Protein AF-A0A9R0Y5A9-F1 (afdb_monomer)

InterPro domains:
  IPR003347 JmjC domain [PF02373] (235-349)
  IPR003347 JmjC domain [PS51184] (202-371)
  IPR003347 JmjC domain [SM00558] (202-368)
  IPR003349 JmjN domain [PF02375] (59-91)
  IPR003349 JmjN domain [PS51183] (58-99)
  IPR003349 JmjN domain [SM00545] (57-93)

pLDDT: mean 79.99, std 22.74, range [24.0, 98.75]

Organism: Triticum turgidum subsp. durum (NCBI:txid4567)

Mean predicted aligned error: 10.59 Å

Foldseek 3Di:
DDDDDDDDDDDDDPDDDDDDDDDDDDDDPDPPDDLFDQWAWDADPVVDPVCVVVFAAAAEAEDDPVLQQDPLSNCVVCCVPRLQAQKYKYFFPFAFPDALLCCCVPVVVQDKFWWFKFFLALSVDGPVVNVVRRVVTDIDGPVRQLVVQQVVQCVVPVDSDFDDPSVLVSVLVCCSNPNPRGTFIKTWLAADDSQDPDPPTPCSPGCVRQLCVCCDPQFPSVPDPDDDRQENGKGKIKTHRFDKFAKAADVVLFKKKKAWAADFKKKKKKFNLVLLVVVLVLCVPRTTDVVQCVPPHSCRSVVVRVVRRDHDDCVSCVVSVGRMHMDIDHHSMMMMGGGNMIMMITGRGGMIMMIMYTTHRPPPDDDDPPD

Solvent-accessible surface area (backbone atoms only — not comparable to full-atom values): 20999 Å² total; per-residue (Å²): 134,86,82,87,81,84,82,80,82,77,88,80,77,95,64,86,85,81,83,84,82,90,83,83,90,79,94,70,94,69,82,85,72,78,91,76,69,86,64,48,55,58,85,73,88,67,91,66,66,71,58,66,79,68,48,46,73,39,59,76,44,72,50,52,68,77,55,56,62,40,55,66,62,40,49,60,69,47,38,86,64,37,45,74,35,6,25,30,37,36,45,55,73,60,60,70,70,65,56,51,72,52,26,32,42,69,76,50,72,50,47,69,50,56,29,26,43,43,54,61,56,54,58,80,53,54,72,67,53,53,53,49,29,55,69,64,38,52,78,36,42,66,71,58,46,32,54,52,26,38,52,52,40,27,69,74,68,78,40,92,63,90,71,60,68,72,58,43,52,50,52,45,54,46,38,60,71,74,44,85,70,61,61,34,57,32,25,64,79,36,86,60,66,63,62,38,86,49,93,82,17,59,34,32,66,38,60,71,23,48,81,49,38,23,62,35,94,75,25,64,58,46,74,51,87,68,86,38,82,46,42,50,37,30,22,28,36,40,34,18,51,64,27,64,47,28,40,32,58,52,77,93,37,34,26,37,42,35,40,30,72,42,54,42,41,31,45,35,40,17,22,18,33,89,48,35,68,57,46,55,48,47,40,52,74,65,39,45,40,67,74,65,45,73,78,56,44,85,58,43,58,52,56,50,39,72,62,46,59,58,71,77,72,66,57,65,38,53,78,69,73,37,70,57,22,32,44,82,45,42,57,55,24,34,41,38,38,31,49,43,15,39,32,30,36,38,28,60,24,36,33,30,37,33,40,35,24,33,42,53,72,77,67,84,85,79,79,79,80,82,126

Secondary structure (DSSP, 8-state):
-PPPP---PPP-----------------------S----PBPPP--S--GGGGGSPBPPEE---TTGGG-HHHHHHHHHHHHTTTSEEEEE-SS--SS-HHHIIIIISSS-EEE-EEEETTGGGS-HHHHHHHHHT--EEEHHHHHHHHHHHHHHHHS-SSPPPHHHHHHHHHHHHHH----EEEEEEEEE---S---TT-HHHHSTT-HHHHTTSTT-GGGG-SS--BTTTB-EEEEE-TT-EEEEE--GGG-EEEEEEEEES-EEEEE--GGGHHHHHHHIIIIIB-HHHHHHH-HHHHHHHHHTT-----THHHHHTT---EEEEE-TTEEEEE-TT--EEEEE-SS-EEEEEEEE----SS------

Nearest PDB structures (foldseek):
  6ip4-assembly1_A  TM=9.532E-01  e=7.554E-47  Arabidopsis thaliana
  6h51-assembly1_A  TM=8.283E-01  e=1.403E-28  Homo sapiens
  6h50-assembly1_A  TM=8.082E-01  e=2.139E-28  Homo sapiens
  5fpl-assembly1_A  TM=7.950E-01  e=3.033E-27  Homo sapiens
  5ivb-assembly1_A  TM=8.116E-01  e=1.157E-27  Homo sapiens

Sequence (371 aa):
MAGKEEAALKPVSCGARLRRSRDASIREEVSMRDPFLKHRVKKFDLSSLDWIDQIPECPVFSPSVEEFEDPFVYLSKIAPVAAKYGICKIVSPICASVPVGTVLMKEQGGLKFTTRVQPLRLAEWSTDDKFAFFMSGRKYTFRDFEKIANKGFVRRYSSAACLPARYMEEEFWHEIAFGKMESVEYACDIDGSAFSSSPNDQLGRSKWNLKKLSRLSKSILRLLRAAIPGVTDPMLYIGMLFSMFAWHVEDHYLYSINYHHCGASKTWYGIPGKAAPDFEKVVREHVYDHEILSGEGETAAFDILLGKTTMFPPNILLHHHVPVYRAIQKPGEFVITFPRAYHSGFSHGEIFLQLCAVSNLPASSNIYLIG

Structure (mmCIF, N/CA/C/O backbone):
data_AF-A0A9R0Y5A9-F1
#
_entry.id   AF-A0A9R0Y5A9-F1
#
loop_
_atom_site.group_PDB
_atom_site.id
_atom_site.type_symbol
_atom_site.label_atom_id
_atom_site.label_alt_id
_atom_site.label_comp_id
_atom_site.label_asym_id
_atom_s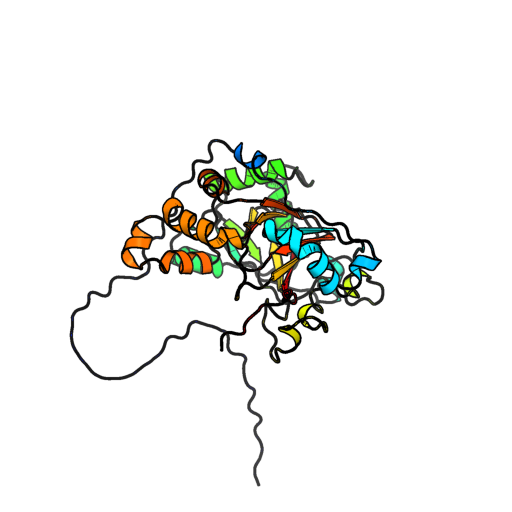ite.label_entity_id
_atom_site.label_seq_id
_atom_site.pdbx_PDB_ins_code
_atom_site.Cartn_x
_atom_site.Cartn_y
_atom_site.Cartn_z
_atom_site.occupancy
_atom_site.B_iso_or_equiv
_atom_site.auth_seq_id
_atom_site.auth_comp_id
_atom_site.auth_asym_id
_atom_site.auth_atom_id
_atom_site.pdbx_PDB_model_num
ATOM 1 N N . MET A 1 1 ? 28.957 5.234 52.147 1.00 36.12 1 MET A N 1
ATOM 2 C CA . MET A 1 1 ? 27.575 4.829 51.816 1.00 36.12 1 MET A CA 1
ATOM 3 C C . MET A 1 1 ? 27.267 5.361 50.432 1.00 36.12 1 MET A C 1
ATOM 5 O O . MET A 1 1 ? 27.404 6.554 50.212 1.00 36.12 1 MET A O 1
ATOM 9 N N . ALA A 1 2 ? 27.028 4.446 49.495 1.00 28.83 2 ALA A N 1
ATOM 10 C CA . ALA A 1 2 ? 27.002 4.695 48.060 1.00 28.83 2 ALA A CA 1
ATOM 11 C C . ALA A 1 2 ? 25.710 5.396 47.608 1.00 28.83 2 ALA A C 1
ATOM 13 O O . ALA A 1 2 ? 24.616 4.959 47.964 1.00 28.83 2 ALA A O 1
ATOM 14 N N . GLY A 1 3 ? 25.859 6.444 46.795 1.00 26.03 3 GLY A N 1
ATOM 15 C CA . GLY A 1 3 ? 24.798 6.996 45.957 1.00 26.03 3 GLY A CA 1
ATOM 16 C C . GLY A 1 3 ? 24.671 6.169 44.677 1.00 26.03 3 GLY A C 1
ATOM 17 O O . GLY A 1 3 ? 25.677 5.802 44.074 1.00 26.03 3 GLY A O 1
ATOM 18 N N . LYS A 1 4 ? 23.436 5.831 44.299 1.00 30.06 4 LYS A N 1
ATOM 19 C CA . LYS A 1 4 ? 23.111 5.158 43.037 1.00 30.06 4 LYS A CA 1
ATOM 20 C C . LYS A 1 4 ? 22.882 6.213 41.960 1.00 30.06 4 LYS A C 1
ATOM 22 O O . LYS A 1 4 ? 21.976 7.028 42.092 1.00 30.06 4 LYS A O 1
ATOM 27 N N . GLU A 1 5 ? 23.692 6.160 40.913 1.00 29.36 5 GLU A N 1
ATOM 28 C CA . GLU A 1 5 ? 23.500 6.895 39.667 1.00 29.36 5 GLU A CA 1
ATOM 29 C C . GLU A 1 5 ? 22.783 5.960 38.680 1.00 29.36 5 GLU A C 1
ATOM 31 O O . GLU A 1 5 ? 23.223 4.835 38.429 1.00 29.36 5 GLU A O 1
ATOM 36 N N . GLU A 1 6 ? 21.619 6.385 38.200 1.00 28.98 6 GLU A N 1
ATOM 37 C CA . GLU A 1 6 ? 20.744 5.621 37.314 1.00 28.98 6 GLU A CA 1
ATOM 38 C C . GLU A 1 6 ? 21.144 5.917 35.859 1.00 28.98 6 GLU A C 1
ATOM 40 O O . GLU A 1 6 ? 20.920 7.009 35.337 1.00 28.98 6 GLU A O 1
ATOM 45 N N . ALA A 1 7 ? 21.810 4.963 35.206 1.00 29.00 7 ALA A N 1
ATOM 46 C CA . ALA A 1 7 ? 22.257 5.111 33.825 1.00 29.00 7 ALA A CA 1
ATOM 47 C C . ALA A 1 7 ? 21.081 4.932 32.847 1.00 29.00 7 ALA A C 1
ATOM 49 O O . ALA A 1 7 ? 20.586 3.825 32.632 1.00 29.00 7 ALA A O 1
ATOM 50 N N . ALA A 1 8 ? 20.659 6.030 32.219 1.00 26.23 8 ALA A N 1
ATOM 51 C CA . ALA A 1 8 ? 19.699 6.033 31.122 1.00 26.23 8 ALA A CA 1
ATOM 52 C C . ALA A 1 8 ? 20.295 5.367 29.863 1.00 26.23 8 ALA A C 1
ATOM 54 O O . ALA A 1 8 ? 21.224 5.885 29.239 1.00 26.23 8 ALA A O 1
ATOM 55 N N . LEU A 1 9 ? 19.741 4.219 29.465 1.00 28.36 9 LEU A N 1
ATOM 56 C CA . LEU A 1 9 ? 20.061 3.545 28.205 1.00 28.36 9 LEU A CA 1
ATOM 57 C C . LEU A 1 9 ? 19.362 4.259 27.036 1.00 28.36 9 LEU A C 1
ATOM 59 O O . LEU A 1 9 ? 18.135 4.295 26.956 1.00 28.36 9 LEU A O 1
ATOM 63 N N . LYS A 1 10 ? 20.153 4.827 26.118 1.00 26.67 10 LYS A N 1
ATOM 64 C CA . LYS A 1 10 ? 19.679 5.396 24.844 1.00 26.67 10 LYS A CA 1
ATOM 65 C C . LYS A 1 10 ? 19.321 4.276 23.848 1.00 26.67 10 LYS A C 1
ATOM 67 O O . LYS A 1 10 ? 20.041 3.278 23.800 1.00 26.67 10 LYS A O 1
ATOM 72 N N . PRO A 1 11 ? 18.277 4.433 23.012 1.00 25.78 11 PRO A N 1
ATOM 73 C CA . PRO A 1 11 ? 17.945 3.456 21.979 1.00 25.78 11 PRO A CA 1
ATOM 74 C C . PRO A 1 11 ? 18.974 3.496 20.838 1.00 25.78 11 PRO A C 1
ATOM 76 O O . PRO A 1 11 ? 19.331 4.561 20.332 1.00 25.78 11 PRO A O 1
ATOM 79 N N . VAL A 1 12 ? 19.461 2.318 20.446 1.00 27.16 12 VAL A N 1
ATOM 80 C CA . VAL A 1 12 ? 20.409 2.125 19.342 1.00 27.16 12 VAL A CA 1
ATOM 81 C C . VAL A 1 12 ? 19.623 1.9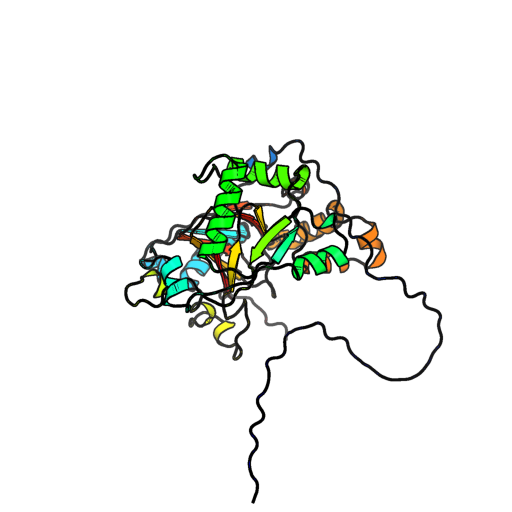85 18.039 1.00 27.16 12 VAL A C 1
ATOM 83 O O . VAL A 1 12 ? 18.877 1.026 17.858 1.00 27.16 12 VAL A O 1
ATOM 86 N N . SER A 1 13 ? 19.805 2.949 17.138 1.00 27.97 13 SER A N 1
ATOM 87 C CA . SER A 1 13 ? 19.398 2.863 15.732 1.00 27.97 13 SER A CA 1
ATOM 88 C C . SER A 1 13 ? 20.157 1.719 15.047 1.00 27.97 13 SER A C 1
ATOM 90 O O . SER A 1 13 ? 21.379 1.624 15.192 1.00 27.97 13 SER A O 1
ATOM 92 N N . CYS A 1 14 ? 19.456 0.848 14.312 1.00 28.88 14 CYS A N 1
ATOM 93 C CA . CYS A 1 14 ? 20.078 -0.158 13.446 1.00 28.88 14 CYS A CA 1
ATOM 94 C C . CYS A 1 14 ? 20.715 0.525 12.226 1.00 28.88 14 CYS A C 1
ATOM 96 O O . CYS A 1 14 ? 20.177 0.515 11.125 1.00 28.88 14 CYS A O 1
ATOM 98 N N . GLY A 1 15 ? 21.875 1.139 12.451 1.00 27.94 15 GLY A N 1
ATOM 99 C CA . GLY A 1 15 ? 22.837 1.504 11.420 1.00 27.94 15 GLY A CA 1
ATOM 100 C C . GLY A 1 15 ? 23.833 0.364 11.205 1.00 27.94 15 GLY A C 1
ATOM 101 O O . GLY A 1 15 ? 24.218 -0.325 12.151 1.00 27.94 15 GLY A O 1
ATOM 102 N N . ALA A 1 16 ? 24.226 0.166 9.949 1.00 30.48 16 ALA A N 1
ATOM 103 C CA . ALA A 1 16 ? 25.190 -0.823 9.482 1.00 30.48 16 ALA A CA 1
ATOM 104 C C . ALA A 1 16 ? 26.380 -1.033 10.446 1.00 30.48 16 ALA A C 1
ATOM 106 O O . ALA A 1 16 ? 27.099 -0.098 10.805 1.00 30.48 16 ALA A O 1
ATOM 107 N N . ARG A 1 17 ? 26.612 -2.286 10.860 1.00 26.89 17 ARG A N 1
ATOM 108 C CA . ARG A 1 17 ? 27.778 -2.668 11.670 1.00 26.89 17 ARG A CA 1
ATOM 109 C C . ARG A 1 17 ? 29.039 -2.678 10.801 1.00 26.89 17 ARG A C 1
ATOM 111 O O . ARG A 1 17 ? 29.367 -3.698 10.205 1.00 26.89 17 ARG A O 1
ATOM 118 N N . LEU A 1 18 ? 29.804 -1.590 10.810 1.00 27.17 18 LEU A N 1
ATOM 119 C C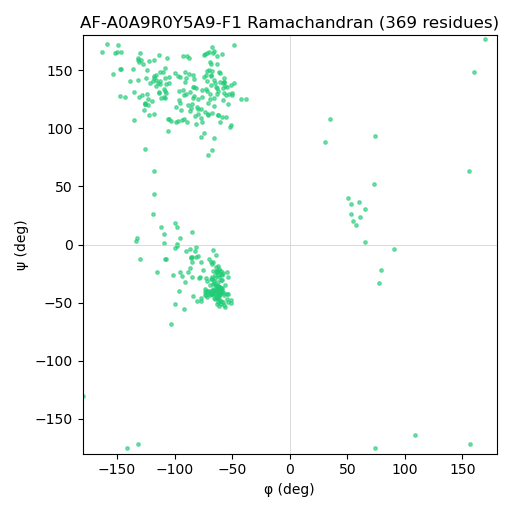A . LEU A 1 18 ? 31.220 -1.624 10.432 1.00 27.17 18 LEU A CA 1
ATOM 120 C C . LEU A 1 18 ? 32.026 -2.239 11.589 1.00 27.17 18 LEU A C 1
ATOM 122 O O . LEU A 1 18 ? 32.233 -1.616 12.632 1.00 27.17 18 LEU A O 1
ATOM 126 N N . ARG A 1 19 ? 32.458 -3.495 11.424 1.00 27.52 19 ARG A N 1
ATOM 127 C CA . ARG A 1 19 ? 33.403 -4.162 12.334 1.00 27.52 19 ARG A CA 1
ATOM 128 C C . ARG A 1 19 ? 34.765 -3.467 12.252 1.00 27.52 19 ARG A C 1
ATOM 130 O O . ARG A 1 19 ? 35.406 -3.470 11.209 1.00 27.52 19 ARG A O 1
ATOM 137 N N . ARG A 1 20 ? 35.230 -2.925 13.377 1.00 25.11 20 ARG A N 1
ATOM 138 C CA . ARG A 1 20 ? 36.603 -2.440 13.564 1.00 25.11 20 ARG A CA 1
ATOM 139 C C . ARG A 1 20 ? 37.420 -3.570 14.201 1.00 25.11 20 ARG A C 1
ATOM 141 O O . ARG A 1 20 ? 37.126 -3.953 15.328 1.00 25.11 20 ARG A O 1
ATOM 148 N N . SER A 1 21 ? 38.420 -4.094 13.495 1.00 26.69 21 SER A N 1
ATOM 149 C CA . SER A 1 21 ? 39.438 -4.992 14.059 1.00 26.69 21 SER A CA 1
ATOM 150 C C . SER A 1 21 ? 40.823 -4.399 13.801 1.00 26.69 21 SER A C 1
ATOM 152 O O . SER A 1 21 ? 41.113 -3.995 12.677 1.00 26.69 21 SER A O 1
ATOM 154 N N . ARG A 1 22 ? 41.648 -4.305 14.849 1.00 27.14 22 ARG A N 1
ATOM 155 C CA . ARG A 1 22 ? 43.076 -3.958 14.791 1.00 27.14 22 ARG A CA 1
ATOM 156 C C . ARG A 1 22 ? 43.886 -5.257 14.846 1.00 27.14 22 ARG A C 1
ATOM 158 O O . ARG A 1 22 ? 43.743 -5.976 15.826 1.00 27.14 22 ARG A O 1
ATOM 165 N N . ASP A 1 23 ? 44.670 -5.559 13.810 1.00 27.48 23 ASP A N 1
ATOM 166 C CA . ASP A 1 23 ? 46.149 -5.548 13.828 1.00 27.48 23 ASP A CA 1
ATOM 167 C C . ASP A 1 23 ? 46.787 -6.387 12.697 1.00 27.48 23 ASP A C 1
ATOM 169 O O . ASP A 1 23 ? 46.270 -7.423 12.294 1.00 27.48 23 ASP A O 1
ATOM 173 N N . ALA A 1 24 ? 47.963 -5.896 12.272 1.00 26.12 24 ALA A N 1
ATOM 174 C CA . ALA A 1 24 ? 49.112 -6.570 11.646 1.00 26.12 24 ALA A CA 1
ATOM 175 C C . ALA A 1 24 ? 49.062 -7.042 10.168 1.00 26.12 24 ALA A C 1
ATOM 177 O O . ALA A 1 24 ? 48.723 -8.171 9.839 1.00 26.12 24 ALA A O 1
ATOM 178 N N . SER A 1 25 ? 49.559 -6.146 9.302 1.00 32.62 25 SER A N 1
ATOM 179 C CA . SER A 1 25 ? 50.548 -6.363 8.224 1.00 32.62 25 SER A CA 1
ATOM 180 C C . SER A 1 25 ? 50.559 -7.684 7.435 1.00 32.62 25 SER A C 1
ATOM 182 O O . SER A 1 25 ? 51.158 -8.649 7.893 1.00 32.62 25 SER A O 1
ATOM 184 N N . ILE A 1 26 ? 50.117 -7.626 6.172 1.00 27.27 26 ILE A N 1
ATOM 185 C CA . ILE A 1 26 ? 50.780 -8.196 4.980 1.00 27.27 26 ILE A CA 1
ATOM 186 C C . ILE A 1 26 ? 50.445 -7.252 3.810 1.00 27.27 26 ILE A C 1
ATOM 188 O O . ILE A 1 26 ? 49.291 -6.876 3.613 1.00 27.27 26 ILE A O 1
ATOM 192 N N . ARG A 1 27 ? 51.476 -6.794 3.091 1.00 35.72 27 ARG A N 1
ATOM 193 C CA . ARG A 1 27 ? 51.355 -5.965 1.885 1.00 35.72 27 ARG A CA 1
ATOM 194 C C . ARG A 1 27 ? 51.059 -6.874 0.692 1.00 35.72 27 ARG A C 1
ATOM 196 O O . ARG A 1 27 ? 51.979 -7.488 0.168 1.00 35.72 27 ARG A O 1
ATOM 203 N N . GLU A 1 28 ? 49.812 -6.890 0.249 1.00 26.73 28 GLU A N 1
ATOM 204 C CA . GLU A 1 28 ? 49.452 -7.182 -1.139 1.00 26.73 28 GLU A CA 1
ATOM 205 C C . GLU A 1 28 ? 48.731 -5.947 -1.683 1.00 26.73 28 GLU A C 1
ATOM 207 O O . GLU A 1 28 ? 47.764 -5.467 -1.089 1.00 26.73 28 GLU A O 1
ATOM 212 N N . GLU A 1 29 ? 49.244 -5.380 -2.777 1.00 28.78 29 GLU A N 1
ATOM 213 C CA . GLU A 1 29 ? 48.580 -4.312 -3.529 1.00 28.78 29 GLU A CA 1
ATOM 214 C C . GLU A 1 29 ? 47.318 -4.873 -4.195 1.00 28.78 29 GLU A C 1
ATOM 216 O O . GLU A 1 29 ? 47.290 -5.205 -5.378 1.00 28.78 29 GLU A O 1
ATOM 221 N N . VAL A 1 30 ? 46.241 -4.973 -3.421 1.00 25.45 30 VAL A N 1
ATOM 222 C CA . VAL A 1 30 ? 44.895 -5.106 -3.966 1.00 25.45 30 VAL A CA 1
ATOM 223 C C . VAL A 1 30 ? 44.433 -3.701 -4.325 1.00 25.45 30 VAL A C 1
ATOM 225 O O . VAL A 1 30 ? 44.207 -2.857 -3.458 1.00 25.45 30 VAL A O 1
ATOM 228 N N . SER A 1 31 ? 44.324 -3.435 -5.626 1.00 30.66 31 SER A N 1
ATOM 229 C CA . SER A 1 31 ? 43.622 -2.271 -6.165 1.00 30.66 31 SER A CA 1
ATOM 230 C C . SER A 1 31 ? 42.218 -2.220 -5.548 1.00 30.66 31 SER A C 1
ATOM 232 O O . SER A 1 31 ? 41.334 -2.968 -5.958 1.00 30.66 31 SER A O 1
ATOM 234 N N . MET A 1 32 ? 42.020 -1.364 -4.539 1.00 30.55 32 MET A N 1
ATOM 235 C CA . MET A 1 32 ? 40.696 -1.040 -4.006 1.00 30.55 32 MET A CA 1
ATOM 236 C C . MET A 1 32 ? 39.927 -0.299 -5.099 1.00 30.55 32 MET A C 1
ATOM 238 O O . MET A 1 32 ? 40.062 0.915 -5.253 1.00 30.55 32 MET A O 1
ATOM 242 N N . ARG A 1 33 ? 39.175 -1.047 -5.909 1.00 38.22 33 ARG A N 1
ATOM 243 C CA . ARG A 1 33 ? 38.184 -0.482 -6.823 1.00 38.22 33 ARG A CA 1
ATOM 244 C C . ARG A 1 33 ? 36.888 -0.243 -6.065 1.00 38.22 33 ARG A C 1
ATOM 246 O O . ARG A 1 33 ? 36.457 -1.062 -5.262 1.00 38.22 33 ARG A O 1
ATOM 253 N N . ASP A 1 34 ? 36.351 0.935 -6.332 1.00 34.78 34 ASP A N 1
ATOM 254 C CA . ASP A 1 34 ? 35.146 1.533 -5.779 1.00 34.78 34 ASP A CA 1
ATOM 255 C C . ASP A 1 34 ? 33.917 0.603 -5.932 1.00 34.78 34 ASP A C 1
ATOM 257 O O . ASP A 1 34 ? 33.579 0.260 -7.067 1.00 34.78 34 ASP A O 1
ATOM 261 N N . PRO A 1 35 ? 33.241 0.196 -4.838 1.00 38.25 35 PRO A N 1
ATOM 262 C CA . PRO A 1 35 ? 32.036 -0.641 -4.892 1.00 38.25 35 PRO A CA 1
ATOM 263 C C . PRO A 1 35 ? 30.809 0.046 -5.523 1.00 38.25 35 PRO A C 1
ATOM 265 O O . PRO A 1 35 ? 29.754 -0.564 -5.639 1.00 38.25 35 PRO A O 1
ATOM 268 N N . PHE A 1 36 ? 30.879 1.333 -5.884 1.00 46.31 36 PHE A N 1
ATOM 269 C CA . PHE A 1 36 ? 29.679 2.163 -6.055 1.00 46.31 36 PHE A CA 1
ATOM 270 C C . PHE A 1 36 ? 29.475 2.694 -7.484 1.00 46.31 36 PHE A C 1
ATOM 272 O O . PHE A 1 36 ? 29.103 3.851 -7.702 1.00 46.31 36 PHE A O 1
ATOM 279 N N . LEU A 1 37 ? 29.677 1.824 -8.479 1.00 37.91 37 LEU A N 1
ATOM 280 C CA . LEU A 1 37 ? 29.428 2.108 -9.897 1.00 37.91 37 LEU A CA 1
ATOM 281 C C . LEU A 1 37 ? 27.945 2.435 -10.188 1.00 37.91 37 LEU A C 1
ATOM 283 O O . LEU A 1 37 ? 27.016 1.958 -9.541 1.00 37.91 37 LEU A O 1
ATOM 287 N N . LYS A 1 38 ? 27.718 3.300 -11.185 1.00 43.84 38 LYS A N 1
ATOM 288 C CA . LYS A 1 38 ? 26.398 3.784 -11.631 1.00 43.84 38 LYS A CA 1
ATOM 289 C C . LYS A 1 38 ? 25.468 2.613 -11.980 1.00 43.84 38 LYS A C 1
ATOM 291 O O . LYS A 1 38 ? 25.639 1.980 -13.015 1.00 43.84 38 LYS A O 1
ATOM 296 N N . HIS A 1 39 ? 24.447 2.369 -11.164 1.00 51.16 39 HIS A N 1
ATOM 297 C CA . HIS A 1 39 ? 23.499 1.275 -11.378 1.00 51.16 39 HIS A CA 1
ATOM 298 C C . HIS A 1 39 ? 22.494 1.638 -12.485 1.00 51.16 39 HIS A C 1
ATOM 300 O O . HIS A 1 39 ? 21.477 2.280 -12.220 1.00 51.16 39 HIS A O 1
ATOM 306 N N . ARG A 1 40 ? 22.785 1.267 -13.737 1.00 54.59 40 ARG A N 1
ATOM 307 C CA . ARG A 1 40 ? 21.877 1.473 -14.876 1.00 54.59 40 ARG A CA 1
ATOM 308 C C . ARG A 1 40 ? 20.788 0.393 -14.889 1.00 54.59 40 ARG A C 1
ATOM 310 O O . ARG A 1 40 ? 21.078 -0.798 -14.885 1.00 54.59 40 ARG A O 1
ATOM 317 N N . VAL A 1 41 ? 19.527 0.817 -14.902 1.00 56.88 41 VAL A N 1
ATOM 318 C CA . VAL A 1 41 ? 18.361 -0.042 -15.174 1.00 56.88 41 VAL A CA 1
ATOM 319 C C . VAL A 1 41 ? 18.089 0.011 -16.678 1.00 56.88 41 VAL A C 1
ATOM 321 O O . VAL A 1 41 ? 18.215 1.084 -17.279 1.00 56.88 41 VAL A O 1
ATOM 324 N N . LYS A 1 42 ? 17.740 -1.121 -17.308 1.00 58.69 42 LYS A N 1
ATOM 325 C CA . LYS A 1 42 ? 17.391 -1.138 -18.740 1.00 58.69 42 LYS A CA 1
ATOM 326 C C . LYS A 1 42 ? 16.215 -0.187 -18.996 1.00 58.69 42 LYS A C 1
ATOM 328 O O . LYS A 1 42 ? 15.268 -0.131 -18.216 1.00 58.69 42 LYS A O 1
ATOM 333 N N . LYS A 1 43 ? 16.263 0.575 -20.095 1.00 62.56 43 LYS A N 1
ATOM 334 C CA . LYS A 1 43 ? 15.116 1.395 -20.511 1.00 62.56 43 LYS A CA 1
ATOM 335 C C . LYS A 1 43 ? 13.993 0.471 -20.976 1.00 62.56 43 LYS A C 1
ATOM 337 O O . LYS A 1 43 ? 14.212 -0.355 -21.858 1.00 62.56 43 LYS A O 1
ATOM 342 N N . PHE A 1 44 ? 12.814 0.619 -20.383 1.00 67.56 44 PHE A N 1
ATOM 343 C CA . PHE A 1 44 ? 11.630 -0.148 -20.758 1.00 67.56 44 PHE A CA 1
ATOM 344 C C . PHE A 1 44 ? 10.901 0.560 -21.897 1.00 67.56 44 PHE A C 1
ATOM 346 O O . PHE A 1 44 ? 10.665 1.767 -21.823 1.00 67.56 44 PHE A O 1
ATOM 353 N N . ASP A 1 45 ? 10.549 -0.183 -22.946 1.00 66.00 45 ASP A N 1
ATOM 354 C CA . ASP A 1 45 ? 9.666 0.330 -23.988 1.00 66.00 45 ASP A CA 1
ATOM 355 C C . ASP A 1 45 ? 8.244 0.444 -23.421 1.00 66.00 45 ASP A C 1
ATOM 357 O O . ASP A 1 45 ? 7.609 -0.553 -23.072 1.00 66.00 45 ASP A O 1
ATOM 361 N N . LEU A 1 46 ? 7.795 1.688 -23.266 1.00 74.88 46 LEU A N 1
ATOM 362 C CA . LEU A 1 46 ? 6.473 2.074 -22.775 1.00 74.88 46 LEU A CA 1
ATOM 363 C C . LEU A 1 46 ? 5.713 2.881 -23.840 1.00 74.88 46 LEU A C 1
ATOM 365 O O . LEU A 1 46 ? 4.856 3.696 -23.512 1.00 74.88 46 LEU A O 1
ATOM 369 N N . SER A 1 47 ? 6.045 2.673 -25.121 1.00 72.88 47 SER A N 1
ATOM 370 C CA . SER A 1 47 ? 5.345 3.291 -26.255 1.00 72.88 47 SER A CA 1
ATOM 371 C C . SER A 1 47 ? 3.888 2.828 -26.390 1.00 72.88 47 SER A C 1
ATOM 373 O O . SER A 1 47 ? 3.049 3.602 -26.847 1.00 72.88 47 SER A O 1
ATOM 375 N N . SER A 1 48 ? 3.577 1.605 -25.943 1.00 82.81 48 SER A N 1
ATOM 376 C CA . SER A 1 48 ? 2.213 1.108 -25.723 1.00 82.81 48 SER A CA 1
ATOM 377 C C . SER A 1 48 ? 2.005 0.741 -24.249 1.00 82.81 48 SER A C 1
ATOM 379 O O . SER A 1 48 ? 2.881 0.168 -23.593 1.00 82.81 48 SER A O 1
ATOM 381 N N . LEU A 1 49 ? 0.814 1.067 -23.739 1.00 89.44 49 LEU A N 1
ATOM 382 C CA . LEU A 1 49 ? 0.366 0.772 -22.377 1.00 89.44 49 LEU A CA 1
ATOM 383 C C . LEU A 1 49 ? -0.777 -0.259 -22.341 1.00 89.44 49 LEU A C 1
ATOM 385 O O . LEU A 1 49 ? -1.400 -0.448 -21.299 1.00 89.44 49 LEU A O 1
ATOM 389 N N . ASP A 1 50 ? -1.010 -0.982 -23.442 1.00 89.62 50 ASP A N 1
ATOM 390 C CA . ASP A 1 50 ? -2.091 -1.980 -23.567 1.00 89.62 50 ASP A CA 1
ATOM 391 C C . ASP A 1 50 ? -1.956 -3.136 -22.560 1.00 89.62 50 ASP A C 1
ATOM 393 O O . ASP A 1 50 ? -2.917 -3.829 -22.229 1.00 89.62 50 ASP A O 1
ATOM 397 N N . TRP A 1 51 ? -0.747 -3.351 -22.038 1.00 92.38 51 TRP A N 1
ATOM 398 C CA . TRP A 1 51 ? -0.474 -4.327 -20.987 1.00 92.38 51 TRP A CA 1
ATOM 399 C C . TRP A 1 51 ? -1.183 -4.001 -19.665 1.00 92.38 51 TRP A C 1
ATOM 401 O O . TRP A 1 51 ? -1.409 -4.916 -18.875 1.00 92.38 51 TRP A O 1
ATOM 411 N N . ILE A 1 52 ? -1.565 -2.741 -19.416 1.00 94.94 52 ILE A N 1
ATOM 412 C CA . ILE A 1 52 ? -2.309 -2.350 -18.207 1.00 94.94 52 ILE A CA 1
ATOM 413 C C . ILE A 1 52 ? -3.640 -3.112 -18.129 1.00 94.94 52 ILE A C 1
ATOM 415 O O . ILE A 1 52 ? -4.063 -3.530 -17.048 1.00 94.94 52 ILE A O 1
ATOM 419 N N . ASP A 1 53 ? -4.284 -3.336 -19.274 1.00 93.44 53 ASP A N 1
ATOM 420 C CA . ASP A 1 53 ? -5.565 -4.040 -19.364 1.00 93.44 53 ASP A CA 1
ATOM 421 C C . ASP A 1 53 ? -5.402 -5.571 -19.335 1.00 93.44 53 ASP A C 1
ATOM 423 O O . ASP A 1 53 ? -6.373 -6.301 -19.140 1.00 93.44 53 ASP A O 1
ATOM 427 N N . GLN A 1 54 ? -4.168 -6.069 -19.463 1.00 95.00 54 GLN A N 1
ATOM 428 C CA . GLN A 1 54 ? -3.841 -7.495 -19.360 1.00 95.00 54 GLN A CA 1
ATOM 429 C C . GLN A 1 54 ? -3.624 -7.950 -17.911 1.00 95.00 54 GLN A C 1
ATOM 431 O O . GLN A 1 54 ? -3.605 -9.153 -17.651 1.00 95.00 54 GLN A O 1
ATOM 436 N N . ILE A 1 55 ? -3.452 -7.019 -16.964 1.00 97.62 55 ILE A N 1
ATOM 437 C CA . ILE A 1 55 ? -3.227 -7.359 -15.556 1.00 97.62 55 ILE A CA 1
ATOM 438 C C . ILE A 1 55 ? -4.566 -7.703 -14.889 1.00 97.62 55 ILE A C 1
ATOM 440 O O . ILE A 1 55 ? -5.424 -6.826 -14.754 1.00 97.62 55 ILE A O 1
ATOM 444 N N . PRO A 1 56 ? -4.757 -8.947 -14.414 1.00 98.12 56 PRO A N 1
ATOM 445 C CA . PRO A 1 56 ? -5.953 -9.315 -13.670 1.00 98.12 56 PRO A CA 1
ATOM 446 C C . PRO A 1 56 ? -6.019 -8.618 -12.303 1.00 98.12 56 PRO A C 1
ATOM 448 O O . PRO A 1 56 ? -5.007 -8.378 -11.644 1.00 98.12 56 PRO A O 1
ATOM 451 N N . GLU A 1 57 ? -7.232 -8.350 -11.826 1.00 98.44 57 GLU A N 1
ATOM 452 C CA . GLU A 1 57 ? -7.454 -7.845 -10.468 1.00 98.44 57 GLU A CA 1
ATOM 453 C C . GLU A 1 57 ? -7.209 -8.937 -9.412 1.00 98.44 57 GLU A C 1
ATOM 455 O O . GLU A 1 57 ? -7.458 -10.127 -9.629 1.00 98.44 57 GLU A O 1
ATOM 460 N N . CYS A 1 58 ? -6.753 -8.525 -8.231 1.00 98.50 58 CYS A N 1
ATOM 461 C CA . CYS A 1 58 ? -6.676 -9.384 -7.058 1.00 98.50 58 CYS A CA 1
ATOM 462 C C . CYS A 1 58 ? -8.073 -9.631 -6.444 1.00 98.50 58 CYS A C 1
ATOM 464 O O . CYS A 1 58 ? -9.020 -8.880 -6.701 1.00 98.50 58 CYS A O 1
ATOM 466 N N . PRO A 1 59 ? -8.229 -10.652 -5.581 1.00 98.62 59 PRO A N 1
ATOM 467 C CA . PRO A 1 59 ? -9.490 -10.911 -4.905 1.00 98.62 59 PRO A CA 1
ATOM 468 C C . PRO A 1 59 ? -9.886 -9.757 -3.979 1.00 98.62 59 PRO A C 1
ATOM 470 O O . PRO A 1 59 ? -9.077 -9.272 -3.180 1.00 98.62 59 PRO A O 1
ATOM 473 N N . VAL A 1 60 ? -11.160 -9.371 -4.047 1.00 98.75 60 VAL A N 1
ATOM 474 C CA . VAL A 1 60 ? -11.778 -8.390 -3.150 1.00 98.75 60 VAL A CA 1
ATOM 475 C C . VAL A 1 60 ? -12.751 -9.112 -2.229 1.00 98.75 60 VAL A C 1
ATOM 477 O O . VAL A 1 60 ? -13.634 -9.833 -2.689 1.00 98.75 60 VAL A O 1
ATOM 480 N N . PHE A 1 61 ? -12.595 -8.905 -0.926 1.00 98.69 61 PHE A N 1
ATOM 481 C CA . PHE A 1 61 ? -13.439 -9.502 0.098 1.00 98.69 61 PHE A CA 1
ATOM 482 C C . PHE A 1 61 ? -14.241 -8.430 0.839 1.00 98.69 61 PHE A C 1
ATOM 484 O O . PHE A 1 61 ? -13.705 -7.386 1.208 1.00 98.69 61 PHE A O 1
ATOM 491 N N . SER A 1 62 ? -15.511 -8.720 1.113 1.00 98.31 62 SER A N 1
ATOM 492 C CA . SER A 1 62 ? -16.430 -7.832 1.834 1.00 98.31 62 SER A CA 1
ATOM 493 C C . SER A 1 62 ? -17.031 -8.587 3.024 1.00 98.31 62 SER A C 1
ATOM 495 O O . SER A 1 62 ? -18.110 -9.160 2.877 1.00 98.31 62 SER A O 1
ATOM 497 N N . PRO A 1 63 ? -16.313 -8.671 4.162 1.00 98.25 63 PRO A N 1
ATOM 498 C CA . PRO A 1 63 ? -16.796 -9.375 5.346 1.00 98.25 63 PRO A CA 1
ATOM 499 C C . PRO A 1 63 ? -18.096 -8.772 5.872 1.00 98.25 63 PRO A C 1
ATOM 501 O O . PRO A 1 63 ? -18.278 -7.553 5.829 1.00 98.25 63 PRO A O 1
ATOM 504 N N . SER A 1 64 ? -18.956 -9.610 6.454 1.00 98.25 64 SER A N 1
ATOM 505 C CA . SER A 1 64 ? -20.012 -9.112 7.341 1.00 98.25 64 SER A CA 1
ATOM 506 C C . SER A 1 64 ? -19.414 -8.486 8.609 1.00 98.25 64 SER A C 1
ATOM 508 O O . SER A 1 64 ? -18.235 -8.676 8.923 1.00 98.25 64 SER A O 1
ATOM 510 N N . VAL A 1 65 ? -20.225 -7.752 9.374 1.00 97.12 65 VAL A N 1
ATOM 511 C CA . VAL A 1 65 ? -19.782 -7.181 10.658 1.00 97.12 65 VAL A CA 1
ATOM 512 C C . VAL A 1 65 ? -19.310 -8.288 11.610 1.00 97.12 65 VAL A C 1
ATOM 514 O O . VAL A 1 65 ? -18.281 -8.138 12.262 1.00 97.12 65 VAL A O 1
ATOM 517 N N . GLU A 1 66 ? -19.996 -9.431 11.624 1.00 97.50 66 GLU A N 1
ATOM 518 C CA . GLU A 1 66 ? -19.650 -10.599 12.440 1.00 97.50 66 GLU A CA 1
ATOM 519 C C . GLU A 1 66 ? -18.334 -11.243 11.990 1.00 97.50 66 GLU A C 1
ATOM 521 O O . GLU A 1 66 ? -17.493 -11.595 12.817 1.00 97.50 66 GLU A O 1
ATOM 526 N N . GLU A 1 67 ? -18.118 -11.376 10.679 1.00 97.62 67 GLU A N 1
ATOM 527 C CA . GLU A 1 67 ? -16.855 -11.887 10.135 1.00 97.62 67 GLU A CA 1
ATOM 528 C C . GLU A 1 67 ? -15.675 -10.949 10.426 1.00 97.62 67 GLU A C 1
ATOM 530 O O . GLU A 1 67 ? -14.531 -11.397 10.527 1.00 97.62 67 GLU A O 1
ATOM 535 N N . PHE A 1 68 ? -15.951 -9.656 10.605 1.00 97.62 68 PHE A N 1
ATOM 536 C CA . PHE A 1 68 ? -14.963 -8.625 10.902 1.00 97.62 68 PHE A CA 1
ATOM 537 C C . PHE A 1 68 ? -14.569 -8.553 12.391 1.00 97.62 68 PHE A C 1
ATOM 539 O O . PHE A 1 68 ? -13.672 -7.796 12.755 1.00 97.62 68 PHE A O 1
ATOM 546 N N . GLU A 1 69 ? -15.156 -9.362 13.275 1.00 96.50 69 GLU A N 1
ATOM 547 C CA . GLU A 1 69 ? -14.862 -9.327 14.718 1.00 96.50 69 GLU A CA 1
ATOM 548 C C . GLU A 1 69 ? -13.439 -9.777 15.095 1.00 96.50 69 GLU A C 1
ATOM 550 O O . GLU A 1 69 ? -12.875 -9.342 16.110 1.00 96.50 69 GLU A O 1
ATOM 555 N N . ASP A 1 70 ? -12.837 -10.681 14.317 1.00 95.44 70 ASP A N 1
ATOM 556 C CA . ASP A 1 70 ? -11.487 -11.189 14.570 1.00 95.44 70 ASP A CA 1
ATOM 557 C C . ASP A 1 70 ? -10.655 -11.227 13.278 1.00 95.44 70 ASP A C 1
ATOM 559 O O . ASP A 1 70 ? -10.870 -12.104 12.434 1.00 95.44 70 ASP A O 1
ATOM 563 N N . PRO A 1 71 ? -9.671 -10.317 13.123 1.00 95.62 71 PRO A N 1
ATOM 564 C CA . PRO A 1 71 ? -8.880 -10.233 11.902 1.00 95.62 71 PRO A CA 1
ATOM 565 C C . PRO A 1 71 ? -8.106 -11.518 11.624 1.00 95.62 71 PRO A C 1
ATOM 567 O O . PRO A 1 71 ? -7.997 -11.919 10.474 1.00 95.62 71 PRO A O 1
ATOM 570 N N . PHE A 1 72 ? -7.598 -12.211 12.645 1.00 94.00 72 PHE A N 1
ATOM 571 C CA . PHE A 1 72 ? -6.812 -13.426 12.431 1.00 94.00 72 PHE A CA 1
ATOM 572 C C . PHE A 1 72 ? -7.689 -14.585 11.964 1.00 94.00 72 PHE A C 1
ATOM 574 O O . PHE A 1 72 ? -7.286 -15.327 11.075 1.00 94.00 72 PHE A O 1
ATOM 581 N N . VAL A 1 73 ? -8.896 -14.725 12.520 1.00 94.81 73 VAL A N 1
ATOM 582 C CA . VAL A 1 73 ? -9.855 -15.744 12.060 1.00 94.81 73 VAL A CA 1
ATOM 583 C C . VAL A 1 73 ? -10.252 -15.479 10.610 1.00 94.81 73 VAL A C 1
ATOM 585 O O . VAL A 1 73 ? -10.221 -16.394 9.786 1.00 94.81 73 VAL A O 1
ATOM 588 N N . TYR A 1 74 ? -10.572 -14.226 10.284 1.00 96.81 74 TYR A N 1
ATOM 589 C CA . TYR A 1 74 ? -10.982 -13.853 8.937 1.00 96.81 74 TYR A CA 1
ATOM 590 C C . TYR A 1 74 ? -9.855 -14.014 7.912 1.00 96.81 74 TYR A C 1
ATOM 592 O O . TYR A 1 74 ? -10.047 -14.606 6.850 1.00 96.81 74 TYR A O 1
ATOM 600 N N . LEU A 1 75 ? -8.652 -13.546 8.244 1.00 95.69 75 LEU A N 1
ATOM 601 C CA . LEU A 1 75 ? -7.492 -13.668 7.369 1.00 95.69 75 LEU A CA 1
ATOM 602 C C . LEU A 1 75 ? -7.123 -15.139 7.134 1.00 95.69 75 LEU A C 1
ATOM 604 O O . LEU A 1 75 ? -6.874 -15.520 5.992 1.00 95.69 75 LEU A O 1
ATOM 608 N N . SER A 1 76 ? -7.187 -15.995 8.161 1.00 95.06 76 SER A N 1
ATOM 609 C CA . SER A 1 76 ? -7.008 -17.444 7.995 1.00 95.06 76 SER A CA 1
ATOM 610 C C . SER A 1 76 ? -8.076 -18.076 7.096 1.00 95.06 76 SER A C 1
ATOM 612 O O . SER A 1 76 ? -7.757 -18.984 6.330 1.00 95.06 76 SER A O 1
ATOM 614 N N . LYS A 1 77 ? -9.326 -17.593 7.142 1.00 96.44 77 LYS A N 1
ATOM 615 C CA . LYS A 1 77 ? -10.414 -18.061 6.266 1.00 96.44 77 LYS A CA 1
ATOM 616 C C . LYS A 1 77 ? -10.129 -17.757 4.791 1.00 96.44 77 LYS A C 1
ATOM 618 O O . LYS A 1 77 ? -10.343 -18.623 3.946 1.00 96.44 77 LYS A O 1
ATOM 623 N N . ILE A 1 78 ? -9.657 -16.551 4.469 1.00 97.50 78 ILE A N 1
ATOM 624 C CA . ILE A 1 78 ? -9.443 -16.130 3.072 1.00 97.50 78 ILE A CA 1
ATOM 625 C C . ILE A 1 78 ? -8.069 -16.531 2.513 1.00 97.50 78 ILE A C 1
ATOM 627 O O . ILE A 1 78 ? -7.901 -16.601 1.292 1.00 97.50 78 ILE A O 1
ATOM 631 N N . ALA A 1 79 ? -7.088 -16.815 3.379 1.00 96.00 79 ALA A N 1
ATOM 632 C CA . ALA A 1 79 ? -5.703 -17.082 2.991 1.00 96.00 79 ALA A CA 1
ATOM 633 C C . ALA A 1 79 ? -5.527 -18.182 1.923 1.00 96.00 79 ALA A C 1
ATOM 635 O O . ALA A 1 79 ? -4.773 -17.939 0.979 1.00 96.00 79 ALA A O 1
ATOM 636 N N . PRO A 1 80 ? -6.226 -19.339 1.966 1.00 96.06 80 PRO A N 1
ATOM 637 C CA . PRO A 1 80 ? -6.073 -20.384 0.946 1.00 96.06 80 PRO A CA 1
ATOM 638 C C . PRO A 1 80 ? -6.395 -19.929 -0.486 1.00 96.06 80 PRO A C 1
ATOM 640 O O . PRO A 1 80 ? -5.886 -20.502 -1.453 1.00 96.06 80 PRO A O 1
ATOM 643 N N . VAL A 1 81 ? -7.245 -18.909 -0.631 1.00 97.38 81 VAL A N 1
ATOM 644 C CA . VAL A 1 81 ? -7.593 -18.304 -1.922 1.00 97.38 81 VAL A CA 1
ATOM 645 C C . VAL A 1 81 ? -6.653 -17.141 -2.220 1.00 97.38 81 VAL A C 1
ATOM 647 O O . VAL A 1 81 ? -5.979 -17.144 -3.246 1.00 97.38 81 VAL A O 1
ATOM 650 N N . ALA A 1 82 ? -6.570 -16.175 -1.306 1.00 97.38 82 ALA A N 1
ATOM 651 C CA . ALA A 1 82 ? -5.865 -14.914 -1.508 1.00 97.38 82 ALA A CA 1
ATOM 652 C C . ALA A 1 82 ? -4.339 -15.071 -1.659 1.00 97.38 82 ALA A C 1
ATOM 654 O O . ALA A 1 82 ? -3.730 -14.376 -2.468 1.00 97.38 82 ALA A O 1
ATOM 655 N N . ALA A 1 83 ? -3.719 -16.049 -0.987 1.00 96.50 83 ALA A N 1
ATOM 656 C CA . ALA A 1 83 ? -2.277 -16.294 -1.097 1.00 96.50 83 ALA A CA 1
ATOM 657 C C . ALA A 1 83 ? -1.826 -16.671 -2.520 1.00 96.50 83 ALA A C 1
ATOM 659 O O . ALA A 1 83 ? -0.665 -16.471 -2.875 1.00 96.50 83 ALA A O 1
ATOM 660 N N . LYS A 1 84 ? -2.738 -17.185 -3.361 1.00 97.94 84 LYS A N 1
ATOM 661 C CA . LYS A 1 84 ? -2.463 -17.503 -4.774 1.00 97.94 84 LYS A CA 1
ATOM 662 C C . LYS A 1 84 ? -2.225 -16.259 -5.635 1.00 97.94 84 LYS A C 1
ATOM 664 O O . LYS A 1 84 ? -1.708 -16.400 -6.736 1.00 97.94 84 LYS A O 1
ATOM 669 N N . TYR A 1 85 ? -2.586 -15.083 -5.126 1.00 98.44 85 TYR A N 1
ATOM 670 C CA . TYR A 1 85 ? -2.491 -13.791 -5.804 1.00 98.44 85 TYR A CA 1
ATOM 671 C C . TYR A 1 85 ? -1.385 -12.902 -5.214 1.00 98.44 85 TYR A C 1
ATOM 673 O O . TYR A 1 85 ? -1.025 -11.888 -5.800 1.00 98.44 85 TYR A O 1
ATOM 681 N N . GLY A 1 86 ? -0.838 -13.260 -4.047 1.00 98.06 86 GLY A N 1
ATOM 682 C CA . GLY A 1 86 ? 0.184 -12.479 -3.338 1.00 98.06 86 GLY A CA 1
ATOM 683 C C . GLY A 1 86 ? -0.359 -11.259 -2.594 1.00 98.06 86 GLY A C 1
ATOM 684 O O . GLY A 1 86 ? 0.131 -10.951 -1.510 1.00 98.06 86 GLY A O 1
ATOM 685 N N . ILE A 1 87 ? -1.407 -10.623 -3.117 1.00 98.50 87 ILE A N 1
ATOM 686 C CA . ILE A 1 87 ? -2.154 -9.555 -2.447 1.00 98.50 87 ILE A CA 1
ATOM 687 C C . ILE A 1 87 ? -3.662 -9.807 -2.501 1.00 98.50 87 ILE A C 1
ATOM 689 O O . ILE A 1 87 ? -4.159 -10.510 -3.384 1.00 98.50 87 ILE A O 1
ATOM 693 N N . CYS A 1 88 ? -4.406 -9.208 -1.576 1.00 98.75 88 CYS A N 1
ATOM 694 C CA . CYS A 1 88 ? -5.857 -9.080 -1.687 1.00 98.75 88 CYS A CA 1
ATOM 695 C C . CYS A 1 88 ? -6.364 -7.784 -1.058 1.00 98.75 88 CYS A C 1
ATOM 697 O O . CYS A 1 88 ? -5.657 -7.127 -0.288 1.00 98.75 88 CYS A O 1
ATOM 699 N N . LYS A 1 89 ? -7.616 -7.441 -1.366 1.00 98.50 89 LYS A N 1
ATOM 700 C CA . LYS A 1 89 ? -8.299 -6.275 -0.811 1.00 98.50 89 LYS A CA 1
ATOM 701 C C . LYS A 1 89 ? -9.446 -6.688 0.103 1.00 98.50 89 LYS A C 1
ATOM 703 O O . LYS A 1 89 ? -10.185 -7.617 -0.215 1.00 98.50 89 LYS A O 1
ATOM 708 N N . ILE A 1 90 ? -9.625 -5.983 1.217 1.00 98.75 90 ILE A N 1
ATOM 709 C CA . ILE A 1 90 ? -10.737 -6.186 2.153 1.00 98.75 90 ILE A CA 1
ATOM 710 C C . ILE A 1 90 ? -11.460 -4.853 2.348 1.00 98.75 90 ILE A C 1
ATOM 712 O O . ILE A 1 90 ? -10.859 -3.874 2.787 1.00 98.75 90 ILE A O 1
ATOM 716 N N . VAL A 1 91 ? -12.752 -4.811 2.032 1.00 98.56 91 VAL A N 1
ATOM 717 C CA . VAL A 1 91 ? -13.602 -3.634 2.246 1.00 98.56 91 VAL A CA 1
ATOM 718 C C . VAL A 1 91 ? -14.128 -3.674 3.678 1.00 98.56 91 VAL A C 1
ATOM 720 O O . VAL A 1 91 ? -14.831 -4.614 4.040 1.00 98.56 91 VAL A O 1
ATOM 723 N N . SER A 1 92 ? -13.778 -2.682 4.501 1.00 97.94 92 SER A N 1
ATOM 724 C CA . SER A 1 92 ? -14.253 -2.622 5.887 1.00 97.94 92 SER A CA 1
ATOM 725 C C . SER A 1 92 ? -15.781 -2.467 5.930 1.00 97.94 92 SER A C 1
ATOM 727 O O . SER A 1 92 ? -16.298 -1.548 5.292 1.00 97.94 92 SER A O 1
ATOM 729 N N . PRO A 1 93 ? -16.519 -3.288 6.702 1.00 97.75 93 PRO A N 1
ATOM 730 C CA . PRO A 1 93 ? -17.959 -3.112 6.891 1.00 97.75 93 PRO A CA 1
ATOM 731 C C . PRO A 1 93 ? -18.281 -2.014 7.913 1.00 97.75 93 PRO A C 1
ATOM 733 O O . PRO A 1 93 ? -19.436 -1.621 8.058 1.00 97.75 93 PRO A O 1
ATOM 736 N N . ILE A 1 94 ? -17.268 -1.519 8.632 1.00 96.12 94 ILE A N 1
ATOM 737 C CA . ILE A 1 94 ? -17.386 -0.442 9.617 1.00 96.12 94 ILE A CA 1
ATOM 738 C C . ILE A 1 94 ? -16.555 0.769 9.197 1.00 96.12 94 ILE A C 1
ATOM 740 O O . ILE A 1 94 ? -15.452 0.636 8.662 1.00 96.12 94 ILE A O 1
ATOM 744 N N . CYS A 1 95 ? -17.065 1.960 9.495 1.00 92.06 95 CYS A N 1
ATOM 745 C CA . CYS A 1 95 ? -16.406 3.226 9.188 1.00 92.06 95 CYS A CA 1
ATOM 746 C C . CYS A 1 95 ? -15.879 3.896 10.461 1.00 92.06 95 CYS A C 1
ATOM 748 O O . CYS A 1 95 ? -16.441 3.739 11.548 1.00 92.06 95 CYS A O 1
ATOM 750 N N . ALA A 1 96 ? -14.815 4.686 10.314 1.00 93.44 96 ALA A N 1
ATOM 751 C CA . ALA A 1 96 ? -14.431 5.647 11.342 1.00 93.44 96 ALA A CA 1
ATOM 752 C C . ALA A 1 96 ? -15.526 6.716 11.477 1.00 93.44 96 ALA A C 1
ATOM 754 O O . ALA A 1 96 ? -16.062 7.190 10.474 1.00 93.44 96 ALA A O 1
ATOM 755 N N . SER A 1 97 ? -15.845 7.104 12.709 1.00 93.50 97 SER A N 1
ATOM 756 C CA . SER A 1 97 ? -16.762 8.209 13.000 1.00 93.50 97 SER A CA 1
ATOM 757 C C . SER A 1 97 ? -16.014 9.522 13.232 1.00 93.50 97 SER A C 1
ATOM 759 O O . SER A 1 97 ? -16.577 10.597 13.023 1.00 93.50 97 SER A O 1
ATOM 761 N N . VAL A 1 98 ? -14.735 9.458 13.617 1.00 94.75 98 VAL A N 1
ATOM 762 C CA . VAL A 1 98 ? -13.890 10.638 13.813 1.00 94.75 98 VAL A CA 1
ATOM 763 C C . VAL A 1 98 ? -13.059 10.913 12.553 1.00 94.75 98 VAL A C 1
ATOM 765 O O . VAL A 1 98 ? -12.289 10.052 12.124 1.00 94.75 98 VAL A O 1
ATOM 768 N N . PRO A 1 99 ? -13.144 12.121 11.960 1.00 92.75 99 PRO A N 1
ATOM 769 C CA . PRO A 1 99 ? -12.349 12.466 10.786 1.00 92.75 99 PRO A CA 1
ATOM 770 C C . PRO A 1 99 ? -10.844 12.400 11.058 1.00 92.75 99 PRO A C 1
ATOM 772 O O . PRO A 1 99 ? -10.366 12.904 12.076 1.00 92.75 99 PRO A O 1
ATOM 775 N N . VAL A 1 100 ? -10.082 11.888 10.092 1.00 91.94 100 VAL A N 1
ATOM 776 C CA . VAL A 1 100 ? -8.618 11.723 10.163 1.00 91.94 100 VAL A CA 1
ATOM 777 C C . VAL A 1 100 ? -7.900 13.003 10.590 1.00 91.94 100 VAL A C 1
ATOM 779 O O . VAL A 1 100 ? -7.090 12.980 11.513 1.00 91.94 100 VAL A O 1
ATOM 782 N N . GLY A 1 101 ? -8.240 14.143 9.981 1.00 89.69 101 GLY A N 1
ATOM 783 C CA . GLY A 1 101 ? -7.647 15.432 10.348 1.00 89.69 101 GLY A CA 1
ATOM 784 C C . GLY A 1 101 ? -7.897 15.815 11.812 1.00 89.69 101 GLY A C 1
ATOM 785 O O . GLY A 1 101 ? -7.047 16.443 12.435 1.00 89.69 101 GLY A O 1
ATOM 786 N N . THR A 1 102 ? -9.022 15.387 12.396 1.00 92.81 102 THR A N 1
ATOM 787 C CA . THR A 1 102 ? -9.316 15.596 13.822 1.00 92.81 102 THR A CA 1
ATOM 788 C C . THR A 1 102 ? -8.453 14.697 14.700 1.00 92.81 102 THR A C 1
ATOM 790 O O . THR A 1 102 ? -7.898 15.194 15.678 1.00 92.81 102 THR A O 1
ATOM 793 N N . VAL A 1 103 ? -8.281 13.422 14.335 1.00 95.19 103 VAL A N 1
ATOM 794 C CA . VAL A 1 103 ? -7.393 12.493 15.058 1.00 95.19 103 VAL A CA 1
ATOM 795 C C . VAL A 1 103 ? -5.961 13.032 15.060 1.00 95.19 103 VAL A C 1
ATOM 797 O O . VAL A 1 103 ? -5.367 13.213 16.121 1.00 95.19 103 VAL A O 1
ATOM 800 N N . LEU A 1 104 ? -5.427 13.394 13.890 1.00 93.19 104 LEU A N 1
ATOM 801 C CA . LEU A 1 104 ? -4.055 13.897 13.766 1.00 93.19 104 LEU A CA 1
ATOM 802 C C . LEU A 1 104 ? -3.827 15.228 14.506 1.00 93.19 104 LEU A C 1
ATOM 804 O O . LEU A 1 104 ? -2.751 15.461 15.058 1.00 93.19 104 LEU A O 1
ATOM 808 N N . MET A 1 105 ? -4.830 16.109 14.538 1.00 91.31 105 MET A N 1
ATOM 809 C CA . MET A 1 105 ? -4.700 17.415 15.190 1.00 91.31 105 MET A CA 1
ATOM 810 C C . MET A 1 105 ? -4.954 17.375 16.696 1.00 91.31 105 MET A C 1
ATOM 812 O O . MET A 1 105 ? -4.211 18.001 17.446 1.00 91.31 105 MET A O 1
ATOM 816 N N . LYS A 1 106 ? -6.003 16.680 17.150 1.00 92.88 106 LYS A N 1
ATOM 817 C CA . LYS A 1 106 ? -6.442 16.711 18.554 1.00 92.88 106 LYS A CA 1
ATOM 818 C C . LYS A 1 106 ? -5.902 15.546 19.372 1.00 92.88 106 LYS A C 1
ATOM 820 O O . LYS A 1 106 ? -5.523 15.751 20.517 1.00 92.88 106 LYS A O 1
ATOM 825 N N . GLU A 1 107 ? -5.866 14.346 18.799 1.00 93.94 107 GLU A N 1
ATOM 826 C CA . GLU A 1 107 ? -5.450 13.135 19.519 1.00 93.94 107 GLU A CA 1
ATOM 827 C C . GLU A 1 107 ? -3.942 12.876 19.386 1.00 93.94 107 GLU A C 1
ATOM 829 O O . GLU A 1 107 ? -3.320 12.393 20.324 1.00 93.94 107 GLU A O 1
ATOM 834 N N . GLN A 1 108 ? -3.338 13.241 18.249 1.00 91.06 108 GLN A N 1
ATOM 835 C CA . GLN A 1 108 ? -1.890 13.125 18.003 1.00 91.06 108 GLN A CA 1
ATOM 836 C C . GLN A 1 108 ? -1.127 14.446 18.232 1.00 91.06 108 GLN A C 1
ATOM 838 O O . GLN A 1 108 ? 0.011 14.593 17.791 1.00 91.06 108 GLN A O 1
ATOM 843 N N . GLY A 1 109 ? -1.745 15.434 18.894 1.00 90.00 109 GLY A N 1
ATOM 844 C CA . GLY A 1 109 ? -1.070 16.673 19.303 1.00 90.00 109 GLY A CA 1
ATOM 845 C C . GLY A 1 109 ? -0.593 17.569 18.154 1.00 90.00 109 GLY A C 1
ATOM 846 O O . GLY A 1 109 ? 0.411 18.265 18.295 1.00 90.00 109 GLY A O 1
ATOM 847 N N . GLY A 1 110 ? -1.285 17.556 17.011 1.00 88.44 110 GLY A N 1
ATOM 848 C CA . GLY A 1 110 ? -0.887 18.334 15.838 1.00 88.44 110 GLY A CA 1
ATOM 849 C C . GLY A 1 110 ? 0.338 17.742 15.153 1.00 88.44 110 GLY A C 1
ATOM 850 O O . GLY A 1 110 ? 1.315 18.462 14.933 1.00 88.44 110 GLY A O 1
ATOM 851 N N . LEU A 1 111 ? 0.277 16.440 14.843 1.00 90.81 111 LEU A N 1
ATOM 852 C CA . LEU A 1 111 ? 1.368 15.663 14.252 1.00 90.81 111 LEU A CA 1
ATOM 853 C C . LEU A 1 111 ? 2.080 16.445 13.135 1.00 90.81 111 LEU A C 1
ATOM 855 O O . LEU A 1 111 ? 1.463 16.889 12.160 1.00 90.81 111 LEU A O 1
ATOM 859 N N . LYS A 1 112 ? 3.400 16.579 13.280 1.00 93.06 112 LYS A N 1
ATOM 860 C CA . LYS A 1 112 ? 4.294 17.133 12.260 1.00 93.06 112 LYS A CA 1
ATOM 861 C C . LYS A 1 112 ? 5.208 16.033 11.757 1.00 93.06 112 LYS A C 1
ATOM 863 O O . LYS A 1 112 ? 5.762 15.292 12.563 1.00 93.06 112 LYS A O 1
ATOM 868 N N . PHE A 1 113 ? 5.421 15.986 10.454 1.00 92.50 113 P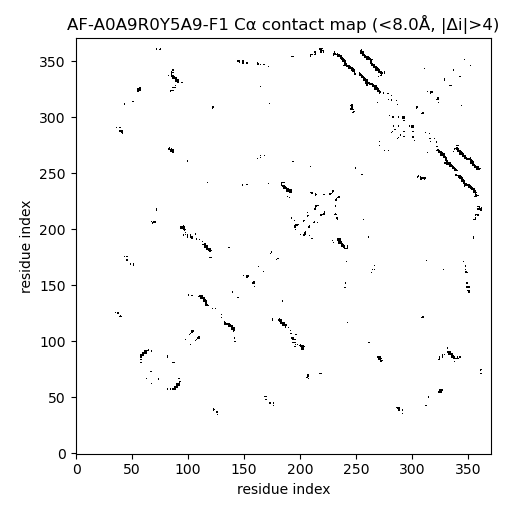HE A N 1
ATOM 869 C CA . PHE A 1 113 ? 6.266 14.987 9.806 1.00 92.50 113 PHE A CA 1
ATOM 870 C C . PHE A 1 113 ? 7.232 15.651 8.834 1.00 92.50 113 PHE A C 1
ATOM 872 O O . PHE A 1 113 ? 7.022 16.791 8.419 1.00 92.50 113 PHE A O 1
ATOM 879 N N . THR A 1 114 ? 8.294 14.932 8.494 1.00 92.38 114 THR A N 1
ATOM 880 C CA . THR A 1 114 ? 9.272 15.348 7.490 1.00 92.38 114 THR A CA 1
ATOM 881 C C . THR A 1 114 ? 9.089 14.471 6.259 1.00 92.38 114 THR A C 1
ATOM 883 O O . THR A 1 114 ? 9.072 13.247 6.372 1.00 92.38 114 THR A O 1
ATOM 886 N N . THR A 1 115 ? 8.907 15.087 5.096 1.00 91.31 115 THR A N 1
ATOM 887 C CA . THR A 1 115 ? 8.875 14.380 3.811 1.00 91.31 115 THR A CA 1
ATOM 888 C C . THR A 1 115 ? 10.275 13.935 3.412 1.00 91.31 115 THR A C 1
ATOM 890 O O . THR A 1 115 ? 11.271 14.420 3.937 1.00 91.31 115 THR A O 1
ATOM 893 N N . ARG A 1 116 ? 10.368 13.018 2.459 1.00 87.44 116 ARG A N 1
ATOM 894 C CA . ARG A 1 116 ? 11.582 12.717 1.704 1.00 87.44 116 ARG A CA 1
ATOM 895 C C . ARG A 1 116 ? 11.321 13.070 0.251 1.00 87.44 116 ARG A C 1
ATOM 897 O O . ARG A 1 116 ? 10.197 12.906 -0.228 1.00 87.44 116 ARG A O 1
ATOM 904 N N . VAL A 1 117 ? 12.345 13.548 -0.445 1.00 87.56 117 VAL A N 1
ATOM 905 C CA . VAL A 1 117 ? 12.250 13.741 -1.890 1.00 87.56 117 VAL A CA 1
ATOM 906 C C . VAL A 1 117 ? 12.481 12.385 -2.549 1.00 87.56 117 VAL A C 1
ATOM 908 O O . VAL A 1 117 ? 13.519 11.758 -2.361 1.00 87.56 117 VAL A O 1
ATOM 911 N N . GLN A 1 118 ? 11.481 11.903 -3.277 1.00 85.69 118 GLN A N 1
ATOM 912 C CA . GLN A 1 118 ? 11.508 10.644 -4.004 1.00 85.69 118 GLN A CA 1
ATOM 913 C C . GLN A 1 118 ? 11.653 10.947 -5.500 1.00 85.69 118 GLN A C 1
ATOM 915 O O . GLN A 1 118 ? 10.697 11.429 -6.111 1.00 85.69 118 GLN A O 1
ATOM 920 N N . PRO A 1 119 ? 12.820 10.693 -6.115 1.00 84.81 119 PRO A N 1
ATOM 921 C CA . PRO A 1 119 ? 12.972 10.848 -7.555 1.00 84.81 119 PRO A CA 1
ATOM 922 C C . PRO A 1 119 ? 12.152 9.782 -8.290 1.00 84.81 119 PRO A C 1
ATOM 924 O O . PRO A 1 119 ? 12.157 8.611 -7.906 1.00 84.81 119 PRO A O 1
ATOM 927 N N . LEU A 1 120 ? 11.461 10.176 -9.362 1.00 82.06 120 LEU A N 1
ATOM 928 C CA . LEU A 1 120 ? 10.617 9.253 -10.131 1.00 82.06 120 LEU A CA 1
ATOM 929 C C . LEU A 1 120 ? 11.444 8.254 -10.954 1.00 82.06 120 LEU A C 1
ATOM 931 O O . LEU A 1 120 ? 11.040 7.109 -11.131 1.00 82.06 120 LEU A O 1
ATOM 935 N N . ARG A 1 121 ? 12.630 8.661 -11.417 1.00 81.06 121 ARG A N 1
ATOM 936 C CA . ARG A 1 121 ? 13.543 7.841 -12.230 1.00 81.06 121 ARG A CA 1
ATOM 937 C C . ARG A 1 121 ? 14.866 7.629 -11.507 1.00 81.06 121 ARG A C 1
ATOM 939 O O . ARG A 1 121 ? 15.914 8.081 -11.947 1.00 81.06 121 ARG A O 1
ATOM 946 N N . LEU A 1 122 ? 14.824 6.954 -10.360 1.00 65.31 122 LEU A N 1
ATOM 947 C CA . LEU A 1 122 ? 15.973 6.796 -9.457 1.00 65.31 122 LEU A CA 1
ATOM 948 C C . LEU A 1 122 ? 17.244 6.220 -10.125 1.00 65.31 122 LEU A C 1
ATOM 950 O O . LEU A 1 122 ? 18.352 6.520 -9.682 1.00 65.31 122 LEU A O 1
ATOM 954 N N . ALA A 1 123 ? 17.100 5.418 -11.183 1.00 61.12 123 ALA A N 1
ATOM 955 C CA . ALA A 1 123 ? 18.221 4.868 -11.951 1.00 61.12 123 ALA A CA 1
ATOM 956 C C . ALA A 1 123 ? 19.027 5.928 -12.735 1.00 61.12 123 ALA A C 1
ATOM 958 O O . ALA A 1 123 ? 20.152 5.658 -13.146 1.00 61.12 123 ALA A O 1
ATOM 959 N N . GLU A 1 124 ? 18.476 7.129 -12.935 1.00 58.09 124 GLU A N 1
ATOM 960 C CA . GLU A 1 124 ? 19.135 8.237 -13.642 1.00 58.09 124 GLU A CA 1
ATOM 961 C C . GLU A 1 124 ? 20.035 9.084 -12.727 1.00 58.09 124 GLU A C 1
ATOM 963 O O . GLU A 1 124 ? 20.830 9.882 -13.221 1.00 58.09 124 GLU A O 1
ATOM 968 N N . TRP A 1 125 ? 19.947 8.900 -11.405 1.00 55.75 125 TRP A N 1
ATOM 969 C CA . TRP A 1 125 ? 20.585 9.771 -10.413 1.00 55.75 125 TRP A CA 1
ATOM 970 C C . TRP A 1 125 ? 21.823 9.138 -9.775 1.00 55.75 125 TRP A C 1
ATOM 972 O O . TRP A 1 125 ? 21.861 7.928 -9.516 1.00 55.75 125 TRP A O 1
ATOM 982 N N . SER A 1 126 ? 22.837 9.964 -9.493 1.00 54.66 126 SER A N 1
ATOM 983 C CA . SER A 1 126 ? 24.058 9.523 -8.812 1.00 54.66 126 SER A CA 1
ATOM 984 C C . SER A 1 126 ? 23.806 9.223 -7.330 1.00 54.66 126 SER A C 1
ATOM 986 O O . SER A 1 126 ? 22.781 9.599 -6.763 1.00 54.66 126 SER A O 1
ATOM 988 N N . THR A 1 127 ? 24.733 8.526 -6.675 1.00 58.00 127 THR A N 1
ATOM 989 C CA . THR A 1 127 ? 24.625 8.193 -5.244 1.00 58.00 127 THR A CA 1
ATOM 990 C C . THR A 1 127 ? 24.575 9.443 -4.360 1.00 58.00 127 THR A C 1
ATOM 992 O O . THR A 1 127 ? 23.783 9.489 -3.417 1.00 58.00 127 THR A O 1
ATOM 995 N N . ASP A 1 128 ? 25.347 10.474 -4.709 1.00 57.28 128 ASP A N 1
ATOM 996 C CA . ASP A 1 128 ? 25.348 11.756 -3.999 1.00 57.28 128 ASP A CA 1
ATOM 997 C C . ASP A 1 128 ? 23.996 12.467 -4.136 1.00 57.28 128 ASP A C 1
ATOM 999 O O . ASP A 1 128 ? 23.465 12.978 -3.148 1.00 57.28 128 ASP A O 1
ATOM 1003 N N . ASP A 1 129 ? 23.375 12.401 -5.319 1.00 58.97 129 ASP A N 1
ATOM 1004 C CA . ASP A 1 129 ? 22.029 12.940 -5.541 1.00 58.97 129 ASP A CA 1
ATOM 1005 C C . ASP A 1 129 ? 20.991 12.193 -4.694 1.00 58.97 129 ASP A C 1
ATOM 1007 O O . ASP A 1 129 ? 20.147 12.813 -4.052 1.00 58.97 129 ASP A O 1
ATOM 1011 N N . LYS A 1 130 ? 21.071 10.855 -4.621 1.00 61.94 130 LYS A N 1
ATOM 1012 C CA . LYS A 1 130 ? 20.164 10.030 -3.797 1.00 61.94 130 LYS A CA 1
ATOM 1013 C C . LYS A 1 130 ? 20.254 10.387 -2.316 1.00 61.94 130 LYS A C 1
ATOM 1015 O O . LYS A 1 130 ? 19.224 10.506 -1.649 1.00 61.94 130 LYS A O 1
ATOM 1020 N N . PHE A 1 131 ? 21.469 10.588 -1.807 1.00 59.19 131 PHE A N 1
ATOM 1021 C CA . PHE A 1 131 ? 21.683 11.021 -0.428 1.00 59.19 131 PHE A CA 1
ATOM 1022 C C . PHE A 1 131 ? 21.165 12.450 -0.202 1.00 59.19 131 PHE A C 1
ATOM 1024 O O . PHE A 1 131 ? 20.483 12.716 0.791 1.00 59.19 131 PHE A O 1
ATOM 1031 N N . ALA A 1 132 ? 21.403 13.361 -1.150 1.00 57.97 132 ALA A N 1
ATOM 1032 C CA . ALA A 1 132 ? 20.888 14.725 -1.101 1.00 57.97 132 ALA A CA 1
ATOM 1033 C C . ALA A 1 132 ? 19.350 14.766 -1.108 1.00 57.97 132 ALA A C 1
ATOM 1035 O O . ALA A 1 132 ? 18.760 15.478 -0.295 1.00 57.97 132 ALA A O 1
ATOM 1036 N N . PHE A 1 133 ? 18.679 13.966 -1.942 1.00 62.03 133 PHE A N 1
ATOM 1037 C CA . PHE A 1 133 ? 17.215 13.865 -1.970 1.00 62.03 133 PHE A CA 1
ATOM 1038 C C . PHE A 1 133 ? 16.640 13.378 -0.639 1.00 62.03 133 PHE A C 1
ATOM 1040 O O . PHE A 1 133 ? 15.667 13.946 -0.133 1.00 62.03 133 PHE A O 1
ATOM 1047 N N . PHE A 1 134 ? 17.280 12.376 -0.034 1.00 59.75 134 PHE A N 1
ATOM 1048 C CA . PHE A 1 134 ? 16.879 11.858 1.271 1.00 59.75 134 PHE A CA 1
ATOM 1049 C C . PHE A 1 134 ? 16.960 12.932 2.367 1.00 59.75 134 PHE A C 1
ATOM 1051 O O . PHE A 1 134 ? 16.078 13.019 3.221 1.00 59.75 134 PHE A O 1
ATOM 1058 N N . MET A 1 135 ? 17.986 13.785 2.312 1.00 62.00 135 MET A N 1
ATOM 1059 C CA . MET A 1 135 ? 18.221 14.854 3.289 1.00 62.00 135 MET A CA 1
ATOM 1060 C C . MET A 1 135 ? 17.463 16.160 2.994 1.00 62.00 135 MET A C 1
ATOM 1062 O O . MET A 1 135 ? 17.390 17.026 3.862 1.00 62.00 135 MET A O 1
ATOM 1066 N N . SER A 1 136 ? 16.862 16.304 1.809 1.00 70.38 136 SER A N 1
ATOM 1067 C CA . SER A 1 136 ? 16.173 17.530 1.357 1.00 70.38 136 SER A CA 1
ATOM 1068 C C . SER A 1 136 ? 14.713 17.640 1.815 1.00 70.38 136 SER A C 1
ATOM 1070 O O . SER A 1 136 ? 13.959 18.492 1.339 1.00 70.38 136 SER A O 1
ATOM 1072 N N . GLY A 1 137 ? 14.304 16.766 2.731 1.00 75.19 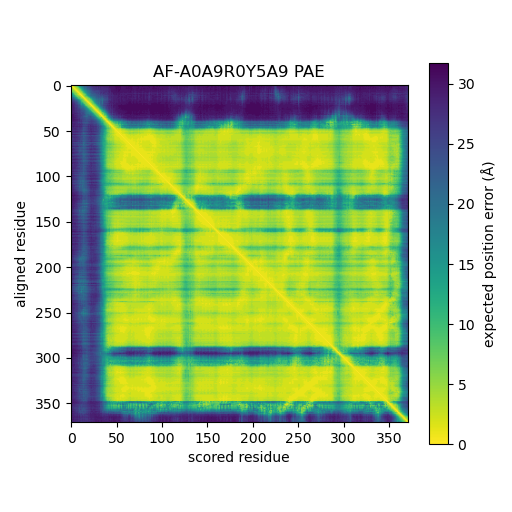137 GLY A N 1
ATOM 1073 C CA . GLY A 1 137 ? 12.962 16.715 3.286 1.00 75.19 137 GLY A CA 1
ATOM 1074 C C . GLY A 1 137 ? 12.511 18.014 3.942 1.00 75.19 137 GLY A C 1
ATOM 1075 O O . GLY A 1 137 ? 13.282 18.698 4.618 1.00 75.19 137 GLY A O 1
ATOM 1076 N N . ARG A 1 138 ? 11.227 18.342 3.799 1.00 87.69 138 ARG A N 1
ATOM 1077 C CA . ARG A 1 138 ? 10.617 19.507 4.447 1.00 87.69 138 ARG A CA 1
ATOM 1078 C C . ARG A 1 138 ? 9.653 19.056 5.529 1.00 87.69 138 ARG A C 1
ATOM 1080 O O . ARG A 1 138 ? 9.042 17.993 5.453 1.00 87.69 138 ARG A O 1
ATOM 1087 N N . LYS A 1 139 ? 9.529 19.875 6.573 1.00 92.69 139 LYS A N 1
ATOM 1088 C CA . LYS A 1 139 ? 8.635 19.595 7.696 1.00 92.69 139 LYS A CA 1
ATOM 1089 C C . LYS A 1 139 ? 7.257 20.193 7.440 1.00 92.69 139 LYS A C 1
ATOM 1091 O O . LYS A 1 139 ? 7.149 21.389 7.182 1.00 92.69 139 LYS A O 1
ATOM 1096 N N . TYR A 1 140 ? 6.218 19.383 7.597 1.00 94.06 140 TYR A N 1
ATOM 1097 C CA . TYR A 1 140 ? 4.831 19.767 7.358 1.00 94.06 140 TYR A CA 1
ATOM 1098 C C . TYR A 1 140 ? 3.909 19.371 8.508 1.00 94.06 140 TYR A C 1
ATOM 1100 O O . TYR A 1 140 ? 4.203 18.470 9.296 1.00 94.06 140 TYR A O 1
ATOM 1108 N N . THR A 1 141 ? 2.765 20.049 8.581 1.00 92.88 141 THR A N 1
ATOM 1109 C CA . THR A 1 141 ? 1.548 19.482 9.171 1.00 92.88 141 THR A CA 1
ATOM 1110 C C . THR A 1 141 ? 0.754 18.757 8.083 1.00 92.88 141 THR A C 1
ATOM 1112 O O . THR A 1 141 ? 0.928 19.040 6.895 1.00 92.88 141 THR A O 1
ATOM 1115 N N . PHE A 1 142 ? -0.173 17.877 8.471 1.00 91.44 142 PHE A N 1
ATOM 1116 C CA . PHE A 1 142 ? -1.047 17.189 7.509 1.00 91.44 142 PHE A CA 1
ATOM 1117 C C . PHE A 1 142 ? -1.792 18.174 6.595 1.00 91.44 142 PHE A C 1
ATOM 1119 O O . PHE A 1 142 ? -1.766 18.037 5.377 1.00 91.44 142 PHE A O 1
ATOM 1126 N N . ARG A 1 143 ? -2.375 19.227 7.181 1.00 91.00 143 ARG A N 1
ATOM 1127 C CA . ARG A 1 143 ? -3.152 20.237 6.451 1.00 91.00 143 ARG A CA 1
ATOM 1128 C C . ARG A 1 143 ? -2.297 21.076 5.499 1.00 91.00 143 ARG A C 1
ATOM 1130 O O . ARG A 1 143 ? -2.785 21.515 4.460 1.00 91.00 143 ARG A O 1
ATOM 1137 N N . ASP A 1 144 ? -1.046 21.351 5.853 1.00 93.44 144 ASP A N 1
ATOM 1138 C CA . ASP A 1 144 ? -0.159 22.126 4.981 1.00 93.44 144 ASP A CA 1
ATOM 1139 C C . ASP A 1 144 ? 0.310 21.291 3.790 1.00 93.44 144 ASP A C 1
ATOM 1141 O O . ASP A 1 144 ? 0.315 21.788 2.663 1.00 93.44 144 ASP A O 1
ATOM 1145 N N . PHE A 1 145 ? 0.630 20.015 4.020 1.00 93.69 145 PHE A N 1
ATOM 1146 C CA . PHE A 1 145 ? 0.993 19.098 2.943 1.00 93.69 145 PHE A CA 1
ATOM 1147 C C . PHE A 1 145 ? -0.192 18.828 2.004 1.00 93.69 145 PHE A C 1
ATOM 1149 O O . PHE A 1 145 ? -0.021 18.866 0.789 1.00 93.69 145 PHE A O 1
ATOM 1156 N N . GLU A 1 146 ? -1.404 18.676 2.550 1.00 92.06 146 GLU A N 1
ATOM 1157 C CA . GLU A 1 146 ? -2.653 18.537 1.786 1.00 92.06 146 GLU A CA 1
ATOM 1158 C C . GLU A 1 146 ? -2.843 19.685 0.793 1.00 92.06 146 GLU A C 1
ATOM 1160 O O . GLU A 1 146 ? -3.040 19.463 -0.399 1.00 92.06 146 GLU A O 1
ATOM 1165 N N . LYS A 1 147 ? -2.690 20.932 1.252 1.00 92.75 147 LYS A N 1
ATOM 1166 C CA . LYS A 1 147 ? -2.808 22.108 0.377 1.00 92.75 147 LYS A CA 1
ATOM 1167 C C . LYS A 1 147 ? -1.807 22.078 -0.776 1.00 92.75 147 LYS A C 1
ATOM 1169 O O . LYS A 1 147 ? -2.152 22.475 -1.887 1.00 92.75 147 LYS A O 1
ATOM 1174 N N . ILE A 1 148 ? -0.568 21.659 -0.518 1.00 92.88 148 ILE A N 1
ATOM 1175 C CA . ILE A 1 148 ? 0.488 21.618 -1.538 1.00 92.88 148 ILE A CA 1
ATOM 1176 C C . ILE A 1 148 ? 0.222 20.485 -2.531 1.00 92.88 148 ILE A C 1
ATOM 1178 O O . ILE A 1 148 ? 0.292 20.723 -3.737 1.00 92.88 148 ILE A O 1
ATOM 1182 N N . ALA A 1 149 ? -0.142 19.298 -2.040 1.00 92.44 149 ALA A N 1
ATOM 1183 C CA . ALA A 1 149 ? -0.501 18.151 -2.867 1.00 92.44 149 ALA A CA 1
ATOM 1184 C C . ALA A 1 149 ? -1.678 18.475 -3.795 1.00 92.44 149 ALA A C 1
ATOM 1186 O O . ALA A 1 149 ? -1.569 18.310 -5.011 1.00 92.44 149 ALA A O 1
ATOM 1187 N N . ASN A 1 150 ? -2.753 19.043 -3.248 1.00 91.94 150 ASN A N 1
ATOM 1188 C CA . ASN A 1 150 ? -3.957 19.361 -4.012 1.00 91.94 150 ASN A CA 1
ATOM 1189 C C . ASN A 1 150 ? -3.697 20.494 -5.010 1.00 91.94 150 ASN A C 1
ATOM 1191 O O . ASN A 1 150 ? -4.113 20.417 -6.163 1.00 91.94 150 ASN A O 1
ATOM 1195 N N . LYS A 1 151 ? -2.930 21.524 -4.623 1.00 92.50 151 LYS A N 1
ATOM 1196 C CA . LYS A 1 151 ? -2.520 22.587 -5.555 1.00 92.50 151 LYS A CA 1
ATOM 1197 C C . LYS A 1 151 ? -1.679 22.036 -6.711 1.00 92.50 151 LYS A C 1
ATOM 1199 O O . LYS A 1 151 ? -1.857 22.475 -7.846 1.00 92.50 151 LYS A O 1
ATOM 1204 N N . GLY A 1 152 ? -0.771 21.099 -6.432 1.00 90.44 152 GLY A N 1
ATOM 1205 C CA . GLY A 1 152 ? 0.028 20.415 -7.450 1.00 90.44 152 GLY A CA 1
ATOM 1206 C C . GLY A 1 152 ? -0.840 19.611 -8.417 1.00 90.44 152 GLY A C 1
ATOM 1207 O O . GLY A 1 152 ? -0.692 19.748 -9.631 1.00 90.44 152 GLY A O 1
ATOM 1208 N N . PHE A 1 153 ? -1.796 18.851 -7.881 1.00 92.50 153 PHE A N 1
ATOM 1209 C CA . PHE A 1 153 ? -2.747 18.061 -8.660 1.00 92.50 153 PHE A CA 1
ATOM 1210 C C . PHE A 1 153 ? -3.627 18.933 -9.570 1.00 92.50 153 PHE A C 1
ATOM 1212 O O . PHE A 1 153 ? -3.635 18.742 -10.787 1.00 92.50 153 PHE A O 1
ATOM 1219 N N . VAL A 1 154 ? -4.284 19.956 -9.009 1.00 93.56 154 VAL A N 1
ATOM 1220 C CA . VAL A 1 154 ? -5.143 20.891 -9.759 1.00 93.56 154 VAL A CA 1
ATOM 1221 C C . VAL A 1 154 ? -4.356 21.617 -10.844 1.00 93.56 154 VAL A C 1
ATOM 1223 O O . VAL A 1 154 ? -4.854 21.799 -11.951 1.00 93.56 154 VAL A O 1
ATOM 1226 N N . ARG A 1 155 ? -3.109 22.017 -10.567 1.00 93.12 155 ARG A N 1
ATOM 1227 C CA . ARG A 1 155 ? -2.257 22.662 -11.575 1.00 93.12 155 ARG A CA 1
ATOM 1228 C C . ARG A 1 155 ? -1.959 21.734 -12.752 1.00 93.12 155 ARG A C 1
ATOM 1230 O O . ARG A 1 155 ? -1.862 22.223 -13.873 1.00 93.12 155 ARG A O 1
ATOM 1237 N N . ARG A 1 156 ? -1.775 20.436 -12.499 1.00 92.75 156 ARG A N 1
ATOM 1238 C CA . ARG A 1 156 ? -1.432 19.457 -13.535 1.00 92.75 156 ARG A CA 1
ATOM 1239 C C . ARG A 1 156 ? -2.637 19.061 -14.383 1.00 92.75 156 ARG A C 1
ATOM 1241 O O . ARG A 1 156 ? -2.515 19.035 -15.599 1.00 92.75 156 ARG A O 1
ATOM 1248 N N . TYR A 1 157 ? -3.774 18.779 -13.753 1.00 92.88 157 TYR A N 1
ATOM 1249 C CA . TYR A 1 157 ? -4.935 18.203 -14.442 1.00 92.88 157 TYR A CA 1
ATOM 1250 C C . TYR A 1 157 ? -6.115 19.159 -14.610 1.00 92.88 157 TYR A C 1
ATOM 1252 O O . TYR A 1 157 ? -7.163 18.759 -15.108 1.00 92.88 157 TYR A O 1
ATOM 1260 N N . SER A 1 158 ? -5.985 20.408 -14.153 1.00 90.81 158 SER A N 1
ATOM 1261 C CA . SER A 1 158 ? -7.064 21.408 -14.174 1.00 90.81 158 SER A CA 1
ATOM 1262 C C . SER A 1 158 ? -8.366 20.923 -13.517 1.00 90.81 158 SER A C 1
ATOM 1264 O O . SER A 1 158 ? -9.450 21.404 -13.836 1.00 90.81 158 SER A O 1
ATOM 1266 N N . SER A 1 159 ? -8.257 19.984 -12.574 1.00 85.88 159 SER A N 1
ATOM 1267 C CA . SER A 1 159 ? -9.374 19.352 -11.876 1.00 85.88 159 SER A CA 1
ATOM 1268 C C . SER A 1 159 ? -9.044 19.192 -10.397 1.00 85.88 159 SER A C 1
ATOM 1270 O O . SER A 1 159 ? -7.917 18.853 -10.042 1.00 85.88 159 SER A O 1
ATOM 1272 N N . ALA A 1 160 ? -10.040 19.427 -9.543 1.00 80.94 160 ALA A N 1
ATOM 1273 C CA . ALA A 1 160 ? -9.995 19.113 -8.113 1.00 80.94 160 ALA A CA 1
ATOM 1274 C C . ALA A 1 160 ? -10.681 17.772 -7.788 1.00 80.94 160 ALA A C 1
ATOM 1276 O O . ALA A 1 160 ? -10.763 17.373 -6.633 1.00 80.94 160 ALA A O 1
ATOM 1277 N N . ALA A 1 161 ? -11.232 17.092 -8.796 1.00 83.75 161 ALA A N 1
ATOM 1278 C CA . ALA A 1 161 ? -11.864 15.793 -8.624 1.00 83.75 161 ALA A CA 1
ATOM 1279 C C . ALA A 1 161 ? -10.850 14.666 -8.840 1.00 83.75 161 ALA A C 1
ATOM 1281 O O . ALA A 1 161 ? -9.957 14.772 -9.684 1.00 83.75 161 ALA A O 1
ATOM 1282 N N . CYS A 1 162 ? -11.041 13.555 -8.123 1.00 83.81 162 CYS A N 1
ATOM 1283 C CA . CYS A 1 162 ? -10.327 12.315 -8.412 1.00 83.81 162 CYS A CA 1
ATOM 1284 C C . CYS A 1 162 ? -10.588 11.895 -9.864 1.00 83.81 162 CYS A C 1
ATOM 1286 O O . CYS A 1 162 ? -11.738 11.829 -10.303 1.00 83.81 162 CYS A O 1
ATOM 1288 N N . LEU A 1 163 ? -9.516 11.596 -10.592 1.00 92.38 163 LEU A N 1
ATOM 1289 C CA . LEU A 1 163 ? -9.587 11.114 -11.967 1.00 92.38 163 LEU A CA 1
ATOM 1290 C C . LEU A 1 163 ? -9.721 9.582 -11.999 1.00 92.38 163 LEU A C 1
ATOM 1292 O O . LEU A 1 163 ? -9.410 8.917 -11.005 1.00 92.38 163 LEU A O 1
ATOM 1296 N N . PRO A 1 164 ? -10.193 8.996 -13.116 1.00 94.69 164 PRO A N 1
ATOM 1297 C CA . PRO A 1 164 ? -10.340 7.549 -13.235 1.00 94.69 164 PRO A CA 1
ATOM 1298 C C . PRO A 1 164 ? -9.022 6.805 -12.982 1.00 94.69 164 PRO A C 1
ATOM 1300 O O . PRO A 1 164 ? -7.979 7.177 -13.513 1.00 94.69 164 PRO A O 1
ATOM 1303 N N . ALA A 1 165 ? -9.081 5.708 -12.222 1.00 94.56 165 ALA A N 1
ATOM 1304 C CA . ALA A 1 165 ? -7.904 4.918 -11.841 1.00 94.56 165 ALA A CA 1
ATOM 1305 C C . ALA A 1 165 ? -7.062 4.469 -13.049 1.00 94.56 165 ALA A C 1
ATOM 1307 O O . ALA A 1 165 ? -5.842 4.593 -13.026 1.00 94.56 165 ALA A O 1
ATOM 1308 N N . ARG A 1 166 ? -7.727 4.013 -14.119 1.00 94.31 166 ARG A N 1
ATOM 1309 C CA . ARG A 1 166 ? -7.082 3.570 -15.362 1.00 94.31 166 ARG A CA 1
ATOM 1310 C C . ARG A 1 166 ? -6.288 4.685 -16.048 1.00 94.31 166 ARG A C 1
ATOM 1312 O O . ARG A 1 166 ? -5.187 4.427 -16.522 1.00 94.31 166 ARG A O 1
ATOM 1319 N N . TYR A 1 167 ? -6.833 5.903 -16.056 1.00 94.81 167 TYR A N 1
ATOM 1320 C CA . TYR A 1 167 ? -6.170 7.091 -16.599 1.00 94.81 167 TYR A CA 1
ATOM 1321 C C . TYR A 1 167 ? -4.960 7.484 -15.744 1.00 94.81 167 TYR A C 1
ATOM 1323 O O . TYR A 1 167 ? -3.887 7.764 -16.264 1.00 94.81 167 TYR A O 1
ATOM 1331 N N . MET A 1 168 ? -5.095 7.433 -14.414 1.00 95.75 168 MET A N 1
ATOM 1332 C CA . MET A 1 168 ? -3.982 7.743 -13.511 1.00 95.75 168 MET A CA 1
ATOM 1333 C C . MET A 1 168 ? -2.828 6.738 -13.597 1.00 95.75 168 MET A C 1
ATOM 1335 O O . MET A 1 168 ? -1.679 7.113 -13.377 1.00 95.75 168 MET A O 1
ATOM 1339 N N . GLU A 1 169 ? -3.125 5.474 -13.899 1.00 96.19 169 GLU A N 1
ATOM 1340 C CA . GLU A 1 169 ? -2.130 4.428 -14.152 1.00 96.19 169 GLU A CA 1
ATOM 1341 C C . GLU A 1 169 ? -1.363 4.671 -15.452 1.00 96.19 169 GLU A C 1
ATOM 1343 O O . GLU A 1 169 ? -0.135 4.595 -15.461 1.00 96.19 169 GLU A O 1
ATOM 1348 N N . GLU A 1 170 ? -2.074 5.066 -16.506 1.00 94.56 170 GLU A N 1
ATOM 1349 C CA . GLU A 1 170 ? -1.503 5.534 -17.770 1.00 94.56 170 GLU A CA 1
ATOM 1350 C C . GLU A 1 170 ? -0.553 6.717 -17.563 1.00 94.56 170 GLU A C 1
ATOM 1352 O O . GLU A 1 170 ? 0.617 6.660 -17.942 1.00 94.56 170 GLU A O 1
ATOM 1357 N N . GLU A 1 171 ? -1.038 7.764 -16.893 1.00 94.62 171 GLU A N 1
ATOM 1358 C CA . GLU A 1 171 ? -0.271 8.979 -16.625 1.00 94.62 171 GLU A CA 1
ATOM 1359 C C . GLU A 1 171 ? 0.969 8.704 -15.772 1.00 94.62 171 GLU A C 1
ATOM 1361 O O . GLU A 1 171 ? 2.024 9.284 -16.022 1.00 94.62 171 GLU A O 1
ATOM 1366 N N . PHE A 1 172 ? 0.871 7.811 -14.781 1.00 95.19 172 PHE A N 1
ATOM 1367 C CA . PHE A 1 172 ? 2.021 7.433 -13.963 1.00 95.19 172 PHE A CA 1
ATOM 1368 C C . PHE A 1 172 ? 3.103 6.755 -14.805 1.00 95.19 172 PHE A C 1
ATOM 1370 O O . PHE A 1 172 ? 4.257 7.181 -14.767 1.00 95.19 172 PHE A O 1
ATOM 1377 N N . TRP A 1 173 ? 2.758 5.731 -15.590 1.00 94.12 173 TRP A N 1
ATOM 1378 C CA . TRP A 1 173 ? 3.757 5.019 -16.394 1.00 94.12 173 TRP A CA 1
ATOM 1379 C C . TRP A 1 173 ? 4.310 5.868 -17.533 1.00 94.12 173 TRP A C 1
ATOM 1381 O O . TRP A 1 173 ? 5.509 5.804 -17.806 1.00 94.12 173 TRP A O 1
ATOM 1391 N N . HIS A 1 174 ? 3.482 6.727 -18.127 1.00 91.56 174 HIS A N 1
ATOM 1392 C CA . HIS A 1 174 ? 3.945 7.734 -19.072 1.00 91.56 174 HIS A CA 1
ATOM 1393 C C . HIS A 1 174 ? 4.928 8.719 -18.412 1.00 91.56 174 HIS A C 1
ATOM 1395 O O . HIS A 1 174 ? 5.969 9.029 -18.989 1.00 91.56 174 HIS A O 1
ATOM 1401 N N . GLU A 1 175 ? 4.665 9.172 -17.180 1.00 91.44 175 GLU A N 1
ATOM 1402 C CA . GLU A 1 175 ? 5.578 10.052 -16.439 1.00 91.44 175 GLU A CA 1
ATOM 1403 C C . GLU A 1 175 ? 6.896 9.349 -16.062 1.00 91.44 175 GLU A C 1
ATOM 1405 O O . GLU A 1 175 ? 7.970 9.950 -16.145 1.00 91.44 175 GLU A O 1
ATOM 1410 N N . ILE A 1 176 ? 6.851 8.067 -15.691 1.00 87.75 176 ILE A N 1
ATOM 1411 C CA . ILE A 1 176 ? 8.056 7.266 -15.431 1.00 87.75 176 ILE A CA 1
ATOM 1412 C C . ILE A 1 176 ? 8.903 7.119 -16.704 1.00 87.75 176 ILE A C 1
ATOM 1414 O O . ILE A 1 176 ? 10.126 7.197 -16.620 1.00 87.75 176 ILE A O 1
ATOM 1418 N N . ALA A 1 177 ? 8.274 6.947 -17.870 1.00 85.06 177 ALA A N 1
ATOM 1419 C CA . ALA A 1 177 ? 8.962 6.711 -19.140 1.00 85.06 177 ALA A CA 1
ATOM 1420 C C . ALA A 1 177 ? 9.501 7.985 -19.809 1.00 85.06 177 ALA A C 1
ATOM 1422 O O . ALA A 1 177 ? 10.649 8.031 -20.252 1.00 85.06 177 ALA A O 1
ATOM 1423 N N . PHE A 1 178 ? 8.650 9.007 -19.914 1.00 85.06 178 PHE A N 1
ATOM 1424 C CA . PHE A 1 178 ? 8.849 10.179 -20.778 1.00 85.06 178 PHE A CA 1
ATOM 1425 C C . PHE A 1 178 ? 8.570 11.504 -20.058 1.00 85.06 178 PHE A C 1
ATOM 1427 O O . PHE A 1 178 ? 8.602 12.579 -20.663 1.00 85.06 178 PHE A O 1
ATOM 1434 N N . GLY A 1 179 ? 8.257 11.429 -18.767 1.00 85.06 179 GLY A N 1
ATOM 1435 C CA . GLY A 1 179 ? 7.879 12.567 -17.954 1.00 85.06 179 GLY A CA 1
ATOM 1436 C C . GLY A 1 179 ? 8.996 13.577 -17.718 1.00 85.06 179 GLY A C 1
ATOM 1437 O O . GLY A 1 179 ? 10.183 13.312 -17.901 1.00 85.06 179 GLY A O 1
ATOM 1438 N N . LYS A 1 180 ? 8.590 14.762 -17.261 1.00 86.69 180 LYS A N 1
ATOM 1439 C CA . LYS A 1 180 ? 9.486 15.875 -16.897 1.00 86.69 180 LYS A CA 1
ATOM 1440 C C . LYS A 1 180 ? 9.565 16.099 -15.388 1.00 86.69 180 LYS A C 1
ATOM 1442 O O . LYS A 1 180 ? 10.403 16.862 -14.925 1.00 86.69 180 LYS A O 1
ATOM 1447 N N . MET A 1 181 ? 8.679 15.481 -14.613 1.00 86.81 181 MET A N 1
ATOM 1448 C CA . MET A 1 181 ? 8.670 15.547 -13.160 1.00 86.81 181 MET A CA 1
ATOM 1449 C C . MET A 1 181 ? 9.853 14.752 -12.629 1.00 86.81 181 MET A C 1
ATOM 1451 O O . MET A 1 181 ? 9.912 13.535 -12.782 1.00 86.81 181 MET A O 1
ATOM 1455 N N . GLU A 1 182 ? 10.820 15.438 -12.034 1.00 84.31 182 GLU A N 1
ATOM 1456 C CA . GLU A 1 182 ? 12.039 14.810 -11.517 1.00 84.31 182 GLU A CA 1
ATOM 1457 C C . GLU A 1 182 ? 11.776 14.020 -10.236 1.00 84.31 182 GLU A C 1
ATOM 1459 O O . GLU A 1 182 ? 12.259 12.898 -10.079 1.00 84.31 182 GLU A O 1
ATOM 1464 N N . SER A 1 183 ? 10.987 14.594 -9.328 1.00 87.62 183 SER A N 1
ATOM 1465 C CA . SER A 1 183 ? 10.737 14.034 -8.006 1.00 87.62 183 SER A CA 1
ATOM 1466 C C . SER A 1 183 ? 9.379 14.437 -7.440 1.00 87.62 183 SER A C 1
ATOM 1468 O O . SER A 1 183 ? 8.730 15.373 -7.913 1.00 87.62 183 SER A O 1
ATOM 1470 N N . VAL A 1 184 ? 8.972 13.710 -6.405 1.00 91.00 184 VAL A N 1
ATOM 1471 C CA . VAL A 1 184 ? 7.783 13.953 -5.586 1.00 91.00 184 VAL A CA 1
ATOM 1472 C C . VAL A 1 184 ? 8.166 13.948 -4.111 1.00 91.00 184 VAL A C 1
ATOM 1474 O O . VAL A 1 184 ? 9.188 13.384 -3.730 1.00 91.00 184 VAL A O 1
ATOM 1477 N N . GLU A 1 185 ? 7.351 14.559 -3.258 1.00 9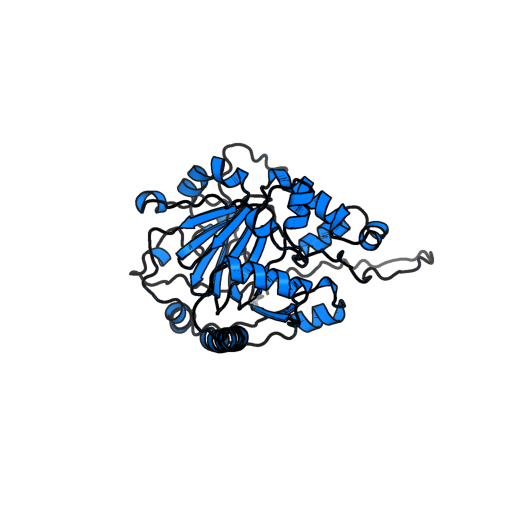1.44 185 GLU A N 1
ATOM 1478 C CA . GLU A 1 185 ? 7.541 14.470 -1.811 1.00 91.44 185 GLU A CA 1
ATOM 1479 C C . GLU A 1 185 ? 6.715 13.315 -1.239 1.00 91.44 185 GLU A C 1
ATOM 1481 O O . GLU A 1 185 ? 5.535 13.154 -1.550 1.00 91.44 185 GLU A O 1
ATOM 1486 N N . TYR A 1 186 ? 7.335 12.502 -0.389 1.00 89.94 186 TYR A N 1
ATOM 1487 C CA . TYR A 1 186 ? 6.679 11.374 0.260 1.00 89.94 186 TYR A CA 1
ATOM 1488 C C . TYR A 1 186 ? 7.179 11.223 1.691 1.00 89.94 186 TYR A C 1
ATOM 1490 O O . TYR A 1 186 ? 8.381 11.165 1.931 1.00 89.94 186 TYR A O 1
ATOM 1498 N N . ALA A 1 187 ? 6.271 11.177 2.659 1.00 89.69 187 ALA A N 1
ATOM 1499 C CA . ALA A 1 187 ? 6.607 10.936 4.050 1.00 89.69 187 ALA A CA 1
ATOM 1500 C C . ALA A 1 187 ? 6.255 9.488 4.411 1.00 89.69 187 ALA A C 1
ATOM 1502 O O . ALA A 1 187 ? 5.086 9.124 4.537 1.00 89.69 187 ALA A O 1
ATOM 1503 N N . CYS A 1 188 ? 7.287 8.662 4.540 1.00 85.31 188 CYS A N 1
ATOM 1504 C CA . CYS A 1 188 ? 7.191 7.268 4.947 1.00 85.31 188 CYS A CA 1
ATOM 1505 C C . CYS A 1 188 ? 7.692 7.088 6.381 1.00 85.31 188 CYS A C 1
ATOM 1507 O O . CYS A 1 188 ? 8.443 7.922 6.892 1.00 85.31 188 CYS A O 1
ATOM 1509 N N . ASP A 1 189 ? 7.295 5.976 6.998 1.00 83.94 189 ASP A N 1
ATOM 1510 C CA . ASP A 1 189 ? 7.829 5.519 8.284 1.00 83.94 189 ASP A CA 1
ATOM 1511 C C . ASP A 1 189 ? 7.612 6.535 9.423 1.00 83.94 189 ASP A C 1
ATOM 1513 O O . ASP A 1 189 ? 8.473 6.744 10.278 1.00 83.94 189 ASP A O 1
ATOM 1517 N N . ILE A 1 190 ? 6.459 7.217 9.409 1.00 87.06 190 ILE A N 1
ATOM 1518 C CA . ILE A 1 190 ? 6.098 8.198 10.435 1.00 87.06 190 ILE A CA 1
ATOM 1519 C C . ILE A 1 190 ? 5.483 7.478 11.636 1.00 87.06 190 ILE A C 1
ATOM 1521 O O . ILE A 1 190 ? 4.468 6.788 11.509 1.00 87.06 190 ILE A O 1
ATOM 1525 N N . ASP A 1 191 ? 6.027 7.726 12.823 1.00 86.69 191 ASP A N 1
ATOM 1526 C CA . ASP A 1 191 ? 5.410 7.289 14.072 1.00 86.69 191 ASP A CA 1
ATOM 1527 C C . ASP A 1 191 ? 4.075 8.014 14.306 1.00 86.69 191 ASP A C 1
ATOM 1529 O O . ASP A 1 191 ? 3.998 9.245 14.313 1.00 86.69 191 ASP A O 1
ATOM 1533 N N . GLY A 1 192 ? 3.003 7.251 14.524 1.00 88.12 192 GLY A N 1
ATOM 1534 C CA . GLY A 1 192 ? 1.685 7.800 14.834 1.00 88.12 192 GLY A CA 1
ATOM 1535 C C . GLY A 1 192 ? 0.542 6.850 14.489 1.00 88.12 192 GLY A C 1
ATOM 1536 O O . GLY A 1 192 ? 0.742 5.678 14.177 1.00 88.12 192 GLY A O 1
ATOM 1537 N N . SER A 1 193 ? -0.690 7.351 14.581 1.00 91.75 193 SER A N 1
ATOM 1538 C CA . SER A 1 193 ? -1.890 6.639 14.133 1.00 91.75 193 SER A CA 1
ATOM 1539 C C . SER A 1 193 ? -2.998 7.612 13.747 1.00 91.75 193 SER A C 1
ATOM 1541 O O . SER A 1 193 ? -3.160 8.654 14.380 1.00 91.75 193 SER A O 1
ATOM 1543 N N . ALA A 1 194 ? -3.800 7.230 12.755 1.00 94.44 194 ALA A N 1
ATOM 1544 C CA . ALA A 1 194 ? -5.049 7.905 12.406 1.00 94.44 194 ALA A CA 1
ATOM 1545 C C . ALA A 1 194 ? -6.302 7.088 12.758 1.00 94.44 194 ALA A C 1
ATOM 1547 O O . ALA A 1 194 ? -7.413 7.466 12.393 1.00 94.44 194 ALA A O 1
ATOM 1548 N N . PHE A 1 195 ? -6.145 5.984 13.490 1.00 95.81 195 PHE A N 1
ATOM 1549 C CA . PHE A 1 195 ? -7.267 5.353 14.180 1.00 95.81 195 PHE A CA 1
ATOM 1550 C C . PHE A 1 195 ? -7.608 6.161 15.433 1.00 95.81 195 PHE A C 1
ATOM 1552 O O . PHE A 1 195 ? -6.727 6.399 16.261 1.00 95.81 195 PHE A O 1
ATOM 1559 N N . SER A 1 196 ? -8.874 6.553 15.584 1.00 96.31 196 SER A N 1
ATOM 1560 C CA . SER A 1 196 ? -9.320 7.313 16.753 1.00 96.31 196 SER A CA 1
ATOM 1561 C C . SER A 1 196 ? -9.289 6.474 18.033 1.00 96.31 196 SER A C 1
ATOM 1563 O O . SER A 1 196 ? -9.563 5.271 18.041 1.00 96.31 196 SER A O 1
ATOM 1565 N N . SER A 1 197 ? -8.967 7.143 19.133 1.00 94.56 197 SER A N 1
ATOM 1566 C CA . SER A 1 197 ? -9.083 6.652 20.505 1.00 94.56 197 SER A CA 1
ATOM 1567 C C . SER A 1 197 ? -10.468 6.893 21.116 1.00 94.56 197 SER A C 1
ATOM 1569 O O . SER A 1 197 ? -10.733 6.439 22.230 1.00 94.56 197 SER A O 1
ATOM 1571 N N . SER A 1 198 ? -11.366 7.575 20.395 1.00 95.44 198 SER A N 1
ATOM 1572 C CA . SER A 1 198 ? -12.725 7.858 20.848 1.00 95.44 198 SER A CA 1
ATOM 1573 C C . SER A 1 198 ? -13.494 6.570 21.168 1.00 95.44 198 SER A C 1
ATOM 1575 O O . SER A 1 198 ? -13.513 5.636 20.359 1.00 95.44 198 SER A O 1
ATOM 1577 N N . PRO A 1 199 ? -14.218 6.515 22.301 1.00 92.75 199 PRO A N 1
ATOM 1578 C CA . PRO A 1 199 ? -15.043 5.364 22.642 1.00 92.75 199 PRO A CA 1
ATOM 1579 C C . PRO A 1 199 ? -16.232 5.175 21.684 1.00 92.75 199 PRO A C 1
ATOM 1581 O O . PRO A 1 199 ? -16.829 4.101 21.673 1.00 92.75 199 PRO A O 1
ATOM 1584 N N . ASN A 1 200 ? -16.568 6.181 20.875 1.00 93.44 200 ASN A N 1
ATOM 1585 C CA . ASN A 1 200 ? -17.662 6.124 19.902 1.00 93.44 200 ASN A CA 1
ATOM 1586 C C . ASN A 1 200 ? -17.179 5.794 18.477 1.00 93.44 200 ASN A C 1
ATOM 1588 O O . ASN A 1 200 ? -17.989 5.746 17.550 1.00 93.44 200 ASN A O 1
ATOM 1592 N N . ASP A 1 201 ? -15.874 5.588 18.275 1.00 96.19 201 ASP A N 1
ATOM 1593 C CA . ASP A 1 201 ? -15.315 5.206 16.978 1.00 96.19 201 ASP A CA 1
ATOM 1594 C C . ASP A 1 201 ? -15.241 3.680 16.854 1.00 96.19 201 ASP A C 1
ATOM 1596 O O . ASP A 1 201 ? -14.447 3.016 17.527 1.00 96.19 201 ASP A O 1
ATOM 1600 N N . GLN A 1 202 ? -16.111 3.109 16.015 1.00 95.19 202 GLN A N 1
ATOM 1601 C CA . GLN A 1 202 ? -16.228 1.656 15.857 1.00 95.19 202 GLN A CA 1
ATOM 1602 C C . GLN A 1 202 ? -14.935 1.057 15.297 1.00 95.19 202 GLN A C 1
ATOM 1604 O O . GLN A 1 202 ? -14.410 0.083 15.841 1.00 95.19 202 GLN A O 1
ATOM 1609 N N . LEU A 1 203 ? -14.379 1.677 14.253 1.00 96.44 203 LEU A N 1
ATOM 1610 C CA . LEU A 1 203 ? -13.158 1.212 13.610 1.00 96.44 203 LEU A CA 1
ATOM 1611 C C . LEU A 1 203 ? -11.948 1.297 14.556 1.00 96.44 203 LEU A C 1
ATOM 1613 O O . LEU A 1 203 ? -11.209 0.324 14.701 1.00 96.44 203 LEU A O 1
ATOM 1617 N N . GLY A 1 204 ? -11.764 2.422 15.247 1.00 96.12 204 GLY A N 1
ATOM 1618 C CA . GLY A 1 204 ? -10.695 2.636 16.222 1.00 96.12 204 GLY A CA 1
ATOM 1619 C C . GLY A 1 204 ? -10.777 1.690 17.424 1.00 96.12 204 GLY A C 1
ATOM 1620 O O . GLY A 1 204 ? -9.751 1.239 17.958 1.00 96.12 204 GLY A O 1
ATOM 1621 N N . ARG A 1 205 ? -11.988 1.301 17.832 1.00 95.56 205 ARG A N 1
ATOM 1622 C CA . ARG A 1 205 ? -12.197 0.302 18.889 1.00 95.56 205 ARG A CA 1
ATOM 1623 C C . ARG A 1 205 ? -11.997 -1.136 18.433 1.00 95.56 205 ARG A C 1
ATOM 1625 O O . ARG A 1 205 ? -11.601 -1.945 19.273 1.00 95.56 205 ARG A O 1
ATOM 1632 N N . SER A 1 206 ? -12.230 -1.429 17.158 1.00 96.62 206 SER A N 1
ATOM 1633 C CA . SER A 1 206 ? -12.153 -2.778 16.600 1.00 96.62 206 SER A CA 1
ATOM 1634 C C . SER A 1 206 ? -10.771 -3.426 16.762 1.00 96.62 206 SER A C 1
ATOM 1636 O O . SER A 1 206 ? -9.749 -2.763 16.984 1.00 96.62 206 SER A O 1
ATOM 1638 N N . LYS A 1 207 ? -10.728 -4.751 16.591 1.00 96.44 207 LYS A N 1
ATOM 1639 C CA . LYS A 1 207 ? -9.475 -5.518 16.519 1.00 96.44 207 LYS A CA 1
ATOM 1640 C C . LYS A 1 207 ? -8.686 -5.263 15.227 1.00 96.44 207 LYS A C 1
ATOM 1642 O O . LYS A 1 207 ? -7.511 -5.609 15.172 1.00 96.44 207 LYS A O 1
ATOM 1647 N N . TRP A 1 208 ? -9.301 -4.624 14.232 1.00 96.88 208 TRP A N 1
ATOM 1648 C CA . TRP A 1 208 ? -8.657 -4.201 12.986 1.00 96.88 208 TRP A CA 1
ATOM 1649 C C . TRP A 1 208 ? -7.905 -2.873 13.108 1.00 96.88 208 TRP A C 1
ATOM 1651 O O . TRP A 1 208 ? -7.194 -2.487 12.184 1.00 96.88 208 TRP A O 1
ATOM 1661 N N . ASN A 1 209 ? -7.994 -2.186 14.254 1.00 96.00 209 ASN A N 1
ATOM 1662 C CA . ASN A 1 209 ? -7.089 -1.083 14.553 1.00 96.00 209 ASN A CA 1
ATOM 1663 C C . ASN A 1 209 ? -5.648 -1.610 14.617 1.00 96.00 209 ASN A C 1
ATOM 1665 O O . ASN A 1 209 ? -5.263 -2.327 15.549 1.00 96.00 209 ASN A O 1
ATOM 1669 N N . LEU A 1 210 ? -4.836 -1.209 13.640 1.00 94.50 210 LEU A N 1
ATOM 1670 C CA . LEU A 1 210 ? -3.490 -1.738 13.448 1.00 94.50 210 LEU A CA 1
ATOM 1671 C C . LEU A 1 210 ? -2.537 -1.434 14.616 1.00 94.50 210 LEU A C 1
ATOM 1673 O O . LEU A 1 210 ? -1.576 -2.171 14.812 1.00 94.50 210 LEU A O 1
ATOM 1677 N N . LYS A 1 211 ? -2.831 -0.434 15.466 1.00 92.19 211 LYS A N 1
ATOM 1678 C CA . LYS A 1 211 ? -2.073 -0.199 16.714 1.00 92.19 211 LYS A CA 1
ATOM 1679 C C . LYS A 1 211 ? -2.240 -1.321 17.740 1.00 92.19 211 LYS A C 1
ATOM 1681 O O . LYS A 1 211 ? -1.409 -1.453 18.632 1.00 92.19 211 LYS A O 1
ATOM 1686 N N . LYS A 1 212 ? -3.322 -2.097 17.649 1.00 92.31 212 LYS A N 1
ATOM 1687 C CA . LYS A 1 212 ? -3.640 -3.200 18.569 1.00 92.31 212 LYS A CA 1
ATOM 1688 C C . LYS A 1 212 ? -3.298 -4.563 17.975 1.00 92.31 212 LYS A C 1
ATOM 1690 O O . LYS A 1 212 ? -3.038 -5.498 18.729 1.00 92.31 212 LYS A O 1
ATOM 1695 N N . LEU A 1 213 ? -3.298 -4.670 16.644 1.00 92.00 213 LEU A N 1
ATOM 1696 C CA . LEU A 1 213 ? -3.216 -5.924 15.895 1.00 92.00 213 LEU A CA 1
ATOM 1697 C C . LEU A 1 213 ? -2.056 -6.825 16.350 1.00 92.00 213 LEU A C 1
ATOM 1699 O O . LEU A 1 213 ? -2.276 -7.991 16.681 1.00 92.00 213 LEU A O 1
ATOM 1703 N N . SER A 1 214 ? -0.839 -6.277 16.436 1.00 90.50 214 SER A N 1
ATOM 1704 C CA . SER A 1 214 ? 0.376 -7.027 16.792 1.00 90.50 214 SER A CA 1
ATOM 1705 C C . SER A 1 214 ? 0.335 -7.621 18.207 1.00 90.50 214 SER A C 1
ATOM 1707 O O . SER A 1 214 ? 1.017 -8.613 18.473 1.00 90.50 214 SER A O 1
ATOM 1709 N N . ARG A 1 215 ? -0.486 -7.058 19.104 1.00 91.62 215 ARG A N 1
ATOM 1710 C CA . ARG A 1 215 ? -0.634 -7.460 20.512 1.00 91.62 215 ARG A CA 1
ATOM 1711 C C . ARG A 1 215 ? -1.854 -8.343 20.775 1.00 91.62 215 ARG A C 1
ATOM 1713 O O . ARG A 1 215 ? -2.033 -8.802 21.902 1.00 91.62 215 ARG A O 1
ATOM 1720 N N . LEU A 1 216 ? -2.681 -8.613 19.764 1.00 93.00 216 LEU A N 1
ATOM 1721 C CA . LEU A 1 216 ? -3.815 -9.526 19.902 1.00 93.00 216 LEU A CA 1
ATOM 1722 C C . LEU A 1 216 ? -3.353 -10.950 20.226 1.00 93.00 216 LEU A C 1
ATOM 1724 O O . LEU A 1 216 ? -2.246 -11.370 19.897 1.00 93.00 216 LEU A O 1
ATOM 1728 N N . SER A 1 217 ? -4.233 -11.729 20.856 1.00 91.00 217 SER A N 1
ATOM 1729 C CA . SER A 1 217 ? -3.883 -13.044 21.402 1.00 91.00 217 SER A CA 1
ATOM 1730 C C . SER A 1 217 ? -3.447 -14.080 20.359 1.00 91.00 217 SER A C 1
ATOM 1732 O O . SER A 1 217 ? -2.722 -15.012 20.695 1.00 91.00 217 SER A O 1
ATOM 1734 N N . LYS A 1 218 ? -3.862 -13.925 19.101 1.00 89.50 218 LYS A N 1
ATOM 1735 C CA . LYS A 1 218 ? -3.477 -14.815 17.995 1.00 89.50 218 LYS A CA 1
ATOM 1736 C C . LYS A 1 218 ? -2.207 -14.363 17.258 1.00 89.50 218 LYS A C 1
ATOM 1738 O O . LYS A 1 218 ? -1.713 -15.100 16.415 1.00 89.50 218 LYS A O 1
ATOM 1743 N N . SER A 1 219 ? -1.658 -13.196 17.598 1.00 89.31 219 SER A N 1
ATOM 1744 C CA . SER A 1 219 ? -0.403 -12.698 17.037 1.00 89.31 219 SER A CA 1
ATOM 1745 C C . SER A 1 219 ? 0.796 -13.300 17.768 1.00 89.31 219 SER A C 1
ATOM 1747 O O . SER A 1 219 ? 0.905 -13.187 18.990 1.00 89.31 219 SER A O 1
ATOM 1749 N N . ILE A 1 220 ? 1.746 -13.875 17.027 1.00 88.56 220 ILE A N 1
ATOM 1750 C CA . ILE A 1 220 ? 3.042 -14.306 17.586 1.00 88.56 220 ILE A CA 1
ATOM 1751 C C . ILE A 1 220 ? 3.887 -13.088 17.994 1.00 88.56 220 ILE A C 1
ATOM 1753 O O . ILE A 1 220 ? 4.626 -13.148 18.976 1.00 88.56 220 ILE A O 1
ATOM 1757 N N . LEU A 1 221 ? 3.716 -11.948 17.312 1.00 88.69 221 LEU A N 1
ATOM 1758 C CA . LEU A 1 221 ? 4.465 -10.715 17.584 1.00 88.69 221 LEU A CA 1
ATOM 1759 C C . LEU A 1 221 ? 4.209 -10.166 18.995 1.00 88.69 221 LEU A C 1
ATOM 1761 O O . LEU A 1 221 ? 5.041 -9.433 19.524 1.00 88.69 221 LEU A O 1
ATOM 1765 N N . ARG A 1 222 ? 3.119 -10.578 19.662 1.00 90.56 222 ARG A N 1
ATOM 1766 C CA . ARG A 1 222 ? 2.850 -10.213 21.062 1.00 90.56 222 ARG A CA 1
ATOM 1767 C C . ARG A 1 222 ? 3.954 -10.674 22.019 1.00 90.56 222 ARG A C 1
ATOM 1769 O O . ARG A 1 222 ? 4.096 -10.083 23.085 1.00 90.56 222 ARG A O 1
ATOM 1776 N N . LEU A 1 223 ? 4.696 -11.725 21.650 1.00 91.25 223 LEU A N 1
ATOM 1777 C CA . LEU A 1 223 ? 5.780 -12.306 22.447 1.00 91.25 223 LEU A CA 1
ATOM 1778 C C . LEU A 1 223 ? 7.067 -11.471 22.384 1.00 91.25 223 LEU A C 1
ATOM 1780 O O . LEU A 1 223 ? 7.952 -11.642 23.223 1.00 91.25 223 LEU A O 1
ATOM 1784 N N . LEU A 1 224 ? 7.174 -10.550 21.421 1.00 89.00 224 LEU A N 1
ATOM 1785 C CA . LEU A 1 224 ? 8.292 -9.621 21.335 1.00 89.00 224 LEU A CA 1
ATOM 1786 C C . LEU A 1 224 ? 8.189 -8.587 22.460 1.00 89.00 224 LEU A C 1
ATOM 1788 O O . LEU A 1 224 ? 7.195 -7.865 22.590 1.00 89.00 224 LEU A O 1
ATOM 1792 N N . ARG A 1 225 ? 9.234 -8.526 23.293 1.00 87.00 225 ARG A N 1
ATOM 1793 C CA . ARG A 1 225 ? 9.294 -7.617 24.450 1.00 87.00 225 ARG A CA 1
ATOM 1794 C C . ARG A 1 225 ? 9.518 -6.166 24.036 1.00 87.00 225 ARG A C 1
ATOM 1796 O O . ARG A 1 225 ? 8.940 -5.270 24.640 1.00 87.00 225 ARG A O 1
ATOM 1803 N N . ALA A 1 226 ? 10.350 -5.945 23.023 1.00 88.88 226 ALA A N 1
ATOM 1804 C CA . ALA A 1 226 ? 10.640 -4.618 22.499 1.00 88.88 226 ALA A CA 1
ATOM 1805 C C . ALA A 1 226 ? 9.617 -4.220 21.429 1.00 88.88 226 ALA A C 1
ATOM 1807 O O . ALA A 1 226 ? 9.134 -5.070 20.679 1.00 88.88 226 ALA A O 1
ATOM 1808 N N . ALA A 1 227 ? 9.308 -2.925 21.368 1.00 86.62 227 ALA A N 1
ATOM 1809 C CA . ALA A 1 227 ? 8.621 -2.351 20.223 1.00 86.62 227 ALA A CA 1
ATOM 1810 C C . ALA A 1 227 ? 9.597 -2.271 19.042 1.00 86.62 227 ALA A C 1
ATOM 1812 O O . ALA A 1 227 ? 10.742 -1.849 19.209 1.00 86.62 227 ALA A O 1
ATOM 1813 N N . ILE A 1 228 ? 9.143 -2.691 17.867 1.00 86.50 228 ILE A N 1
ATOM 1814 C CA . ILE A 1 228 ? 9.894 -2.646 16.616 1.00 86.50 228 ILE A CA 1
ATOM 1815 C C . ILE A 1 228 ? 9.057 -1.816 15.631 1.00 86.50 228 ILE A C 1
ATOM 1817 O O . ILE A 1 228 ? 7.973 -2.277 15.248 1.00 86.50 228 ILE A O 1
ATOM 1821 N N . PRO A 1 229 ? 9.513 -0.607 15.248 1.00 84.94 229 PRO A N 1
ATOM 1822 C CA . PRO A 1 229 ? 8.821 0.234 14.274 1.00 84.94 229 PRO A CA 1
ATOM 1823 C C . PRO A 1 229 ? 8.565 -0.512 12.962 1.00 84.94 229 PRO A C 1
ATOM 1825 O O . PRO A 1 229 ? 9.420 -1.254 12.486 1.00 84.94 229 PRO A O 1
ATOM 1828 N N . GLY A 1 230 ? 7.359 -0.372 12.423 1.00 78.88 230 GLY A N 1
ATOM 1829 C CA . GLY A 1 230 ? 6.880 -1.085 11.239 1.00 78.88 230 GLY A CA 1
ATOM 1830 C C . GLY A 1 230 ? 6.427 -2.520 11.493 1.00 78.88 230 GLY A C 1
ATOM 1831 O O . GLY A 1 230 ? 5.602 -3.029 10.740 1.00 78.88 230 GLY A O 1
ATOM 1832 N N . VAL A 1 231 ? 6.891 -3.158 12.574 1.00 84.81 231 VAL A N 1
ATOM 1833 C CA . VAL A 1 231 ? 6.564 -4.557 12.880 1.00 84.81 231 VAL A CA 1
ATOM 1834 C C . VAL A 1 231 ? 5.524 -4.672 13.987 1.00 84.81 231 VAL A C 1
ATOM 1836 O O . VAL A 1 231 ? 4.394 -5.087 13.745 1.00 84.81 231 VAL A O 1
ATOM 1839 N N . THR A 1 232 ? 5.876 -4.310 15.221 1.00 84.75 232 THR A N 1
ATOM 1840 C CA . THR A 1 232 ? 4.903 -4.315 16.327 1.00 84.75 232 THR A CA 1
ATOM 1841 C C . THR A 1 232 ? 4.108 -3.022 16.377 1.00 84.75 232 THR A C 1
ATOM 1843 O O . THR A 1 232 ? 2.972 -3.019 16.854 1.00 84.75 232 THR A O 1
ATOM 1846 N N . ASP A 1 233 ? 4.713 -1.943 15.890 1.00 86.75 233 ASP A N 1
ATOM 1847 C CA . ASP A 1 233 ? 4.187 -0.594 15.939 1.00 86.75 233 ASP A CA 1
ATOM 1848 C C . ASP A 1 233 ? 4.001 -0.111 14.503 1.00 86.75 233 ASP A C 1
ATOM 1850 O O . ASP A 1 233 ? 4.986 0.041 13.784 1.00 86.75 233 ASP A O 1
ATOM 1854 N N . PRO A 1 234 ? 2.758 0.087 14.046 1.00 89.50 234 PRO A N 1
ATOM 1855 C CA . PRO A 1 234 ? 2.513 0.459 12.667 1.00 89.50 234 PRO A CA 1
ATOM 1856 C C . PRO A 1 234 ? 3.004 1.872 12.358 1.00 89.50 234 PRO A C 1
ATOM 1858 O O . PRO A 1 234 ? 3.048 2.729 13.245 1.00 89.50 234 PRO A O 1
ATOM 1861 N N . MET A 1 235 ? 3.296 2.116 11.082 1.00 89.38 235 MET A N 1
ATOM 1862 C CA . MET A 1 235 ? 3.829 3.388 10.592 1.00 89.38 235 MET A CA 1
ATOM 1863 C C . MET A 1 235 ? 2.866 4.067 9.624 1.00 89.38 235 MET A C 1
ATOM 1865 O O . MET A 1 235 ? 2.204 3.404 8.818 1.00 89.38 235 MET A O 1
ATOM 1869 N N . LEU A 1 236 ? 2.774 5.394 9.729 1.00 91.81 236 LEU A N 1
ATOM 1870 C CA . LEU A 1 236 ? 1.980 6.225 8.835 1.00 91.81 236 LEU A CA 1
ATOM 1871 C C . LEU A 1 236 ? 2.757 6.532 7.552 1.00 91.81 236 LEU A C 1
ATOM 1873 O O . LEU A 1 236 ? 3.958 6.807 7.575 1.00 91.81 236 LEU A O 1
ATOM 1877 N N . TYR A 1 237 ? 2.023 6.553 6.446 1.00 92.19 237 TYR A N 1
ATOM 1878 C CA . TYR A 1 237 ? 2.512 6.922 5.125 1.00 92.19 237 TYR A CA 1
ATOM 1879 C C . TYR A 1 237 ? 1.635 8.035 4.566 1.00 92.19 237 TYR A C 1
ATOM 1881 O O . TYR A 1 237 ? 0.421 7.862 4.422 1.00 92.19 237 TYR A O 1
ATOM 1889 N N . ILE A 1 238 ? 2.256 9.172 4.262 1.00 94.00 238 ILE A N 1
ATOM 1890 C CA . ILE A 1 238 ? 1.610 10.357 3.702 1.00 94.00 238 ILE A CA 1
ATOM 1891 C C . ILE A 1 238 ? 2.299 10.694 2.397 1.00 94.00 238 ILE A C 1
ATOM 1893 O O . ILE A 1 238 ? 3.492 10.984 2.382 1.00 94.00 238 ILE A O 1
ATOM 1897 N N . GLY A 1 239 ? 1.555 10.700 1.303 1.00 91.88 239 GLY A N 1
ATOM 1898 C CA . GLY A 1 239 ? 2.109 11.076 0.012 1.00 91.88 239 GLY A CA 1
ATOM 1899 C C . GLY A 1 239 ? 1.148 11.880 -0.825 1.00 91.88 239 GLY A C 1
ATOM 1900 O O . GLY A 1 239 ? 0.071 12.266 -0.377 1.00 91.88 239 GLY A O 1
ATOM 1901 N N . MET A 1 240 ? 1.593 12.140 -2.041 1.00 93.81 240 MET A N 1
ATOM 1902 C CA . MET A 1 240 ? 0.916 12.945 -3.038 1.00 93.81 240 MET A CA 1
ATOM 1903 C C . MET A 1 240 ? 0.902 12.196 -4.371 1.00 93.81 240 MET A C 1
ATOM 1905 O O . MET A 1 240 ? 1.274 11.020 -4.452 1.00 93.81 240 MET A O 1
ATOM 1909 N N . LEU A 1 241 ? 0.464 12.882 -5.420 1.00 95.31 241 LEU A N 1
ATOM 1910 C CA . LEU A 1 241 ? 0.405 12.351 -6.770 1.00 95.31 241 LEU A CA 1
ATOM 1911 C C . LEU A 1 241 ? 1.753 11.725 -7.147 1.00 95.31 241 LEU A C 1
ATOM 1913 O O . LEU A 1 241 ? 2.792 12.363 -7.001 1.00 95.31 241 LEU A O 1
ATOM 1917 N N . PHE A 1 242 ? 1.709 10.484 -7.630 1.00 95.00 242 PHE A N 1
ATOM 1918 C CA . PHE A 1 242 ? 2.863 9.689 -8.060 1.00 95.00 242 PHE A CA 1
ATOM 1919 C C . PHE A 1 242 ? 3.875 9.305 -6.973 1.00 95.00 242 PHE A C 1
ATOM 1921 O O . PHE A 1 242 ? 4.826 8.590 -7.284 1.00 95.00 242 PHE A O 1
ATOM 1928 N N . SER A 1 243 ? 3.651 9.652 -5.697 1.00 93.88 243 SER A N 1
ATOM 1929 C CA . SER A 1 243 ? 4.386 9.007 -4.602 1.00 93.88 243 SER A CA 1
ATOM 1930 C C . SER A 1 243 ? 4.189 7.493 -4.686 1.00 93.88 243 SER A C 1
ATOM 1932 O O . SER A 1 243 ? 3.048 7.009 -4.753 1.00 93.88 243 SER A O 1
ATOM 1934 N N . MET A 1 244 ? 5.295 6.756 -4.666 1.00 93.31 244 MET A N 1
ATOM 1935 C CA . MET A 1 244 ? 5.342 5.324 -4.943 1.00 93.31 244 MET A CA 1
ATOM 1936 C C . MET A 1 244 ? 6.105 4.535 -3.879 1.00 93.31 244 MET A C 1
ATOM 1938 O O . MET A 1 244 ? 6.861 5.079 -3.075 1.00 93.31 244 MET A O 1
ATOM 1942 N N . PHE A 1 245 ? 5.915 3.225 -3.897 1.00 92.00 245 PHE A N 1
ATOM 1943 C CA . PHE A 1 245 ? 6.748 2.253 -3.203 1.00 92.00 245 PHE A CA 1
ATOM 1944 C C . PHE A 1 245 ? 7.209 1.241 -4.249 1.00 92.00 245 PHE A C 1
ATOM 1946 O O . PHE A 1 245 ? 6.398 0.648 -4.963 1.00 92.00 245 PHE A O 1
ATOM 1953 N N . ALA A 1 246 ? 8.527 1.119 -4.383 1.00 91.44 246 ALA A N 1
ATOM 1954 C CA . ALA A 1 246 ? 9.149 0.246 -5.365 1.00 91.44 246 ALA A CA 1
ATOM 1955 C C . ALA A 1 246 ? 8.894 -1.232 -5.042 1.00 91.44 246 ALA A C 1
ATOM 1957 O O . ALA A 1 246 ? 8.418 -1.571 -3.955 1.00 91.44 246 ALA A O 1
ATOM 1958 N N . TRP A 1 247 ? 9.239 -2.113 -5.980 1.00 93.25 247 TRP A N 1
ATOM 1959 C CA . TRP A 1 247 ? 9.122 -3.553 -5.786 1.00 93.25 247 TRP A CA 1
ATOM 1960 C C . TRP A 1 247 ? 9.932 -4.032 -4.583 1.00 93.25 247 TRP A C 1
ATOM 1962 O O . TRP A 1 247 ? 11.139 -3.811 -4.516 1.00 93.25 247 TRP A O 1
ATOM 1972 N N . HIS A 1 248 ? 9.263 -4.702 -3.646 1.00 91.75 248 HIS A N 1
ATOM 1973 C CA . HIS A 1 248 ? 9.896 -5.302 -2.475 1.00 91.75 248 HIS A CA 1
ATOM 1974 C C . HIS A 1 248 ? 9.038 -6.414 -1.859 1.00 91.75 248 HIS A C 1
ATOM 1976 O O . HIS A 1 248 ? 7.886 -6.614 -2.243 1.00 91.75 248 HIS A O 1
ATOM 1982 N N . VAL A 1 249 ? 9.616 -7.118 -0.887 1.00 91.81 249 VAL A N 1
ATOM 1983 C CA . VAL A 1 249 ? 8.928 -8.013 0.054 1.00 91.81 249 VAL A CA 1
ATOM 1984 C C . VAL A 1 249 ? 9.113 -7.480 1.473 1.00 91.81 249 VAL A C 1
ATOM 1986 O O . VAL A 1 249 ? 10.039 -6.708 1.734 1.00 91.81 249 VAL A O 1
ATOM 1989 N N . GLU A 1 250 ? 8.239 -7.885 2.389 1.00 88.94 250 GLU A N 1
ATOM 1990 C CA . GLU A 1 250 ? 8.381 -7.539 3.804 1.00 88.94 250 GLU A CA 1
ATOM 1991 C C . GLU A 1 250 ? 9.556 -8.278 4.450 1.00 88.94 250 GLU A C 1
ATOM 1993 O O . GLU A 1 250 ? 9.873 -9.421 4.092 1.00 88.94 250 GLU A O 1
ATOM 1998 N N . ASP A 1 251 ? 10.164 -7.641 5.452 1.00 84.38 251 ASP A N 1
ATOM 1999 C CA . ASP A 1 251 ? 11.235 -8.242 6.242 1.00 84.38 251 ASP A CA 1
ATOM 2000 C C . ASP A 1 251 ? 10.752 -9.551 6.875 1.00 84.38 251 ASP A C 1
ATOM 2002 O O . ASP A 1 251 ? 9.608 -9.670 7.322 1.00 84.38 251 ASP A O 1
ATOM 2006 N N . HIS A 1 252 ? 11.626 -10.560 6.893 1.00 87.31 252 HIS A N 1
ATOM 2007 C CA . HIS A 1 252 ? 11.301 -11.917 7.351 1.00 87.31 252 HIS A CA 1
ATOM 2008 C C . HIS A 1 252 ? 10.100 -12.565 6.636 1.00 87.31 252 HIS A C 1
ATOM 2010 O O . HIS A 1 252 ? 9.519 -13.515 7.162 1.00 87.31 252 HIS A O 1
ATOM 2016 N N . TYR A 1 253 ? 9.733 -12.074 5.446 1.00 91.31 253 TYR A N 1
ATOM 2017 C CA . TYR A 1 253 ? 8.593 -12.556 4.663 1.00 91.31 253 TYR A CA 1
ATOM 2018 C C . TYR A 1 253 ? 7.288 -12.575 5.460 1.00 91.31 253 TYR A C 1
ATOM 2020 O O . TYR A 1 253 ? 6.454 -13.467 5.295 1.00 91.31 253 TYR A O 1
ATOM 2028 N N . LEU A 1 254 ? 7.121 -11.605 6.351 1.00 90.12 254 LEU A N 1
ATOM 2029 C CA . LEU A 1 254 ? 5.913 -11.464 7.145 1.00 90.12 254 LEU A CA 1
ATOM 2030 C C . LEU A 1 254 ? 4.733 -11.021 6.259 1.00 90.12 254 LEU A C 1
ATOM 2032 O O . LEU A 1 254 ? 4.916 -10.582 5.124 1.00 90.12 254 LEU A O 1
ATOM 2036 N N . TYR A 1 255 ? 3.506 -11.135 6.773 1.00 93.06 255 TYR A N 1
ATOM 2037 C CA . TYR A 1 255 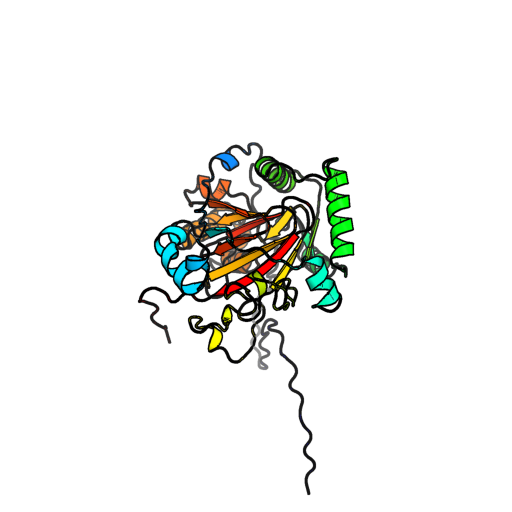? 2.361 -10.480 6.134 1.00 93.06 255 TYR A CA 1
ATOM 2038 C C . TYR A 1 255 ? 2.448 -8.977 6.375 1.00 93.06 255 TYR A C 1
ATOM 2040 O O . TYR A 1 255 ? 2.771 -8.587 7.497 1.00 93.06 255 TYR A O 1
ATOM 2048 N N . SER A 1 256 ? 2.016 -8.142 5.431 1.00 94.19 256 SER A N 1
ATOM 2049 C CA . SER A 1 256 ? 1.642 -6.759 5.750 1.00 94.19 256 SER A CA 1
ATOM 2050 C C . SER A 1 256 ? 0.152 -6.498 5.573 1.00 94.19 256 SER A C 1
ATOM 2052 O O . SER A 1 256 ? -0.542 -7.125 4.774 1.00 94.19 256 SER A O 1
ATOM 2054 N N . ILE A 1 257 ? -0.357 -5.596 6.407 1.00 96.38 257 ILE A N 1
ATOM 2055 C CA . ILE A 1 257 ? -1.731 -5.112 6.419 1.00 96.38 257 ILE A CA 1
ATOM 2056 C C . ILE A 1 257 ? -1.666 -3.595 6.341 1.00 96.38 257 ILE A C 1
ATOM 2058 O O . ILE A 1 257 ? -1.187 -2.932 7.262 1.00 96.38 257 ILE A O 1
ATOM 2062 N N . ASN A 1 258 ? -2.186 -3.046 5.252 1.00 97.06 258 ASN A N 1
ATOM 2063 C CA . ASN A 1 258 ? -2.243 -1.616 5.005 1.00 97.06 258 ASN A CA 1
ATOM 2064 C C . ASN A 1 258 ? -3.696 -1.140 5.042 1.00 97.06 258 ASN A C 1
ATOM 2066 O O . ASN A 1 258 ? -4.521 -1.676 4.309 1.00 97.06 258 ASN A O 1
ATOM 2070 N N . TYR A 1 259 ? -4.008 -0.128 5.852 1.00 97.75 259 TYR A N 1
ATOM 2071 C CA . TYR A 1 259 ? -5.323 0.518 5.863 1.00 97.75 259 TYR A CA 1
ATOM 2072 C C . TYR A 1 259 ? -5.261 1.922 5.260 1.00 97.75 259 TYR A C 1
ATOM 2074 O O . TYR A 1 259 ? -4.416 2.734 5.648 1.00 97.75 259 TYR A O 1
ATOM 2082 N N . HIS A 1 260 ? -6.189 2.226 4.349 1.00 97.06 260 HIS A N 1
ATOM 2083 C CA . HIS A 1 260 ? -6.299 3.534 3.708 1.00 97.06 260 HIS A CA 1
ATOM 2084 C C . HIS A 1 260 ? -7.287 4.433 4.459 1.00 97.06 260 HIS A C 1
ATOM 2086 O O . HIS A 1 260 ? -8.500 4.243 4.393 1.00 97.06 260 HIS A O 1
ATOM 2092 N N . HIS A 1 261 ? -6.769 5.430 5.177 1.00 95.88 261 HIS A N 1
ATOM 2093 C CA . HIS A 1 261 ? -7.569 6.293 6.046 1.00 95.88 261 HIS A CA 1
ATOM 2094 C C . HIS A 1 261 ? -8.357 7.355 5.269 1.00 95.88 261 HIS A C 1
ATOM 2096 O O . HIS A 1 261 ? -9.545 7.544 5.521 1.00 95.88 261 HIS A O 1
ATOM 2102 N N . CYS A 1 262 ? -7.703 8.068 4.353 1.00 94.81 262 CYS A N 1
ATOM 2103 C CA . CYS A 1 262 ? -8.318 9.111 3.533 1.00 94.81 262 CYS A CA 1
ATOM 2104 C C . CYS A 1 262 ? -7.452 9.440 2.313 1.00 94.81 262 CYS A C 1
ATOM 2106 O O . CYS A 1 262 ? -6.266 9.102 2.294 1.00 94.81 262 CYS A O 1
ATOM 2108 N N . GLY A 1 263 ? -8.044 10.157 1.353 1.00 93.62 263 GLY A N 1
ATOM 2109 C CA . GLY A 1 263 ? -7.338 10.702 0.197 1.00 93.62 263 GLY A CA 1
ATOM 2110 C C . GLY A 1 263 ? -7.648 10.019 -1.128 1.00 93.62 263 GLY A C 1
ATOM 2111 O O . GLY A 1 263 ? -8.646 9.308 -1.270 1.00 93.62 263 GLY A O 1
ATOM 2112 N N . ALA A 1 264 ? -6.777 10.272 -2.105 1.00 94.44 264 ALA A N 1
ATOM 2113 C CA . ALA A 1 264 ? -6.850 9.667 -3.429 1.00 94.44 264 ALA A CA 1
ATOM 2114 C C . ALA A 1 264 ? -6.522 8.164 -3.397 1.00 94.44 264 ALA A C 1
ATOM 2116 O O . ALA A 1 264 ? -5.824 7.673 -2.513 1.00 94.44 264 ALA A O 1
ATOM 2117 N N . SER A 1 265 ? -6.999 7.430 -4.405 1.00 96.12 265 SER A N 1
ATOM 2118 C CA . SER A 1 265 ? -6.756 5.986 -4.519 1.00 96.12 265 SER A CA 1
ATOM 2119 C C . SER A 1 265 ? -5.269 5.644 -4.694 1.00 96.12 265 SER A C 1
ATOM 2121 O O . SER A 1 265 ? -4.443 6.483 -5.063 1.00 96.12 265 SER A O 1
ATOM 2123 N N . LYS A 1 266 ? -4.927 4.380 -4.442 1.00 96.69 266 LYS A N 1
ATOM 2124 C CA . LYS A 1 266 ? -3.584 3.828 -4.638 1.00 96.69 266 LYS A CA 1
ATOM 2125 C C . LYS A 1 266 ? -3.659 2.557 -5.476 1.00 96.69 266 LYS A C 1
ATOM 2127 O O . LYS A 1 266 ? -4.426 1.656 -5.136 1.00 96.69 266 LYS A O 1
ATOM 2132 N N . THR A 1 267 ? -2.858 2.478 -6.536 1.00 98.44 267 THR A N 1
ATOM 2133 C CA . THR A 1 267 ? -2.652 1.223 -7.272 1.00 98.44 267 THR A CA 1
ATOM 2134 C C . THR A 1 267 ? -1.581 0.408 -6.572 1.00 98.44 267 THR A C 1
ATOM 2136 O O . THR A 1 267 ? -0.525 0.938 -6.229 1.00 98.44 267 THR A O 1
ATOM 2139 N N . TRP A 1 268 ? -1.852 -0.881 -6.427 1.00 98.69 268 TRP A N 1
ATOM 2140 C CA . TRP A 1 268 ? -0.914 -1.910 -6.012 1.00 98.69 268 TRP A CA 1
ATOM 2141 C C . TRP A 1 268 ? -0.755 -2.930 -7.130 1.00 98.69 268 TRP A C 1
ATOM 2143 O O . TRP A 1 268 ? -1.739 -3.296 -7.775 1.00 98.69 268 TRP A O 1
ATOM 2153 N N . TYR A 1 269 ? 0.459 -3.436 -7.285 1.00 98.75 269 TYR A N 1
ATOM 2154 C CA . TYR A 1 269 ? 0.765 -4.641 -8.038 1.00 98.75 269 TYR A CA 1
ATOM 2155 C C . TYR A 1 269 ? 1.317 -5.681 -7.072 1.00 98.75 269 TYR A C 1
ATOM 2157 O O . TYR A 1 269 ? 2.138 -5.346 -6.218 1.00 98.75 269 TYR A O 1
ATOM 2165 N N . GLY A 1 270 ? 0.874 -6.926 -7.198 1.00 98.50 270 GLY A N 1
ATOM 2166 C CA . GLY A 1 270 ? 1.283 -8.028 -6.338 1.00 98.50 270 GLY A CA 1
ATOM 2167 C C . GLY A 1 270 ? 1.674 -9.264 -7.133 1.00 98.50 270 GLY A C 1
ATOM 2168 O O . GLY A 1 270 ? 1.033 -9.602 -8.127 1.00 98.50 270 GLY A O 1
ATOM 2169 N N . ILE A 1 271 ? 2.716 -9.939 -6.659 1.00 98.62 271 ILE A N 1
ATOM 2170 C CA . ILE A 1 271 ? 3.212 -11.216 -7.169 1.00 98.62 271 ILE A CA 1
ATOM 2171 C C . ILE A 1 271 ? 2.980 -12.278 -6.090 1.00 98.62 271 ILE A C 1
ATOM 2173 O O . ILE A 1 271 ? 3.347 -12.058 -4.932 1.00 98.62 271 ILE A O 1
ATOM 2177 N N . PRO A 1 272 ? 2.409 -13.448 -6.415 1.00 98.25 272 PRO A N 1
ATOM 2178 C CA . PRO A 1 272 ? 2.276 -14.547 -5.465 1.00 98.25 272 PRO A CA 1
ATOM 2179 C C . PRO A 1 272 ? 3.632 -14.968 -4.904 1.00 98.25 272 PRO A C 1
ATOM 2181 O O . PRO A 1 272 ? 4.587 -15.128 -5.660 1.00 98.25 272 PRO A O 1
ATOM 2184 N N . GLY A 1 273 ? 3.707 -15.276 -3.606 1.00 96.81 273 GLY A N 1
ATOM 2185 C CA . GLY A 1 273 ? 4.970 -15.700 -2.983 1.00 96.81 273 GLY A CA 1
ATOM 2186 C C . GLY A 1 273 ? 5.602 -16.946 -3.623 1.00 96.81 273 GLY A C 1
ATOM 2187 O O . GLY A 1 273 ? 6.817 -17.111 -3.592 1.00 96.81 273 GLY A O 1
ATOM 2188 N N . LYS A 1 274 ? 4.799 -17.800 -4.279 1.00 97.06 274 LYS A N 1
ATOM 2189 C CA . LYS A 1 274 ? 5.294 -18.950 -5.060 1.00 97.06 274 LYS A CA 1
ATOM 2190 C C . LYS A 1 274 ? 6.076 -18.553 -6.318 1.00 97.06 274 LYS A C 1
ATOM 2192 O O . LYS A 1 274 ? 6.931 -19.320 -6.733 1.00 97.06 274 LYS A O 1
ATOM 2197 N N . ALA A 1 275 ? 5.781 -17.391 -6.898 1.00 97.81 275 ALA A N 1
ATOM 2198 C CA . ALA A 1 275 ? 6.437 -16.856 -8.090 1.00 97.81 275 ALA A CA 1
ATOM 2199 C C . ALA A 1 275 ? 7.584 -15.886 -7.748 1.00 97.81 275 ALA A C 1
ATOM 2201 O O . ALA A 1 275 ? 8.166 -15.280 -8.644 1.00 97.81 275 ALA A O 1
ATOM 2202 N N . ALA A 1 276 ? 7.930 -15.731 -6.463 1.00 95.75 276 ALA A N 1
ATOM 2203 C CA . ALA A 1 276 ? 9.044 -14.887 -6.040 1.00 95.75 276 ALA A CA 1
ATOM 2204 C C . ALA A 1 276 ? 10.390 -15.279 -6.691 1.00 95.75 276 ALA A C 1
ATOM 2206 O O . ALA A 1 276 ? 11.061 -14.375 -7.179 1.00 95.75 276 ALA A O 1
ATOM 2207 N N . PRO A 1 277 ? 10.771 -16.573 -6.805 1.00 94.31 277 PRO A N 1
ATOM 2208 C CA . PRO A 1 277 ? 12.007 -16.944 -7.503 1.00 94.31 277 PRO A CA 1
ATOM 2209 C C . PRO A 1 277 ? 12.014 -16.542 -8.985 1.00 94.31 277 PRO A C 1
ATOM 2211 O O . PRO A 1 277 ? 13.041 -16.107 -9.504 1.00 94.31 277 PRO A O 1
ATOM 2214 N N . ASP A 1 278 ? 10.869 -16.649 -9.666 1.00 96.06 278 ASP A N 1
ATOM 2215 C CA . ASP A 1 278 ? 10.748 -16.263 -11.075 1.00 96.06 278 ASP A CA 1
ATOM 2216 C C . ASP A 1 278 ? 10.829 -14.739 -11.233 1.00 96.06 278 ASP A C 1
ATOM 2218 O O . ASP A 1 278 ? 11.520 -14.244 -12.122 1.00 96.06 278 ASP A O 1
ATOM 2222 N N . PHE A 1 279 ? 10.203 -13.984 -10.324 1.00 95.06 279 PHE A N 1
ATOM 2223 C CA . PHE A 1 279 ? 10.358 -12.530 -10.240 1.00 95.06 279 PHE A CA 1
ATOM 2224 C C . PHE A 1 279 ? 11.830 -12.132 -10.050 1.00 95.06 279 PHE A C 1
ATOM 2226 O O . PHE A 1 279 ? 12.355 -11.328 -10.819 1.00 95.06 279 PHE A O 1
ATOM 2233 N N . GLU A 1 280 ? 12.509 -12.718 -9.059 1.00 89.94 280 GLU A N 1
ATOM 2234 C CA . GLU A 1 280 ? 13.923 -12.459 -8.751 1.00 89.94 280 GLU A CA 1
ATOM 2235 C C . GLU A 1 280 ? 14.810 -12.750 -9.977 1.00 89.94 280 GLU A C 1
ATOM 2237 O O . GLU A 1 280 ? 15.695 -11.960 -10.323 1.00 89.94 280 GLU A O 1
ATOM 2242 N N . LYS A 1 281 ? 14.525 -13.846 -10.693 1.00 90.50 281 LYS A N 1
ATOM 2243 C CA . LYS A 1 281 ? 15.205 -14.202 -11.942 1.00 90.50 281 LYS A CA 1
ATOM 2244 C C . LYS A 1 281 ? 14.995 -13.152 -13.035 1.00 90.50 281 LYS A C 1
ATOM 2246 O O . LYS A 1 281 ? 15.979 -12.710 -13.623 1.00 90.50 281 LYS A O 1
ATOM 2251 N N . VAL A 1 282 ? 13.754 -12.726 -13.285 1.00 91.62 282 VAL A N 1
ATOM 2252 C CA . VAL A 1 282 ? 13.446 -11.723 -14.320 1.00 91.62 282 VAL A CA 1
ATOM 2253 C C . VAL A 1 282 ? 14.102 -10.384 -14.012 1.00 91.62 282 VAL A C 1
ATOM 2255 O O . VAL A 1 282 ? 14.673 -9.762 -14.907 1.00 91.62 282 VAL A O 1
ATOM 2258 N N . VAL A 1 283 ? 14.077 -9.949 -12.751 1.00 87.38 283 VAL A N 1
ATOM 2259 C CA . VAL A 1 283 ? 14.743 -8.708 -12.338 1.00 87.38 283 VAL A CA 1
ATOM 2260 C C . VAL A 1 283 ? 16.238 -8.773 -12.631 1.00 87.38 283 VAL A C 1
ATOM 2262 O O . VAL A 1 283 ? 16.802 -7.870 -13.252 1.00 87.38 283 VAL A O 1
ATOM 2265 N N . ARG A 1 284 ? 16.882 -9.867 -12.233 1.00 83.81 284 ARG A N 1
ATOM 2266 C CA . ARG A 1 284 ? 18.305 -10.072 -12.482 1.00 83.81 284 ARG A CA 1
ATOM 2267 C C . ARG A 1 284 ? 18.624 -10.086 -13.981 1.00 83.81 284 ARG A C 1
ATOM 2269 O O . ARG A 1 284 ? 19.533 -9.397 -14.412 1.00 83.81 284 ARG A O 1
ATOM 2276 N N . GLU A 1 285 ? 17.887 -10.832 -14.792 1.00 84.88 285 GLU A N 1
ATOM 2277 C CA . GLU A 1 285 ? 18.231 -11.021 -16.211 1.00 84.88 285 GLU A CA 1
ATOM 2278 C C . GLU A 1 285 ? 17.825 -9.825 -17.102 1.00 84.88 285 GLU A C 1
ATOM 2280 O O . GLU A 1 285 ? 18.464 -9.537 -18.124 1.00 84.88 285 GLU A O 1
ATOM 2285 N N . HIS A 1 286 ? 16.773 -9.092 -16.722 1.00 84.88 286 HIS A N 1
ATOM 2286 C CA . HIS A 1 286 ? 16.110 -8.143 -17.621 1.00 84.88 286 HIS A CA 1
ATOM 2287 C C . HIS A 1 286 ? 15.881 -6.736 -17.055 1.00 84.88 286 HIS A C 1
ATOM 2289 O O . HIS A 1 286 ? 15.586 -5.838 -17.842 1.00 84.88 286 HIS A O 1
ATOM 2295 N N . VAL A 1 287 ? 16.043 -6.497 -15.751 1.00 82.38 287 VAL A N 1
ATOM 2296 C CA . VAL A 1 287 ? 15.890 -5.150 -15.162 1.00 82.38 287 VAL A CA 1
ATOM 2297 C C . VAL A 1 287 ? 17.252 -4.496 -14.942 1.00 82.38 287 VAL A C 1
ATOM 2299 O O . VAL A 1 287 ? 17.470 -3.374 -15.406 1.00 82.38 287 VAL A O 1
ATOM 2302 N N . TYR A 1 288 ? 18.179 -5.186 -14.280 1.00 77.94 288 TYR A N 1
ATOM 2303 C CA . TYR A 1 288 ? 19.520 -4.659 -14.018 1.00 77.94 288 TYR A CA 1
ATOM 2304 C C . TYR A 1 288 ? 20.472 -4.883 -15.203 1.00 77.94 288 TYR A C 1
ATOM 2306 O O . TYR A 1 288 ? 20.368 -5.873 -15.929 1.00 77.94 288 TYR A O 1
ATOM 2314 N N . ASP A 1 289 ? 21.386 -3.937 -15.432 1.00 67.44 289 ASP A N 1
ATOM 2315 C CA . ASP A 1 289 ? 22.445 -4.085 -16.435 1.00 67.44 289 ASP A CA 1
ATOM 2316 C C . ASP A 1 289 ? 23.452 -5.176 -16.018 1.00 67.44 289 ASP A C 1
ATOM 2318 O O . ASP A 1 289 ? 23.746 -5.349 -14.833 1.00 67.44 289 ASP A O 1
ATOM 2322 N N . HIS A 1 290 ? 24.004 -5.907 -16.987 1.00 58.41 290 HIS A N 1
ATOM 2323 C CA . HIS A 1 290 ? 24.928 -7.019 -16.741 1.00 58.41 290 HIS A CA 1
ATOM 2324 C C . HIS A 1 290 ? 26.220 -6.571 -16.044 1.00 58.41 290 HIS A C 1
ATOM 2326 O O . HIS A 1 290 ? 26.816 -7.363 -15.313 1.00 58.41 290 HIS A O 1
ATOM 2332 N N . GLU A 1 291 ? 26.627 -5.307 -16.204 1.00 53.47 291 GLU A N 1
ATOM 2333 C CA . GLU A 1 291 ? 27.784 -4.748 -15.494 1.00 53.47 291 GLU A CA 1
ATOM 2334 C C . GLU A 1 291 ? 27.598 -4.790 -13.965 1.00 53.47 291 GLU A C 1
ATOM 2336 O O . GLU A 1 291 ? 28.543 -5.138 -13.261 1.00 53.47 291 GLU A O 1
ATOM 2341 N N . ILE A 1 292 ? 26.372 -4.574 -13.460 1.00 52.06 292 ILE A N 1
ATOM 2342 C CA . ILE A 1 292 ? 26.029 -4.655 -12.024 1.00 52.06 292 ILE A CA 1
ATOM 2343 C C . ILE A 1 292 ? 26.223 -6.085 -11.489 1.00 52.06 292 ILE A C 1
ATOM 2345 O O . ILE A 1 292 ? 26.655 -6.287 -10.361 1.00 52.06 292 ILE A O 1
ATOM 2349 N N . LEU A 1 293 ? 25.935 -7.095 -12.312 1.00 52.44 293 LEU A N 1
ATOM 2350 C CA . LEU A 1 293 ? 25.948 -8.508 -11.908 1.00 52.44 293 LEU A CA 1
ATOM 2351 C C . LEU A 1 293 ? 27.317 -9.170 -12.075 1.00 52.44 293 LEU A C 1
ATOM 2353 O O . LEU A 1 293 ? 27.615 -10.166 -11.420 1.00 52.44 293 LEU A O 1
ATOM 2357 N N . SER A 1 294 ? 28.146 -8.618 -12.962 1.00 47.91 294 SER A N 1
ATOM 2358 C CA . SER A 1 294 ? 29.470 -9.149 -13.290 1.00 47.91 294 SER A CA 1
ATOM 2359 C C .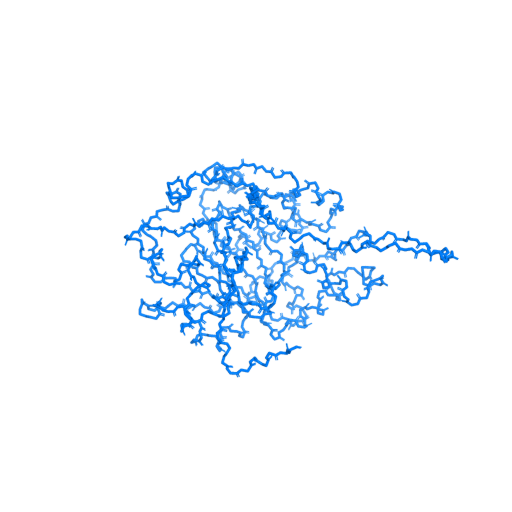 SER A 1 294 ? 30.533 -8.891 -12.211 1.00 47.91 294 SER A C 1
ATOM 2361 O O . SER A 1 294 ? 31.512 -9.631 -12.148 1.00 47.91 294 SER A O 1
ATOM 2363 N N . GLY A 1 295 ? 30.335 -7.884 -11.347 1.00 49.94 295 GLY A N 1
ATOM 2364 C CA . GLY A 1 295 ? 31.275 -7.520 -10.277 1.00 49.94 295 GLY A CA 1
ATOM 2365 C C . GLY A 1 295 ? 30.999 -8.152 -8.906 1.00 49.94 295 GLY A C 1
ATOM 2366 O O . GLY A 1 295 ? 31.937 -8.343 -8.138 1.00 49.94 295 GLY A O 1
ATOM 2367 N N . GLU A 1 296 ? 29.740 -8.490 -8.599 1.00 51.84 296 GLU A N 1
ATOM 2368 C CA . GLU A 1 296 ? 29.295 -8.765 -7.217 1.00 51.84 296 GLU A CA 1
ATOM 2369 C C . GLU A 1 296 ? 28.462 -10.061 -7.042 1.00 51.84 296 GLU A C 1
ATOM 2371 O O . GLU A 1 296 ? 28.001 -10.370 -5.942 1.00 51.84 296 GLU A O 1
ATOM 2376 N N . GLY A 1 297 ? 28.311 -10.875 -8.095 1.00 54.53 297 GLY A N 1
ATOM 2377 C CA . GLY A 1 297 ? 27.640 -12.183 -8.029 1.00 54.53 297 GLY A CA 1
ATOM 2378 C C . GLY A 1 297 ? 26.107 -12.116 -7.916 1.00 54.53 297 GLY A C 1
ATOM 2379 O O . GLY A 1 297 ? 25.496 -11.053 -7.999 1.00 54.53 297 GLY A O 1
ATOM 2380 N N . GLU A 1 298 ? 25.452 -13.275 -7.744 1.00 55.09 298 GLU A N 1
ATOM 2381 C CA . GLU A 1 298 ? 23.978 -13.387 -7.684 1.00 55.09 298 GLU A CA 1
ATOM 2382 C C . GLU A 1 298 ? 23.335 -12.572 -6.543 1.00 55.09 298 GLU A C 1
ATOM 2384 O O . GLU A 1 298 ? 22.161 -12.213 -6.631 1.00 55.09 298 GLU A O 1
ATOM 2389 N N . THR A 1 299 ? 24.095 -12.251 -5.493 1.00 60.25 299 THR A N 1
ATOM 2390 C CA . THR A 1 299 ? 23.640 -11.534 -4.291 1.00 60.25 299 THR A CA 1
ATOM 2391 C C . THR A 1 299 ? 23.375 -10.045 -4.520 1.00 60.25 299 THR A C 1
ATOM 2393 O O . THR A 1 299 ? 22.472 -9.488 -3.901 1.00 60.25 299 THR A O 1
ATOM 2396 N N . ALA A 1 300 ? 24.072 -9.409 -5.463 1.00 60.16 300 ALA A N 1
ATOM 2397 C CA . ALA A 1 300 ? 24.001 -7.959 -5.665 1.00 60.16 300 ALA A CA 1
ATOM 2398 C C . ALA A 1 300 ? 22.630 -7.471 -6.157 1.00 60.16 300 ALA A C 1
ATOM 2400 O O . ALA A 1 300 ? 22.106 -6.460 -5.689 1.00 60.16 300 ALA A O 1
ATOM 2401 N N . ALA A 1 301 ? 21.989 -8.224 -7.059 1.00 61.25 301 ALA A N 1
ATOM 2402 C CA . ALA A 1 301 ? 20.631 -7.917 -7.515 1.00 61.25 301 ALA A CA 1
ATOM 2403 C C . ALA A 1 301 ? 19.630 -7.902 -6.350 1.00 61.25 301 ALA A C 1
ATOM 2405 O O . ALA A 1 301 ? 18.711 -7.082 -6.312 1.00 61.25 301 ALA A O 1
ATOM 2406 N N . PHE A 1 302 ? 19.818 -8.821 -5.401 1.00 66.50 302 PHE A N 1
ATOM 2407 C CA . PHE A 1 302 ? 18.960 -8.943 -4.235 1.00 66.50 302 PHE A CA 1
ATOM 2408 C C . PHE A 1 302 ? 19.199 -7.800 -3.247 1.00 66.50 302 PHE A C 1
ATOM 2410 O O . PHE A 1 302 ? 18.232 -7.225 -2.758 1.00 66.50 302 PHE A O 1
ATOM 2417 N N . ASP A 1 303 ? 20.450 -7.391 -3.033 1.00 65.12 303 ASP A N 1
ATOM 2418 C CA . ASP A 1 303 ? 20.783 -6.251 -2.172 1.00 65.12 303 ASP A CA 1
ATOM 2419 C C . ASP A 1 303 ? 20.186 -4.930 -2.695 1.00 65.12 303 ASP A C 1
ATOM 2421 O O . ASP A 1 303 ? 19.682 -4.113 -1.919 1.00 65.12 303 ASP A O 1
ATOM 2425 N N . ILE A 1 304 ? 20.131 -4.742 -4.019 1.00 65.31 304 ILE A N 1
ATOM 2426 C CA . ILE A 1 304 ? 19.481 -3.569 -4.627 1.00 65.31 304 ILE A CA 1
ATOM 2427 C C . ILE A 1 304 ? 17.954 -3.630 -4.461 1.00 65.31 304 ILE A C 1
ATOM 2429 O O . ILE A 1 304 ? 17.329 -2.616 -4.127 1.00 65.31 304 ILE A O 1
ATOM 2433 N N . LEU A 1 305 ? 17.346 -4.809 -4.648 1.00 65.81 305 LEU A N 1
ATOM 2434 C CA . LEU A 1 305 ? 15.919 -5.027 -4.383 1.00 65.81 305 LEU A CA 1
ATOM 2435 C C . LEU A 1 305 ? 15.570 -4.777 -2.907 1.00 65.81 305 LEU A C 1
ATOM 2437 O O . LEU A 1 305 ? 14.569 -4.117 -2.619 1.00 65.81 305 LEU A O 1
ATOM 2441 N N . LEU A 1 306 ? 16.416 -5.227 -1.976 1.00 60.72 306 LEU A N 1
ATOM 2442 C CA . LEU A 1 306 ? 16.286 -4.953 -0.541 1.00 60.72 306 LEU A CA 1
ATOM 2443 C C . LEU A 1 306 ? 16.357 -3.456 -0.228 1.00 60.72 306 LEU A C 1
ATOM 2445 O O . LEU A 1 306 ? 15.726 -2.994 0.721 1.00 60.72 306 LEU A O 1
ATOM 2449 N N . GLY A 1 307 ? 17.048 -2.676 -1.062 1.00 62.38 307 GLY A N 1
ATOM 2450 C CA . GLY A 1 307 ? 17.059 -1.219 -0.981 1.00 62.38 307 GLY A CA 1
ATOM 2451 C C . GLY A 1 307 ? 15.701 -0.552 -1.245 1.00 62.38 307 GLY A C 1
ATOM 2452 O O . GLY A 1 307 ? 15.594 0.655 -1.046 1.00 62.38 307 GLY A O 1
ATOM 2453 N N . LYS A 1 308 ? 14.667 -1.288 -1.696 1.00 72.50 308 LYS A N 1
ATOM 2454 C CA . LYS A 1 308 ? 13.305 -0.786 -2.000 1.00 72.50 308 LYS A CA 1
ATOM 2455 C C . LYS A 1 308 ? 13.305 0.439 -2.920 1.00 72.50 308 LYS A C 1
ATOM 2457 O O . LYS A 1 308 ? 12.555 1.398 -2.737 1.00 72.50 308 LYS A O 1
ATOM 2462 N N . THR A 1 309 ? 14.185 0.415 -3.912 1.00 69.88 309 THR A N 1
ATOM 2463 C CA . THR A 1 309 ? 14.535 1.585 -4.726 1.00 69.88 309 THR A CA 1
ATOM 2464 C C . THR A 1 309 ? 14.133 1.450 -6.192 1.00 69.88 309 THR A C 1
ATOM 2466 O O . THR A 1 309 ? 13.945 2.450 -6.881 1.00 69.88 309 THR A O 1
ATOM 2469 N N . THR A 1 310 ? 13.987 0.223 -6.692 1.00 78.44 310 THR A N 1
ATOM 2470 C CA . THR A 1 310 ? 13.843 -0.030 -8.129 1.00 78.44 310 THR A CA 1
ATOM 2471 C C . THR A 1 310 ? 12.375 -0.189 -8.518 1.00 78.44 310 THR A C 1
ATOM 2473 O O . THR A 1 310 ? 11.751 -1.212 -8.237 1.00 78.44 310 THR A O 1
ATOM 2476 N N . MET A 1 311 ? 11.823 0.826 -9.184 1.00 88.19 311 MET A N 1
ATOM 2477 C CA . MET A 1 311 ? 10.507 0.750 -9.816 1.00 88.19 311 MET A CA 1
ATOM 2478 C C . MET A 1 311 ? 10.661 0.416 -11.302 1.00 88.19 311 MET A C 1
ATOM 2480 O O . MET A 1 311 ? 11.456 1.044 -11.998 1.00 88.19 311 MET A O 1
ATOM 2484 N N . PHE A 1 312 ? 9.894 -0.559 -11.786 1.00 90.38 312 PHE A N 1
ATOM 2485 C CA . PHE A 1 312 ? 9.821 -0.933 -13.199 1.00 90.38 312 PHE A CA 1
ATOM 2486 C C . PHE A 1 312 ? 8.407 -1.433 -13.542 1.00 90.38 312 PHE A C 1
ATOM 2488 O O . PHE A 1 312 ? 7.711 -1.940 -12.651 1.00 90.38 312 PHE A O 1
ATOM 2495 N N . PRO A 1 313 ? 7.961 -1.267 -14.800 1.00 93.38 313 PRO A N 1
ATOM 2496 C CA . PRO A 1 313 ? 6.607 -1.606 -15.224 1.00 93.38 313 PRO A CA 1
ATOM 2497 C C . PRO A 1 313 ? 6.324 -3.114 -15.160 1.00 93.38 313 PRO A C 1
ATOM 2499 O O . PRO A 1 313 ? 7.185 -3.911 -15.525 1.00 93.38 313 PRO A O 1
ATOM 2502 N N . PRO A 1 314 ? 5.114 -3.534 -14.744 1.00 95.69 314 PRO A N 1
ATOM 2503 C CA . PRO A 1 314 ? 4.696 -4.935 -14.754 1.00 95.69 314 PRO A CA 1
ATOM 2504 C C . PRO A 1 314 ? 4.805 -5.666 -16.098 1.00 95.69 314 PRO A C 1
ATOM 2506 O O . PRO A 1 314 ? 4.896 -6.890 -16.097 1.00 95.69 314 PRO A O 1
ATOM 2509 N N . ASN A 1 315 ? 4.796 -4.969 -17.240 1.00 93.56 315 ASN A N 1
ATOM 2510 C CA . ASN A 1 315 ? 4.836 -5.607 -18.563 1.00 93.56 315 ASN A CA 1
ATOM 2511 C C . ASN A 1 315 ? 6.046 -6.532 -18.753 1.00 93.56 315 ASN A C 1
ATOM 2513 O O . ASN A 1 315 ? 5.909 -7.593 -19.356 1.00 93.56 315 ASN A O 1
ATOM 2517 N N . ILE A 1 316 ? 7.203 -6.186 -18.181 1.00 92.56 316 ILE A N 1
ATOM 2518 C CA . ILE A 1 316 ? 8.380 -7.057 -18.221 1.00 92.56 316 ILE A CA 1
ATOM 2519 C C . ILE A 1 316 ? 8.128 -8.389 -17.510 1.00 92.56 316 ILE A C 1
ATOM 2521 O O . ILE A 1 316 ? 8.555 -9.434 -17.982 1.00 92.56 316 ILE A O 1
ATOM 2525 N N . LEU A 1 317 ? 7.376 -8.383 -16.411 1.00 95.75 317 LEU A N 1
ATOM 2526 C CA . LEU A 1 317 ? 7.024 -9.599 -15.681 1.00 95.75 317 LEU A CA 1
ATOM 2527 C C . LEU A 1 317 ? 6.055 -10.452 -16.504 1.00 95.75 317 LEU A C 1
ATOM 2529 O O . LEU A 1 317 ? 6.265 -11.656 -16.638 1.00 95.75 317 LEU A O 1
ATOM 2533 N N . LEU A 1 318 ? 5.056 -9.817 -17.128 1.00 94.56 318 LEU A N 1
ATOM 2534 C CA . LEU A 1 318 ? 4.088 -10.496 -17.992 1.00 94.56 318 LEU A CA 1
ATOM 2535 C C . LEU A 1 318 ? 4.762 -11.164 -19.201 1.00 94.56 318 LEU A C 1
ATOM 2537 O O . LEU A 1 318 ? 4.493 -12.331 -19.475 1.00 94.56 318 LEU A O 1
ATOM 2541 N N . HIS A 1 319 ? 5.684 -10.470 -19.881 1.00 94.19 319 HIS A N 1
ATOM 2542 C CA . HIS A 1 319 ? 6.444 -11.022 -21.014 1.00 94.19 319 HIS A CA 1
ATOM 2543 C C . HIS A 1 319 ? 7.262 -12.265 -20.636 1.00 94.19 319 HIS A C 1
ATOM 2545 O O . HIS A 1 319 ? 7.471 -13.152 -21.462 1.00 94.19 319 HIS A O 1
ATOM 2551 N N . HIS A 1 320 ? 7.704 -12.341 -19.381 1.00 96.25 320 HIS A N 1
ATOM 2552 C CA . HIS A 1 320 ? 8.457 -13.468 -18.842 1.00 96.25 320 HIS A CA 1
ATOM 2553 C C . HIS A 1 320 ? 7.592 -14.445 -18.029 1.00 96.25 320 HIS A C 1
ATOM 2555 O O . HIS A 1 320 ? 8.128 -15.276 -17.300 1.00 96.25 320 HIS A O 1
ATOM 2561 N N . HIS A 1 321 ? 6.267 -14.402 -18.203 1.00 96.69 321 HIS A N 1
ATOM 2562 C CA . HIS A 1 321 ? 5.299 -15.324 -17.597 1.00 96.69 321 HIS A CA 1
ATOM 2563 C C . HIS A 1 321 ? 5.273 -15.311 -16.057 1.00 96.69 321 HIS A C 1
ATOM 2565 O O . HIS A 1 321 ? 4.820 -16.272 -15.434 1.00 96.69 321 HIS A O 1
ATOM 2571 N N . VAL A 1 322 ? 5.712 -14.216 -15.430 1.00 98.12 322 VAL A N 1
ATOM 2572 C CA . VAL A 1 322 ? 5.559 -14.001 -13.988 1.00 98.12 322 VAL A CA 1
ATOM 2573 C C . VAL A 1 322 ? 4.167 -13.408 -13.732 1.00 98.12 322 VAL A C 1
ATOM 2575 O O . VAL A 1 322 ? 3.853 -12.343 -14.268 1.00 98.12 322 VAL A O 1
ATOM 2578 N N . PRO A 1 323 ? 3.309 -14.061 -12.926 1.00 98.19 323 PRO A N 1
ATOM 2579 C CA . PRO A 1 323 ? 1.953 -13.582 -12.685 1.00 98.19 323 PRO A CA 1
ATOM 2580 C C . PRO A 1 323 ? 1.955 -12.291 -11.862 1.00 98.19 323 PRO A C 1
ATOM 2582 O O . PRO A 1 323 ? 2.541 -12.241 -10.780 1.00 98.19 323 PRO A O 1
ATOM 2585 N N . VAL A 1 324 ? 1.231 -11.282 -12.349 1.00 98.62 324 VAL A N 1
ATOM 2586 C CA . VAL A 1 324 ? 1.017 -9.999 -11.669 1.00 98.62 324 VAL A CA 1
ATOM 2587 C C . VAL A 1 324 ? -0.474 -9.771 -11.463 1.00 98.62 324 VAL A C 1
ATOM 2589 O O . VAL A 1 324 ? -1.262 -10.023 -12.370 1.00 98.62 324 VAL A O 1
ATOM 2592 N N . TYR A 1 325 ? -0.852 -9.260 -10.293 1.00 98.75 325 TYR A N 1
ATOM 2593 C CA . TYR A 1 325 ? -2.230 -8.895 -9.969 1.00 98.75 325 TYR A CA 1
ATOM 2594 C C . TYR A 1 325 ? -2.328 -7.448 -9.509 1.00 98.75 325 TYR A C 1
ATOM 2596 O O . TYR A 1 325 ? -1.451 -6.969 -8.789 1.00 98.75 325 TYR A O 1
ATOM 2604 N N . ARG A 1 326 ? -3.407 -6.761 -9.887 1.00 98.56 326 ARG A N 1
ATOM 2605 C CA . ARG A 1 326 ? -3.656 -5.360 -9.530 1.00 98.56 326 ARG A CA 1
ATOM 2606 C C . ARG A 1 326 ? -4.630 -5.231 -8.360 1.00 98.56 326 ARG A C 1
ATOM 2608 O O . ARG A 1 326 ? -5.541 -6.038 -8.199 1.00 98.56 326 ARG A O 1
ATOM 2615 N N . ALA A 1 327 ? -4.457 -4.197 -7.542 1.00 98.50 327 ALA A N 1
ATOM 2616 C CA . ALA A 1 327 ? -5.491 -3.724 -6.628 1.00 98.50 327 ALA A CA 1
ATOM 2617 C C . ALA A 1 327 ? -5.584 -2.198 -6.666 1.00 98.50 327 ALA A C 1
ATOM 2619 O O . ALA A 1 327 ? -4.581 -1.508 -6.493 1.00 98.50 327 ALA A O 1
ATOM 2620 N N . ILE A 1 328 ? -6.796 -1.661 -6.807 1.00 98.25 328 ILE A N 1
ATOM 2621 C CA . ILE A 1 328 ? -7.066 -0.235 -6.583 1.00 98.25 328 ILE A CA 1
ATOM 2622 C C . ILE A 1 328 ? -7.650 -0.064 -5.182 1.00 98.25 328 ILE A C 1
ATOM 2624 O O . ILE A 1 328 ? -8.812 -0.410 -4.942 1.00 98.25 328 ILE A O 1
ATOM 2628 N N . GLN A 1 329 ? -6.840 0.447 -4.257 1.00 98.19 329 GLN A N 1
ATOM 2629 C CA . GLN A 1 329 ? -7.218 0.683 -2.866 1.00 98.19 329 GLN A CA 1
ATOM 2630 C C . GLN A 1 329 ? -7.763 2.101 -2.680 1.00 98.19 329 GLN A C 1
ATOM 2632 O O . GLN A 1 329 ? -7.109 3.082 -3.040 1.00 98.19 329 GLN A O 1
ATOM 2637 N N . LYS A 1 330 ? -8.941 2.196 -2.070 1.00 96.88 330 LYS A N 1
ATOM 2638 C CA . LYS A 1 330 ? -9.675 3.421 -1.742 1.00 96.88 330 LYS A CA 1
ATOM 2639 C C . LYS A 1 330 ? -9.748 3.613 -0.219 1.00 96.88 330 LYS A C 1
ATOM 2641 O O . LYS A 1 330 ? -9.535 2.650 0.522 1.00 96.88 330 LYS A O 1
ATOM 2646 N N . PRO A 1 331 ? -10.076 4.823 0.274 1.00 96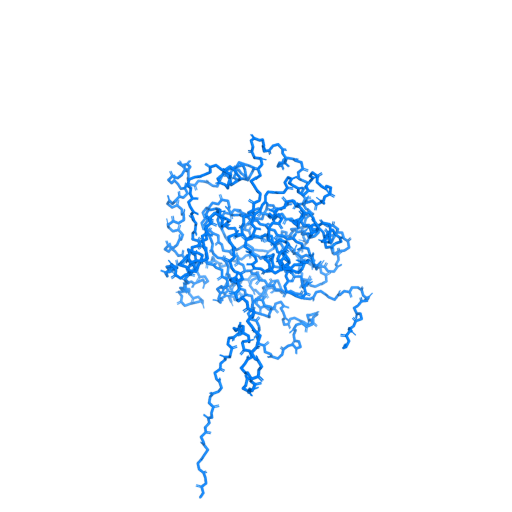.38 331 PRO A N 1
ATOM 2647 C CA . PRO A 1 331 ? -10.351 5.034 1.693 1.00 96.38 331 PRO A CA 1
ATOM 2648 C C . PRO A 1 331 ? -11.381 4.045 2.252 1.00 96.38 331 PRO A C 1
ATOM 2650 O O . PRO A 1 331 ? -12.394 3.781 1.609 1.00 96.38 331 PRO A O 1
ATOM 2653 N N . GLY A 1 332 ? -11.125 3.511 3.448 1.00 96.50 332 GLY A N 1
ATOM 2654 C CA . GLY A 1 332 ? -11.970 2.485 4.074 1.00 96.50 332 GLY A CA 1
ATOM 2655 C C . GLY A 1 332 ? -11.580 1.041 3.745 1.00 96.50 332 GLY A C 1
ATOM 2656 O O . GLY A 1 332 ? -12.164 0.108 4.297 1.00 96.50 332 GLY A O 1
ATOM 2657 N N . GLU A 1 333 ? -10.592 0.831 2.875 1.00 98.25 333 GLU A N 1
ATOM 2658 C CA . GLU A 1 333 ? -10.174 -0.500 2.435 1.00 98.25 333 GLU A CA 1
ATOM 2659 C C . GLU A 1 333 ? -8.807 -0.895 3.010 1.00 98.25 333 GLU A C 1
ATOM 2661 O O . GLU A 1 333 ? -7.873 -0.086 3.108 1.00 98.25 333 GLU A O 1
ATOM 2666 N N . PHE A 1 334 ? -8.673 -2.181 3.335 1.00 98.44 334 PHE A N 1
ATOM 2667 C CA . PHE A 1 334 ? -7.402 -2.814 3.658 1.00 98.44 334 PHE A CA 1
ATOM 2668 C C . PHE A 1 334 ? -6.808 -3.484 2.419 1.00 98.44 334 PHE A C 1
ATOM 2670 O O . PHE A 1 334 ? -7.536 -4.088 1.630 1.00 98.44 334 PHE A O 1
ATOM 2677 N N . VAL A 1 335 ? -5.486 -3.447 2.291 1.00 98.56 335 VAL A N 1
ATOM 2678 C CA . VAL A 1 335 ? -4.721 -4.328 1.402 1.00 98.56 335 VAL A CA 1
ATOM 2679 C C . VAL A 1 335 ? -3.861 -5.240 2.261 1.00 98.56 335 VAL A C 1
ATOM 2681 O O . VAL A 1 335 ? -3.183 -4.775 3.178 1.00 98.56 335 VAL A O 1
ATOM 2684 N N . ILE A 1 336 ? -3.920 -6.539 1.979 1.00 98.12 336 ILE A N 1
ATOM 2685 C CA . ILE A 1 336 ? -3.105 -7.562 2.633 1.00 98.12 336 ILE A CA 1
ATOM 2686 C C . ILE A 1 336 ? -2.048 -8.031 1.645 1.00 98.12 336 ILE A C 1
ATOM 2688 O O . ILE A 1 336 ? -2.396 -8.396 0.522 1.00 98.12 336 ILE A O 1
ATOM 2692 N N . THR A 1 337 ? -0.791 -8.075 2.073 1.00 97.12 337 THR A N 1
ATOM 2693 C CA . THR A 1 337 ? 0.287 -8.755 1.352 1.00 97.12 337 THR A CA 1
ATOM 2694 C C . THR A 1 337 ? 0.622 -10.064 2.064 1.00 97.12 337 THR A C 1
ATOM 2696 O O . THR A 1 337 ? 0.610 -10.160 3.296 1.00 97.12 337 THR A O 1
ATOM 2699 N N . PHE A 1 338 ? 0.849 -11.111 1.280 1.00 96.88 338 PHE A N 1
ATOM 2700 C CA . PHE A 1 338 ? 1.137 -12.449 1.784 1.00 96.88 338 PHE A CA 1
ATOM 2701 C C . PHE A 1 338 ? 2.650 -12.679 1.921 1.00 96.88 338 PHE A C 1
ATOM 2703 O O . PHE A 1 338 ? 3.443 -11.978 1.292 1.00 96.88 338 PHE A O 1
ATOM 2710 N N . PRO A 1 339 ? 3.078 -13.688 2.702 1.00 95.06 339 PRO A N 1
ATOM 2711 C CA . PRO A 1 339 ? 4.484 -14.021 2.863 1.00 95.06 339 PRO A CA 1
ATOM 2712 C C . PRO A 1 339 ? 5.225 -14.158 1.537 1.00 95.06 339 PRO A C 1
ATOM 2714 O O . PRO A 1 339 ? 4.780 -14.872 0.633 1.00 95.06 339 PRO A O 1
ATOM 2717 N N . ARG A 1 340 ? 6.373 -13.476 1.447 1.00 95.50 340 ARG A N 1
ATOM 2718 C CA . ARG A 1 340 ? 7.255 -13.436 0.269 1.00 95.50 340 ARG A CA 1
ATOM 2719 C C . ARG A 1 340 ? 6.565 -12.925 -1.012 1.00 95.50 340 ARG A C 1
ATOM 2721 O O . ARG A 1 340 ? 7.071 -13.141 -2.107 1.00 95.50 340 ARG A O 1
ATOM 2728 N N . ALA A 1 341 ? 5.416 -12.259 -0.909 1.00 97.06 341 ALA A N 1
ATOM 2729 C CA . ALA A 1 341 ? 4.748 -11.666 -2.059 1.00 97.06 341 ALA A CA 1
ATOM 2730 C C . ALA A 1 341 ? 5.409 -10.333 -2.428 1.00 97.06 341 ALA A C 1
ATOM 2732 O O . ALA A 1 341 ? 5.321 -9.360 -1.671 1.00 97.06 341 ALA A O 1
ATOM 2733 N N . TYR A 1 342 ? 6.068 -10.285 -3.589 1.00 97.38 342 TYR A N 1
ATOM 2734 C CA . TYR A 1 342 ? 6.595 -9.026 -4.110 1.00 97.38 342 TYR A CA 1
ATOM 2735 C C . TYR A 1 342 ? 5.447 -8.075 -4.418 1.00 97.38 342 TYR A C 1
ATOM 2737 O O . TYR A 1 342 ? 4.446 -8.474 -5.014 1.00 97.38 342 TYR A O 1
ATOM 2745 N N . HIS A 1 343 ? 5.596 -6.815 -4.029 1.00 97.94 343 HIS A N 1
ATOM 2746 C CA . HIS A 1 343 ? 4.590 -5.801 -4.288 1.00 97.94 343 HIS A CA 1
ATOM 2747 C C . HIS A 1 343 ? 5.205 -4.424 -4.530 1.00 97.94 343 HIS A C 1
ATOM 2749 O O . HIS A 1 343 ? 6.286 -4.100 -4.038 1.00 97.94 343 HIS A O 1
ATOM 2755 N N . SER A 1 344 ? 4.506 -3.624 -5.327 1.00 97.12 344 SER A N 1
ATOM 2756 C CA . SER A 1 344 ? 4.845 -2.237 -5.651 1.00 97.12 344 SER A CA 1
ATOM 2757 C C . SER A 1 344 ? 3.574 -1.435 -5.905 1.00 97.12 344 SER A C 1
ATOM 2759 O O . SER A 1 344 ? 2.478 -1.997 -5.973 1.00 97.12 344 SER A O 1
ATOM 2761 N N . GLY A 1 345 ? 3.690 -0.118 -6.042 1.00 96.81 345 GLY A N 1
ATOM 2762 C CA . GLY A 1 345 ? 2.530 0.702 -6.354 1.00 96.81 345 GLY A CA 1
ATOM 2763 C C . GLY A 1 345 ? 2.766 2.194 -6.239 1.00 96.81 345 GLY A C 1
ATOM 2764 O O . GLY A 1 345 ? 3.839 2.655 -5.855 1.00 96.81 345 GLY A O 1
ATOM 2765 N N . PHE A 1 346 ? 1.737 2.963 -6.584 1.00 96.44 346 PHE A N 1
ATOM 2766 C CA . PHE A 1 346 ? 1.791 4.421 -6.661 1.00 96.44 346 PHE A CA 1
ATOM 2767 C C . PHE A 1 346 ? 0.432 5.050 -6.343 1.00 96.44 346 PHE A C 1
ATOM 2769 O O . PHE A 1 346 ? -0.607 4.387 -6.300 1.00 96.44 346 PHE A O 1
ATOM 2776 N N . SER A 1 347 ? 0.450 6.355 -6.091 1.00 95.50 347 SER A N 1
ATOM 2777 C CA . SER A 1 347 ? -0.700 7.107 -5.575 1.00 95.50 347 SER A CA 1
ATOM 2778 C C . SER A 1 347 ? -1.310 8.005 -6.648 1.00 95.50 347 SER A C 1
ATOM 2780 O O . SER A 1 347 ? -0.588 8.644 -7.413 1.00 95.50 347 SER A O 1
ATOM 2782 N N . HIS A 1 348 ? -2.644 8.050 -6.710 1.00 93.62 348 HIS A N 1
ATOM 2783 C CA . HIS A 1 348 ? -3.389 8.591 -7.856 1.00 93.62 348 HIS A CA 1
ATOM 2784 C C . HIS A 1 348 ? -3.609 10.097 -7.841 1.00 93.62 348 HIS A C 1
ATOM 2786 O O . HIS A 1 348 ? -4.091 10.635 -8.831 1.00 93.62 348 HIS A O 1
ATOM 2792 N N . GLY A 1 349 ? -3.336 10.809 -6.754 1.00 79.06 349 GLY A N 1
ATOM 2793 C CA . GLY A 1 349 ? -3.740 12.207 -6.745 1.00 79.06 349 GLY A CA 1
ATOM 2794 C C . GLY A 1 349 ? -3.406 12.973 -5.492 1.00 79.06 349 GLY A C 1
ATOM 2795 O O . GLY A 1 349 ? -2.262 13.002 -5.063 1.00 79.06 349 GLY A O 1
ATOM 2796 N N . GLU A 1 350 ? -4.414 13.652 -4.968 1.00 72.19 350 GLU A N 1
ATOM 2797 C CA . GLU A 1 350 ? -4.363 14.431 -3.734 1.00 72.19 350 GLU A CA 1
ATOM 2798 C C . GLU A 1 350 ? -3.734 13.670 -2.555 1.00 72.19 350 GLU A C 1
ATOM 2800 O O . GLU A 1 350 ? -3.463 12.468 -2.639 1.00 72.19 350 GLU A O 1
ATOM 2805 N N . ILE A 1 351 ? -3.493 14.376 -1.443 1.00 76.31 351 ILE A N 1
ATOM 2806 C CA . ILE A 1 351 ? -2.886 13.763 -0.255 1.00 76.31 351 ILE A CA 1
ATOM 2807 C C . ILE A 1 351 ? -3.583 12.450 0.108 1.00 76.31 351 ILE A C 1
ATOM 2809 O O . ILE A 1 351 ? -4.810 12.360 0.079 1.00 76.31 351 ILE A O 1
ATOM 2813 N N . PHE A 1 352 ? -2.806 11.443 0.488 1.00 73.94 352 PHE A N 1
ATOM 2814 C CA . PHE A 1 352 ? -3.340 10.235 1.105 1.00 73.94 352 PHE A CA 1
ATOM 2815 C C . PHE A 1 352 ? -2.716 10.004 2.471 1.00 73.94 352 PHE A C 1
ATOM 2817 O O . PHE A 1 352 ? -1.610 10.470 2.750 1.00 73.94 352 PHE A O 1
ATOM 2824 N N . LEU A 1 353 ? -3.423 9.241 3.302 1.00 69.50 353 LEU A N 1
ATOM 2825 C CA . LEU A 1 353 ? -2.903 8.733 4.561 1.00 69.50 353 LEU A CA 1
ATOM 2826 C C . LEU A 1 353 ? -3.157 7.239 4.683 1.00 69.50 353 LEU A C 1
ATOM 2828 O O . LEU A 1 353 ? -4.298 6.777 4.605 1.00 69.50 353 LEU A O 1
ATOM 2832 N N . GLN A 1 354 ? -2.093 6.496 4.951 1.00 69.75 354 GLN A N 1
ATOM 2833 C CA . GLN A 1 354 ? -2.157 5.072 5.237 1.00 69.75 354 GLN A CA 1
ATOM 2834 C C . GLN A 1 354 ? -1.458 4.731 6.532 1.00 69.75 354 GLN A C 1
ATOM 2836 O O . GLN A 1 354 ? -0.546 5.435 6.951 1.00 69.75 354 GLN A O 1
ATOM 2841 N N . LEU A 1 355 ? -1.873 3.620 7.126 1.00 68.19 355 LEU A N 1
ATOM 2842 C CA . LEU A 1 355 ? -1.168 2.994 8.228 1.00 68.19 355 LEU A CA 1
ATOM 2843 C C . LEU A 1 355 ? -0.844 1.553 7.826 1.00 68.19 355 LEU A C 1
ATOM 2845 O O . LEU A 1 355 ? -1.746 0.816 7.427 1.00 68.19 355 LEU A O 1
ATOM 2849 N N . CYS A 1 356 ? 0.430 1.167 7.905 1.00 66.50 356 CYS A N 1
ATOM 2850 C CA . CYS A 1 356 ? 0.874 -0.198 7.626 1.00 66.50 356 CYS A CA 1
ATOM 2851 C C . CYS A 1 356 ? 1.310 -0.885 8.921 1.00 66.50 356 CYS A C 1
ATOM 2853 O O . CYS A 1 356 ? 2.045 -0.294 9.712 1.00 66.50 356 CYS A O 1
ATOM 2855 N N . ALA A 1 357 ? 0.866 -2.122 9.123 1.00 61.06 357 ALA A N 1
ATOM 2856 C CA . ALA A 1 357 ? 1.368 -3.030 10.145 1.00 61.06 357 ALA A CA 1
ATOM 2857 C C . ALA A 1 357 ? 1.827 -4.327 9.500 1.00 61.06 357 ALA A C 1
ATOM 2859 O O . ALA A 1 357 ? 1.224 -4.802 8.540 1.00 61.06 357 ALA A O 1
ATOM 2860 N N . VAL A 1 358 ? 2.811 -4.959 10.115 1.00 69.38 358 VAL A N 1
ATOM 2861 C CA . VAL A 1 358 ? 3.198 -6.320 9.779 1.00 69.38 358 VAL A CA 1
ATOM 2862 C C . VAL A 1 358 ? 2.524 -7.294 10.749 1.00 69.38 358 VAL A C 1
ATOM 2864 O O . VAL A 1 358 ? 2.298 -6.991 11.923 1.00 69.38 358 VAL A O 1
ATOM 2867 N N . SER A 1 359 ? 2.146 -8.470 10.257 1.00 59.84 359 SER A N 1
ATOM 2868 C CA . SER A 1 359 ? 1.467 -9.497 11.040 1.00 59.84 359 SER A CA 1
ATOM 2869 C C . SER A 1 359 ? 2.044 -10.881 10.770 1.00 59.84 359 SER A C 1
ATOM 2871 O O . SER A 1 359 ? 2.520 -11.195 9.681 1.00 59.84 359 SER A O 1
ATOM 2873 N N . ASN A 1 360 ? 1.953 -11.738 11.781 1.00 60.03 360 ASN A N 1
ATOM 2874 C CA . ASN A 1 360 ? 2.086 -13.175 11.616 1.00 60.03 360 ASN A CA 1
ATOM 2875 C C . ASN A 1 360 ? 0.693 -13.778 11.721 1.00 60.03 360 ASN A C 1
ATOM 2877 O O . ASN A 1 360 ? 0.139 -13.834 12.820 1.00 60.03 360 ASN A O 1
ATOM 2881 N N . LEU A 1 361 ? 0.126 -14.245 10.608 1.00 53.25 361 LEU A N 1
ATOM 2882 C CA . LEU A 1 361 ? -0.980 -15.190 10.711 1.00 53.25 361 LEU A CA 1
ATOM 2883 C C . LEU A 1 361 ? -0.420 -16.533 11.180 1.00 53.25 361 LEU A C 1
ATOM 2885 O O . LEU A 1 361 ? 0.660 -16.921 10.725 1.00 53.25 361 LEU A O 1
ATOM 2889 N N . PRO A 1 362 ? -1.121 -17.265 12.061 1.00 42.88 362 PRO A N 1
ATOM 2890 C CA . PRO A 1 362 ? -0.767 -18.648 12.314 1.00 42.88 362 PRO A CA 1
ATOM 2891 C C . PRO A 1 362 ? -0.868 -19.387 10.979 1.00 42.88 362 PRO A C 1
ATOM 2893 O O . PRO A 1 362 ? -1.961 -19.560 10.438 1.00 42.88 362 PRO A O 1
ATOM 2896 N N . ALA A 1 363 ? 0.281 -19.776 10.423 1.00 39.09 363 ALA A N 1
ATOM 2897 C CA . ALA A 1 363 ? 0.308 -20.704 9.310 1.00 39.09 363 ALA A CA 1
ATOM 2898 C C . ALA A 1 363 ? -0.504 -21.926 9.737 1.00 39.09 363 ALA A C 1
ATOM 2900 O O . ALA A 1 363 ? -0.291 -22.465 10.827 1.00 39.09 363 ALA A O 1
ATOM 2901 N N . SER A 1 364 ? -1.449 -22.344 8.898 1.00 34.91 364 SER A N 1
ATOM 2902 C CA . SER A 1 364 ? -1.989 -23.693 8.964 1.00 34.91 364 SER A CA 1
ATOM 2903 C C . SER A 1 364 ? -0.795 -24.646 8.959 1.00 34.91 364 SER A C 1
ATOM 2905 O O . SER A 1 364 ? -0.137 -24.780 7.932 1.00 34.91 364 SER A O 1
ATOM 2907 N N . SER A 1 365 ? -0.478 -25.174 10.141 1.00 29.89 365 SER A N 1
ATOM 2908 C CA . SER A 1 365 ? 0.390 -26.314 10.433 1.00 29.89 365 SER A CA 1
ATOM 2909 C C . SER A 1 365 ? 1.536 -26.502 9.431 1.00 29.89 365 SER A C 1
ATOM 2911 O O . SER A 1 365 ? 1.330 -27.202 8.449 1.00 29.89 365 SER A O 1
ATOM 2913 N N . ASN A 1 366 ? 2.694 -25.857 9.648 1.00 26.52 366 ASN A N 1
ATOM 2914 C CA . ASN A 1 366 ? 4.050 -26.284 9.219 1.00 26.52 366 ASN A CA 1
ATOM 2915 C C . ASN A 1 366 ? 5.017 -25.089 9.094 1.00 26.52 366 ASN A C 1
ATOM 2917 O O . ASN A 1 366 ? 5.542 -24.810 8.019 1.00 26.52 366 ASN A O 1
ATOM 2921 N N . ILE A 1 367 ? 5.302 -24.391 10.196 1.00 30.22 367 ILE A N 1
ATOM 2922 C CA . ILE A 1 367 ? 6.566 -23.648 10.298 1.00 30.22 367 ILE A CA 1
ATOM 2923 C C . ILE A 1 367 ? 7.445 -24.451 11.247 1.00 30.22 367 ILE A C 1
ATOM 2925 O O . ILE A 1 367 ? 7.298 -24.377 12.466 1.00 30.22 367 ILE A O 1
ATOM 2929 N N . TYR A 1 368 ? 8.325 -25.264 10.665 1.00 24.89 368 TYR A N 1
ATOM 2930 C CA . TYR A 1 368 ? 9.510 -25.735 11.363 1.00 24.89 368 TYR A CA 1
ATOM 2931 C C . TYR A 1 368 ? 10.339 -24.492 11.686 1.00 24.89 368 TYR A C 1
ATOM 2933 O O . TYR A 1 368 ? 10.834 -23.815 10.787 1.00 24.89 368 TYR A O 1
ATOM 2941 N N . LEU A 1 369 ? 10.427 -24.159 12.972 1.00 25.09 369 LEU A N 1
ATOM 2942 C CA . LEU A 1 369 ? 11.439 -23.243 13.477 1.00 25.09 369 LEU A CA 1
ATOM 2943 C C . LEU A 1 369 ? 12.794 -23.890 13.168 1.00 25.09 369 LEU A C 1
ATOM 2945 O O . LEU A 1 369 ? 13.152 -24.892 13.784 1.00 25.09 369 LEU A O 1
ATOM 2949 N N . ILE A 1 370 ? 13.500 -23.369 12.167 1.00 25.16 370 ILE A N 1
ATOM 2950 C CA . ILE A 1 370 ? 14.907 -23.701 11.953 1.00 25.16 370 ILE A CA 1
ATOM 2951 C C . ILE A 1 370 ? 15.664 -22.954 13.055 1.00 25.16 370 ILE A C 1
ATOM 2953 O O . ILE A 1 370 ? 15.563 -21.728 13.143 1.00 25.16 370 ILE A O 1
ATOM 2957 N N . GLY A 1 371 ? 16.270 -23.727 13.958 1.00 24.00 371 GLY A N 1
ATOM 2958 C CA . GLY A 1 371 ? 17.051 -23.246 15.099 1.00 24.00 371 GLY A CA 1
ATOM 2959 C C . GLY A 1 371 ? 18.446 -22.768 14.736 1.00 24.00 371 GLY A C 1
ATOM 2960 O O . GLY A 1 371 ? 18.871 -22.984 13.578 1.00 24.00 371 GLY A O 1
#

Radius of gyration: 22.16 Å; Cα contacts (8 Å, |Δi|>4): 694; chains: 1; bounding box: 71×49×78 Å